Protein AF-A0A3D3BL39-F1 (afdb_monomer_lite)

Radius of gyration: 28.02 Å; chains: 1; bounding box: 62×47×75 Å

Foldseek 3Di:
DPPVVVVVVVLVPDPLNVDPVNALQFFDQLVCLVVVLLVLQAWAFAADPDVVVCQVLCVLLVHHPVCAPDPVGDDGDCSCVPPVSLVSLLVSLCVVFPDPVCPPPRVVRSVVVVVVLVVLVVVVVVVVVVVVVCLVQDDLLAKEFAFKAFPAFDLCQPPDQKGKTWIWTAWIDHRPDTWRIFIWIWTARNVQGATKIKDWQPRTVVGLWPDLPLFDADPVPRTTMHIARLLCCQGDDPSSVVSSVPTDPSSSSVRLQVLLCLVVCVVQCFPRVNLCRNHDVSNVVVNVVSVVVCVSRDFAFDADPVRDTHTRYHYDDDDPVPSHRDPRPVPNPSRGGIRRDPVTNDVVSVVVLVVLQVVCCVPVVDGPDPPDDSSRSSSVVSSVRGD

Sequence (387 aa):
NFEITELLHGTLSTPDFWAEENRLGLIKDPVDIILGSFRTLGYDNTSEYDTRDFSALFTRMNYSLLDPPNVAGYEGGMSWVDGGLFNTRKEVLSRLLLDDDFNFDFENKRRLFWGFQADERKRLAKYRRELHRVKTRAHPEQLIIEAAVFDSVSEDMKKRRHPKMTLNLVGVHLGEKSWDGMNIRIGLNKKHNYANVSFYENSCSPACISNFNKGYDSDWRGVRGFEVSPFQSGGPKPWLKERWASISGQDRLLLRRLFQLVHLLPDSVGNGRAFHRGGPENESAWMDWLTNQRSRAPFYDLKDEDGKVLPPVILLKQDRKQGGLCGHVLSSRAHSSWSRPVEGISQQLSVSANRTDDWISAQFGGSLGSGASALERLVLSDSFQLK

Secondary structure (DSSP, 8-state):
---HHHHHHHHHTSHHHH-GGGTT-----HHHHHHHHHHHTT--S-S---TTHHHHHHHHTT--TT--SSTT----GGGGGSHHHHHHHHHHHHHHHT-TT----HHHHHHHHHHHHHHHHHHHHHHHHHHHHHHHTS-TT-EEEEEEEEEEE-S-TTT-SS-EEEEEEEEEEETTEEEEEEEEEEEEEGGGTEEEEEEETTSEES-S-S--TTSEE-TTT-SEEEEEBTTTTB-SSHHHHHHHHTS-HHHHHHHHHHHGGGGTSGGG-TT-TTTTTT-HHHHHHHHHHHHHHHTTS--PPEE-TT--EE-SEEE----TTS-SS-SSSTT-GGG------TT-S-HHHHHHHHHHHHHHHHHHSS-S-TT--HHHHHHHHHHTT--

pLDDT: mean 75.92, std 17.53, range [29.41, 96.25]

Structure (mmCIF, N/CA/C/O backbone):
data_AF-A0A3D3BL39-F1
#
_entry.id   AF-A0A3D3BL39-F1
#
loop_
_atom_site.group_PDB
_atom_site.id
_atom_site.type_symbol
_atom_site.label_atom_id
_atom_site.label_alt_id
_atom_site.label_comp_id
_atom_site.label_asym_id
_atom_site.label_entity_id
_atom_site.label_seq_id
_atom_site.pdbx_PDB_ins_code
_atom_site.Cartn_x
_atom_site.Cartn_y
_atom_site.Cartn_z
_atom_site.occupancy
_atom_site.B_iso_or_equiv
_atom_site.auth_seq_id
_atom_site.auth_comp_id
_atom_site.auth_asym_id
_atom_site.auth_atom_id
_atom_site.pdbx_PDB_model_num
ATOM 1 N N . ASN A 1 1 ? -18.085 1.804 -29.132 1.00 48.62 1 ASN A N 1
ATOM 2 C CA . ASN A 1 1 ? -16.827 1.078 -29.386 1.00 48.62 1 ASN A CA 1
ATOM 3 C C . ASN A 1 1 ? -15.973 1.880 -30.334 1.00 48.62 1 ASN A C 1
ATOM 5 O O . ASN A 1 1 ? -16.529 2.556 -31.188 1.00 48.62 1 ASN A O 1
ATOM 9 N N . PHE A 1 2 ? -14.655 1.824 -30.162 1.00 65.31 2 PHE A N 1
ATOM 10 C CA . PHE A 1 2 ? -13.728 2.162 -31.236 1.00 65.31 2 PHE A CA 1
ATOM 11 C C . PHE A 1 2 ? -13.427 0.861 -31.979 1.00 65.31 2 PHE A C 1
ATOM 13 O O . PHE A 1 2 ? -13.019 -0.112 -31.346 1.00 65.31 2 PHE A O 1
ATOM 20 N N . GLU A 1 3 ? -13.645 0.835 -33.291 1.00 84.94 3 GLU A N 1
ATOM 21 C CA . GLU A 1 3 ? -13.367 -0.334 -34.131 1.00 84.94 3 GLU A CA 1
ATOM 22 C C . GLU A 1 3 ? -11.864 -0.390 -34.449 1.00 84.94 3 GLU A C 1
ATOM 24 O O . GLU A 1 3 ? -11.416 -0.060 -35.545 1.00 84.94 3 GLU A O 1
ATOM 29 N N . ILE A 1 4 ? -11.062 -0.756 -33.440 1.00 86.38 4 ILE A N 1
ATOM 30 C CA . ILE A 1 4 ? -9.588 -0.775 -33.513 1.00 86.38 4 ILE A CA 1
ATOM 31 C C . ILE A 1 4 ? -9.100 -1.659 -34.673 1.00 86.38 4 ILE A C 1
ATOM 33 O O . ILE A 1 4 ? -8.120 -1.319 -35.330 1.00 86.38 4 ILE A O 1
ATOM 37 N N . THR A 1 5 ? -9.805 -2.757 -34.961 1.00 87.44 5 THR A N 1
ATOM 38 C CA . THR A 1 5 ? -9.508 -3.656 -36.085 1.00 87.44 5 THR A CA 1
ATOM 39 C C . THR A 1 5 ? -9.591 -2.942 -37.435 1.00 87.44 5 THR A C 1
ATOM 41 O O . THR A 1 5 ? -8.669 -3.065 -38.236 1.00 87.44 5 THR A O 1
ATOM 44 N N . GLU A 1 6 ? -10.645 -2.155 -37.670 1.00 90.69 6 GLU A N 1
ATOM 45 C CA . GLU A 1 6 ? -10.832 -1.408 -38.922 1.00 90.69 6 GLU A CA 1
ATOM 46 C C . GLU A 1 6 ? -9.832 -0.255 -39.050 1.00 90.69 6 GLU A C 1
ATOM 48 O O . GLU A 1 6 ? -9.304 -0.014 -40.133 1.00 90.69 6 GLU A O 1
ATOM 53 N N . LEU A 1 7 ? -9.502 0.415 -37.938 1.00 89.88 7 LEU A N 1
ATOM 54 C CA . LEU A 1 7 ? -8.446 1.431 -37.916 1.00 89.88 7 LEU A CA 1
ATOM 55 C C . LEU A 1 7 ? -7.091 0.830 -38.315 1.00 89.88 7 LEU A C 1
ATOM 57 O O . LEU A 1 7 ? -6.418 1.371 -39.189 1.00 89.88 7 LEU A O 1
ATOM 61 N N . LEU A 1 8 ? -6.713 -0.307 -37.720 1.00 90.12 8 LEU A N 1
ATOM 62 C CA . LEU A 1 8 ? -5.477 -1.012 -38.062 1.00 90.12 8 LEU A CA 1
ATOM 63 C C . LEU A 1 8 ? -5.488 -1.491 -39.516 1.00 90.12 8 LEU A C 1
ATOM 65 O O . LEU A 1 8 ? -4.510 -1.274 -40.225 1.00 90.12 8 LEU A O 1
ATOM 69 N N . HIS A 1 9 ? -6.583 -2.095 -39.984 1.00 91.31 9 HIS A N 1
ATOM 70 C CA . HIS A 1 9 ? -6.699 -2.550 -41.369 1.00 91.31 9 HIS A CA 1
ATOM 71 C C . HIS A 1 9 ? -6.587 -1.383 -42.361 1.00 91.31 9 HIS A C 1
ATOM 73 O O . HIS A 1 9 ? -5.851 -1.483 -43.343 1.00 91.31 9 HIS A O 1
ATOM 79 N N . GLY A 1 10 ? -7.241 -0.252 -42.077 1.00 94.75 10 GLY A N 1
ATOM 80 C CA . GLY A 1 10 ? -7.136 0.976 -42.861 1.00 94.75 10 GLY A CA 1
ATOM 81 C C . GLY A 1 10 ? -5.704 1.509 -42.919 1.00 94.75 10 GLY A C 1
ATOM 82 O O . GLY A 1 10 ? -5.181 1.705 -44.013 1.00 94.75 10 GLY A O 1
ATOM 83 N N . THR A 1 11 ? -5.039 1.670 -41.769 1.00 90.69 11 THR A N 1
ATOM 84 C CA . THR A 1 11 ? -3.638 2.124 -41.697 1.00 90.69 11 THR A CA 1
ATOM 85 C C . THR A 1 11 ? -2.694 1.195 -42.464 1.00 90.69 11 THR A C 1
ATOM 87 O O . THR A 1 11 ? -1.938 1.662 -43.316 1.00 90.69 11 THR A O 1
ATOM 90 N N . LEU A 1 12 ? -2.776 -0.118 -42.221 1.00 89.19 12 LEU A N 1
ATOM 91 C CA . LEU A 1 12 ? -1.932 -1.133 -42.865 1.00 89.19 12 LEU A CA 1
ATOM 92 C C . LEU A 1 12 ? -2.213 -1.305 -44.367 1.00 89.19 12 LEU A C 1
ATOM 94 O O . LEU A 1 12 ? -1.386 -1.881 -45.069 1.00 89.19 12 LEU A O 1
ATOM 98 N N . SER A 1 13 ? -3.351 -0.818 -44.868 1.00 94.12 13 SER A N 1
ATOM 99 C CA . SER A 1 13 ? -3.683 -0.823 -46.300 1.00 94.12 13 SER A CA 1
ATOM 100 C C . SER A 1 13 ? -3.185 0.422 -47.045 1.00 94.12 13 SER A C 1
ATOM 102 O O . SER A 1 13 ? -3.296 0.475 -48.270 1.00 94.12 13 SER A O 1
ATOM 104 N N . THR A 1 14 ? -2.658 1.438 -46.349 1.00 93.25 14 THR A N 1
ATOM 105 C CA . THR A 1 14 ? -2.137 2.642 -47.017 1.00 93.25 14 THR A CA 1
ATOM 106 C C . THR A 1 14 ? -0.794 2.362 -47.709 1.00 93.25 14 THR A C 1
ATOM 108 O O . THR A 1 14 ? 0.055 1.678 -47.132 1.00 93.25 14 THR A O 1
ATOM 111 N N . PRO A 1 15 ? -0.546 2.910 -48.917 1.00 88.88 15 PRO A N 1
ATOM 112 C CA . PRO A 1 15 ? 0.775 2.850 -49.543 1.00 88.88 15 PRO A CA 1
ATOM 113 C C . PRO A 1 15 ? 1.858 3.502 -48.674 1.00 88.88 15 PRO A C 1
ATOM 115 O O . PRO A 1 15 ? 2.949 2.951 -48.538 1.00 88.88 15 PRO A O 1
ATOM 118 N N . ASP A 1 16 ? 1.524 4.623 -48.026 1.00 84.75 16 ASP A N 1
ATOM 119 C CA . ASP A 1 16 ? 2.438 5.406 -47.188 1.00 84.75 16 ASP A CA 1
ATOM 120 C C . ASP A 1 16 ? 3.015 4.598 -46.018 1.00 84.75 16 ASP A C 1
ATOM 122 O O . ASP A 1 16 ? 4.178 4.785 -45.665 1.00 84.75 16 ASP A O 1
ATOM 126 N N . PHE A 1 17 ? 2.244 3.665 -45.443 1.00 83.25 17 PHE A N 1
ATOM 127 C CA . PHE A 1 17 ? 2.714 2.788 -44.366 1.00 83.25 17 PHE A CA 1
ATOM 128 C C . PHE A 1 17 ? 3.832 1.830 -44.821 1.00 83.25 17 PHE A C 1
ATOM 130 O O . PHE A 1 17 ? 4.683 1.446 -44.019 1.00 83.25 17 PHE A O 1
ATOM 137 N N . TRP A 1 18 ? 3.848 1.440 -46.099 1.00 80.56 18 TRP A N 1
ATOM 138 C CA . TRP A 1 18 ? 4.816 0.478 -46.642 1.00 80.56 18 TRP A CA 1
ATOM 139 C C . TRP A 1 18 ? 5.948 1.110 -47.456 1.00 80.56 18 TRP A C 1
ATOM 141 O O . TRP A 1 18 ? 6.933 0.407 -47.716 1.00 80.56 18 TRP A O 1
ATOM 151 N N . ALA A 1 19 ? 5.815 2.385 -47.835 1.00 81.62 19 ALA A N 1
ATOM 152 C CA . ALA A 1 19 ? 6.786 3.174 -48.592 1.00 81.62 19 ALA A CA 1
ATOM 153 C C . ALA A 1 19 ? 8.190 3.122 -47.958 1.00 81.62 19 ALA A C 1
ATOM 155 O O . ALA A 1 19 ? 8.333 3.251 -46.741 1.00 81.62 19 ALA A O 1
ATOM 156 N N . GLU A 1 20 ? 9.233 2.899 -48.764 1.00 74.00 20 GLU A N 1
ATOM 157 C CA . GLU A 1 20 ? 10.599 2.668 -48.256 1.00 74.00 20 GLU A CA 1
ATOM 158 C C . GLU A 1 20 ? 11.179 3.953 -47.634 1.00 74.00 20 GLU A C 1
ATOM 160 O O . GLU A 1 20 ? 11.911 3.884 -46.651 1.00 74.00 20 GLU A O 1
ATOM 165 N N . GLU A 1 21 ? 10.773 5.122 -48.136 1.00 73.19 21 GLU A N 1
ATOM 166 C CA . GLU A 1 21 ? 11.103 6.455 -47.618 1.00 73.19 21 GLU A CA 1
ATOM 167 C C . GLU A 1 21 ? 10.510 6.767 -46.231 1.00 73.19 21 GLU A C 1
ATOM 169 O O . GLU A 1 21 ? 11.059 7.604 -45.516 1.00 73.19 21 GLU A O 1
ATOM 174 N N . ASN A 1 22 ? 9.431 6.084 -45.829 1.00 71.94 22 ASN A N 1
ATOM 175 C CA . ASN A 1 22 ? 8.794 6.253 -44.516 1.00 71.94 22 ASN A CA 1
ATOM 176 C C . ASN A 1 22 ? 9.286 5.229 -43.476 1.00 71.94 22 ASN A C 1
ATOM 178 O O . ASN A 1 22 ? 8.980 5.346 -42.285 1.00 71.94 22 ASN A O 1
ATOM 182 N N . ARG A 1 23 ? 10.059 4.219 -43.898 1.00 65.88 23 ARG A N 1
ATOM 183 C CA . ARG A 1 23 ? 10.709 3.265 -42.986 1.00 65.88 23 ARG A CA 1
ATOM 184 C C . ARG A 1 23 ? 11.856 3.945 -42.256 1.00 65.88 23 ARG A C 1
ATOM 186 O O . ARG A 1 23 ? 12.409 4.931 -42.733 1.00 65.88 23 ARG A O 1
ATOM 193 N N . LEU A 1 24 ? 12.236 3.411 -41.094 1.00 63.69 24 LEU A N 1
ATOM 194 C CA . LEU A 1 24 ? 13.325 3.943 -40.268 1.00 63.69 24 LEU A CA 1
ATOM 195 C C . LEU A 1 24 ? 13.098 5.386 -39.738 1.00 63.69 24 LEU A C 1
ATOM 197 O O . LEU A 1 24 ? 13.949 5.894 -39.022 1.00 63.69 24 LEU A O 1
ATOM 201 N N . GLY A 1 25 ? 11.969 6.049 -40.032 1.00 66.44 25 GLY A N 1
ATOM 202 C CA . GLY A 1 25 ? 11.712 7.454 -39.669 1.00 66.44 25 GLY A CA 1
ATOM 203 C C . GLY A 1 25 ? 11.222 7.706 -38.234 1.00 66.44 25 GLY A C 1
ATOM 204 O O . GLY A 1 25 ? 10.904 8.844 -37.885 1.00 66.44 25 GLY A O 1
ATOM 205 N N . LEU A 1 26 ? 11.115 6.668 -37.395 1.00 70.69 26 LEU A N 1
ATOM 206 C CA . LEU A 1 26 ? 10.565 6.778 -36.039 1.00 70.69 26 LEU A CA 1
ATOM 207 C C . LEU A 1 26 ? 11.638 7.011 -34.972 1.00 70.69 26 LEU A C 1
ATOM 209 O O . LEU A 1 26 ? 12.416 6.131 -34.599 1.00 70.69 26 LEU A O 1
ATOM 213 N N . ILE A 1 27 ? 11.568 8.197 -34.376 1.00 75.25 27 ILE A N 1
ATOM 214 C CA . ILE A 1 27 ? 12.358 8.588 -33.214 1.00 75.25 27 ILE A CA 1
ATOM 215 C C . ILE A 1 27 ? 11.851 7.849 -31.962 1.00 75.25 27 ILE A C 1
ATOM 217 O O . ILE A 1 27 ? 10.907 8.284 -31.305 1.00 75.25 27 ILE A O 1
ATOM 221 N N . LYS A 1 28 ? 12.538 6.757 -31.603 1.00 78.06 28 LYS A N 1
ATOM 222 C CA . LYS A 1 28 ? 12.371 6.028 -30.329 1.00 78.06 28 LYS A CA 1
ATOM 223 C C . LYS A 1 28 ? 12.629 6.931 -29.117 1.00 78.06 28 LYS A C 1
ATOM 225 O O . LYS A 1 28 ? 13.697 7.553 -29.056 1.00 78.06 28 LYS A O 1
ATOM 230 N N . ASP A 1 29 ? 11.721 6.930 -28.145 1.00 83.75 29 ASP A N 1
ATOM 231 C CA . ASP A 1 29 ? 11.934 7.515 -26.816 1.00 83.75 29 ASP A CA 1
ATOM 232 C C . ASP A 1 29 ? 12.872 6.627 -25.955 1.00 83.75 29 ASP A C 1
ATOM 234 O O . ASP A 1 29 ? 13.163 5.490 -26.333 1.00 83.75 29 ASP A O 1
ATOM 238 N N . PRO A 1 30 ? 13.366 7.091 -24.793 1.00 84.75 30 PRO A N 1
ATOM 239 C CA . PRO A 1 30 ? 14.278 6.331 -23.933 1.00 84.75 30 PRO A CA 1
ATOM 240 C C . PRO A 1 30 ? 13.846 4.907 -23.541 1.00 84.75 30 PRO A C 1
ATOM 242 O O . PRO A 1 30 ? 14.720 4.050 -23.363 1.00 84.75 30 PRO A O 1
ATOM 245 N N . VAL A 1 31 ? 12.545 4.623 -23.436 1.00 85.12 31 VAL A N 1
ATOM 246 C CA . VAL A 1 31 ? 12.007 3.274 -23.193 1.00 85.12 31 VAL A CA 1
ATOM 247 C C . VAL A 1 31 ? 12.125 2.418 -24.448 1.00 85.12 31 VAL A C 1
ATOM 249 O O . VAL A 1 31 ? 12.713 1.331 -24.390 1.00 85.12 31 VAL A O 1
ATOM 252 N N . ASP A 1 32 ? 11.645 2.925 -25.583 1.00 80.69 32 ASP A N 1
ATOM 253 C CA . ASP A 1 32 ? 11.728 2.248 -26.880 1.00 80.69 32 ASP A CA 1
ATOM 254 C C . ASP A 1 32 ? 13.169 2.045 -27.361 1.00 80.69 32 ASP A C 1
ATOM 256 O O . ASP A 1 32 ? 13.440 1.086 -28.081 1.00 80.69 32 ASP A O 1
ATOM 260 N N . ILE A 1 33 ? 14.127 2.876 -26.942 1.00 80.44 33 ILE A N 1
ATOM 261 C CA . ILE A 1 33 ? 15.553 2.628 -27.188 1.00 80.44 33 ILE A CA 1
ATOM 262 C C . ILE A 1 33 ? 16.016 1.391 -26.428 1.00 80.44 33 ILE A C 1
ATOM 264 O O . ILE A 1 33 ? 16.521 0.462 -27.052 1.00 80.44 33 ILE A O 1
ATOM 268 N N . ILE A 1 34 ? 15.888 1.361 -25.095 1.00 79.44 34 ILE A N 1
ATOM 269 C CA . ILE A 1 34 ? 16.454 0.265 -24.293 1.00 79.44 34 ILE A CA 1
ATOM 270 C C . ILE A 1 34 ? 15.716 -1.034 -24.609 1.00 79.44 34 ILE A C 1
ATOM 272 O O . ILE A 1 34 ? 16.340 -2.001 -25.043 1.00 79.44 34 ILE A O 1
ATOM 276 N N . LEU A 1 35 ? 14.388 -1.059 -24.470 1.00 78.25 35 LEU A N 1
ATOM 277 C CA . LEU A 1 35 ? 13.607 -2.271 -24.727 1.00 78.25 35 LEU A CA 1
ATOM 278 C C . LEU A 1 35 ? 13.641 -2.654 -26.212 1.00 78.25 35 LEU A C 1
ATOM 280 O O . LEU A 1 35 ? 13.689 -3.839 -26.548 1.00 78.25 35 LEU A O 1
ATOM 284 N N . GLY A 1 36 ? 13.672 -1.667 -27.110 1.00 75.38 36 GLY A N 1
ATOM 285 C CA . GLY A 1 36 ? 13.804 -1.902 -28.541 1.00 75.38 36 GLY A CA 1
ATOM 286 C C . GLY A 1 36 ? 15.160 -2.470 -28.931 1.00 75.38 36 GLY A C 1
ATOM 287 O O . GLY A 1 36 ? 15.152 -3.368 -29.765 1.00 75.38 36 GLY A O 1
ATOM 288 N N . SER A 1 37 ? 16.269 -2.029 -28.326 1.00 75.31 37 SER A N 1
ATOM 289 C CA . SER A 1 37 ? 17.626 -2.551 -28.584 1.00 75.31 37 SER A CA 1
ATOM 290 C C . SER A 1 37 ? 17.800 -3.954 -28.026 1.00 75.31 37 SER A C 1
ATOM 292 O O . SER A 1 37 ? 18.296 -4.838 -28.720 1.00 75.31 37 SER A O 1
ATOM 294 N N . PHE A 1 38 ? 17.302 -4.198 -26.810 1.00 71.88 38 PHE A N 1
ATOM 295 C CA . PHE A 1 38 ? 17.204 -5.544 -26.248 1.00 71.88 38 PHE A CA 1
ATOM 296 C C . PHE A 1 38 ? 16.428 -6.446 -27.227 1.00 71.88 38 PHE A C 1
ATOM 298 O O . PHE A 1 38 ? 16.956 -7.462 -27.675 1.00 71.88 38 PHE A O 1
ATOM 305 N N . ARG A 1 39 ? 15.251 -6.018 -27.706 1.00 69.50 39 ARG A N 1
ATOM 306 C CA . ARG A 1 39 ? 14.491 -6.748 -28.737 1.00 69.50 39 ARG A CA 1
ATOM 307 C C . ARG A 1 39 ? 15.242 -6.897 -30.074 1.00 69.50 39 ARG A C 1
ATOM 309 O O . ARG A 1 39 ? 15.140 -7.959 -30.678 1.00 69.50 39 ARG A O 1
ATOM 316 N N . THR A 1 40 ? 15.978 -5.884 -30.555 1.00 67.50 40 THR A N 1
ATOM 317 C CA . THR A 1 40 ? 16.797 -5.960 -31.792 1.00 67.50 40 THR A CA 1
ATOM 318 C C . THR A 1 40 ? 17.861 -7.042 -31.669 1.00 67.50 40 THR A C 1
ATOM 320 O O . THR A 1 40 ? 18.051 -7.845 -32.576 1.00 67.50 40 THR A O 1
ATOM 323 N N . LEU A 1 41 ? 18.540 -7.081 -30.525 1.00 65.06 41 LEU A N 1
ATOM 324 C CA . LEU A 1 41 ? 19.619 -8.020 -30.243 1.00 65.06 41 LEU A CA 1
ATOM 325 C C . LEU A 1 41 ? 19.113 -9.433 -29.915 1.00 65.06 41 LEU A C 1
ATOM 327 O O . LEU A 1 41 ? 19.937 -10.330 -29.739 1.00 65.06 41 LEU A O 1
ATOM 331 N N . GLY A 1 42 ? 17.789 -9.621 -29.859 1.00 57.41 42 GLY A N 1
ATOM 332 C CA . GLY A 1 42 ? 17.100 -10.894 -29.663 1.00 57.41 42 GLY A CA 1
ATOM 333 C C . GLY A 1 42 ? 16.632 -11.169 -28.233 1.00 57.41 42 GLY A C 1
ATOM 334 O O . GLY A 1 42 ? 16.108 -12.246 -27.994 1.00 57.41 42 GLY A O 1
ATOM 335 N N . TYR A 1 43 ? 16.808 -10.249 -27.282 1.00 61.25 43 TYR A N 1
ATOM 336 C CA . TYR A 1 43 ? 16.468 -10.483 -25.877 1.00 61.25 43 TYR A CA 1
ATOM 337 C C . TYR A 1 43 ? 14.953 -10.742 -25.727 1.00 61.25 43 TYR A C 1
ATOM 339 O O . TYR A 1 43 ? 14.132 -9.863 -25.996 1.00 61.25 43 TYR A O 1
ATOM 347 N N . ASP A 1 44 ? 14.612 -11.968 -25.326 1.00 50.44 44 ASP A N 1
ATOM 348 C CA . ASP A 1 44 ? 13.272 -12.506 -25.090 1.00 50.44 44 ASP A CA 1
ATOM 349 C C . ASP A 1 44 ? 12.776 -12.172 -23.671 1.00 50.44 44 ASP A C 1
ATOM 351 O O . ASP A 1 44 ? 13.114 -11.115 -23.155 1.00 50.44 44 ASP A O 1
ATOM 355 N N . ASN A 1 45 ? 11.987 -13.043 -23.024 1.00 46.34 45 ASN A N 1
ATOM 356 C CA . ASN A 1 45 ? 11.537 -12.900 -21.639 1.00 46.34 45 ASN A CA 1
ATOM 357 C C . ASN A 1 45 ? 12.195 -13.865 -20.606 1.00 46.34 45 ASN A C 1
ATOM 359 O O . ASN A 1 45 ? 11.518 -14.266 -19.659 1.00 46.34 45 ASN A O 1
ATOM 363 N N . THR A 1 46 ? 13.485 -14.246 -20.724 1.00 41.81 46 THR A N 1
ATOM 364 C CA . THR A 1 46 ? 14.130 -15.314 -19.893 1.00 41.81 46 THR A CA 1
ATOM 365 C C . THR A 1 46 ? 15.466 -15.035 -19.114 1.00 41.81 46 THR A C 1
ATOM 367 O O . THR A 1 46 ? 15.949 -15.938 -18.435 1.00 41.81 46 THR A O 1
ATOM 370 N N . SER A 1 47 ? 16.048 -13.817 -19.103 1.00 47.16 47 SER A N 1
ATOM 371 C CA . SER A 1 47 ? 17.310 -13.414 -18.394 1.00 47.16 47 SER A CA 1
ATOM 372 C C . SER A 1 47 ? 17.187 -12.778 -16.990 1.00 47.16 47 SER A C 1
ATOM 374 O O . SER A 1 47 ? 16.120 -12.700 -16.402 1.00 47.16 47 SER A O 1
ATOM 376 N N . GLU A 1 48 ? 18.304 -12.180 -16.551 1.00 46.34 48 GLU A N 1
ATOM 377 C CA . GLU A 1 48 ? 18.633 -11.574 -15.260 1.00 46.34 48 GLU A CA 1
ATOM 378 C C . GLU A 1 48 ? 18.620 -10.046 -15.138 1.00 46.34 48 GLU A C 1
ATOM 380 O O . GLU A 1 48 ? 18.835 -9.550 -14.033 1.00 46.34 48 GLU A O 1
ATOM 385 N N . TYR A 1 49 ? 18.401 -9.282 -16.210 1.00 51.84 49 TYR A N 1
ATOM 386 C CA . TYR A 1 49 ? 18.236 -7.835 -16.070 1.00 51.84 49 TYR A CA 1
ATOM 387 C C . TYR A 1 49 ? 16.954 -7.527 -15.277 1.00 51.84 49 TYR A C 1
ATOM 389 O O . TYR A 1 49 ? 15.841 -7.831 -15.713 1.00 51.84 49 TYR A O 1
ATOM 397 N N . ASP A 1 50 ? 17.112 -6.937 -14.090 1.00 52.44 50 ASP A N 1
ATOM 398 C CA . ASP A 1 50 ? 16.003 -6.465 -13.264 1.00 52.44 50 ASP A CA 1
ATOM 399 C C . ASP A 1 50 ? 15.469 -5.174 -13.892 1.00 52.44 50 ASP A C 1
ATOM 401 O O . ASP A 1 50 ? 16.133 -4.139 -13.877 1.00 52.44 50 ASP A O 1
ATOM 405 N N . THR A 1 51 ? 14.261 -5.209 -14.455 1.00 55.44 51 THR A N 1
ATOM 406 C CA . THR A 1 51 ? 13.682 -4.061 -15.179 1.00 55.44 51 THR A CA 1
ATOM 407 C C . THR A 1 51 ? 13.509 -2.810 -14.312 1.00 55.44 51 THR A C 1
ATOM 409 O O . THR A 1 51 ? 13.295 -1.719 -14.838 1.00 55.44 51 THR A O 1
ATOM 412 N N . ARG A 1 52 ? 13.636 -2.923 -12.984 1.00 55.25 52 ARG A N 1
ATOM 413 C CA . ARG A 1 52 ? 13.666 -1.770 -12.071 1.00 55.25 52 ARG A CA 1
ATOM 414 C C . ARG A 1 52 ? 14.974 -0.989 -12.138 1.00 55.25 52 ARG A C 1
ATOM 416 O O . ARG A 1 52 ? 14.940 0.222 -11.928 1.00 55.25 52 ARG A O 1
ATOM 423 N N . ASP A 1 53 ? 16.084 -1.636 -12.487 1.00 58.25 53 ASP A N 1
ATOM 424 C CA . ASP A 1 53 ? 17.370 -0.963 -12.694 1.00 58.25 53 ASP A CA 1
ATOM 425 C C . ASP A 1 53 ? 17.304 -0.048 -13.933 1.00 58.25 53 ASP A C 1
ATOM 427 O O . ASP A 1 53 ? 17.941 1.006 -13.969 1.00 58.25 53 ASP A O 1
ATOM 431 N N . PHE A 1 54 ? 16.430 -0.366 -14.901 1.00 70.62 54 PHE A N 1
ATOM 432 C CA . PHE A 1 54 ? 16.185 0.488 -16.067 1.00 70.62 54 PHE A CA 1
ATOM 433 C C . PHE A 1 54 ? 15.564 1.843 -15.707 1.00 70.62 54 PHE A C 1
ATOM 435 O O . PHE A 1 54 ? 15.813 2.815 -16.410 1.00 70.62 54 PHE A O 1
ATOM 442 N N . SER A 1 55 ? 14.844 1.967 -14.585 1.00 71.62 55 SER A N 1
ATOM 443 C CA . SER A 1 55 ? 14.285 3.256 -14.142 1.00 71.62 55 SER A CA 1
ATOM 444 C C . SER A 1 55 ? 15.368 4.329 -13.951 1.00 71.62 55 SER A C 1
ATOM 446 O O . SER A 1 55 ? 15.204 5.483 -14.354 1.00 71.62 55 SER A O 1
ATOM 448 N N . ALA A 1 56 ? 16.527 3.939 -13.411 1.00 71.19 56 ALA A N 1
ATOM 449 C CA . ALA A 1 56 ? 17.676 4.830 -13.277 1.00 71.19 56 ALA A CA 1
ATOM 450 C C . ALA A 1 56 ? 18.308 5.196 -14.635 1.00 71.19 56 ALA A C 1
ATOM 452 O O . ALA A 1 56 ? 18.811 6.309 -14.793 1.00 71.19 56 ALA A O 1
ATOM 453 N N . LEU A 1 57 ? 18.267 4.290 -15.617 1.00 76.75 57 LEU A N 1
ATOM 454 C CA . LEU A 1 57 ? 18.761 4.526 -16.980 1.00 76.75 57 LEU A CA 1
ATOM 455 C C . LEU A 1 57 ? 17.835 5.479 -17.748 1.00 76.75 57 LEU A C 1
ATOM 457 O O . LEU A 1 57 ? 18.317 6.426 -18.363 1.00 76.75 57 LEU A O 1
ATOM 461 N N . PHE A 1 58 ? 16.517 5.294 -17.637 1.00 83.62 58 PHE A N 1
ATOM 462 C CA . PHE A 1 58 ? 15.523 6.219 -18.183 1.00 83.62 58 PHE A CA 1
ATOM 463 C C . PHE A 1 58 ? 15.678 7.615 -17.570 1.00 83.62 58 PHE A C 1
ATOM 465 O O . PHE A 1 58 ? 15.777 8.595 -18.305 1.00 83.62 58 PHE A O 1
ATOM 472 N N . THR A 1 59 ? 15.829 7.709 -16.242 1.00 81.56 59 THR A N 1
ATOM 473 C CA . THR A 1 59 ? 15.982 9.002 -15.548 1.00 81.56 59 THR A CA 1
ATOM 474 C C . THR A 1 59 ? 17.252 9.734 -16.005 1.00 81.56 59 THR A C 1
ATOM 476 O O . THR A 1 59 ? 17.224 10.947 -16.196 1.00 81.56 59 THR A O 1
ATOM 479 N N . ARG A 1 60 ? 18.359 9.012 -16.251 1.00 80.62 60 ARG A N 1
ATOM 480 C CA . ARG A 1 60 ? 19.584 9.582 -16.850 1.00 80.62 60 ARG A CA 1
ATOM 481 C C . ARG A 1 60 ? 19.348 10.160 -18.247 1.00 80.62 60 ARG A C 1
ATOM 483 O O . ARG A 1 60 ? 19.949 11.172 -18.573 1.00 80.62 60 ARG A O 1
ATOM 490 N N . MET A 1 61 ? 18.456 9.566 -19.038 1.00 83.44 61 MET A N 1
ATOM 491 C CA . MET A 1 61 ? 18.023 10.076 -20.347 1.00 83.44 61 MET A CA 1
ATOM 492 C C . MET A 1 61 ? 16.844 11.069 -20.252 1.00 83.44 61 MET A C 1
ATOM 494 O O . MET A 1 61 ? 16.126 11.257 -21.229 1.00 83.44 61 MET A O 1
ATOM 498 N N . ASN A 1 62 ? 16.633 11.701 -19.089 1.00 84.19 62 ASN A N 1
ATOM 499 C CA . ASN A 1 62 ? 15.551 12.658 -18.820 1.00 84.19 62 ASN A CA 1
ATOM 500 C C . ASN A 1 62 ? 14.121 12.087 -18.985 1.00 84.19 62 ASN A C 1
ATOM 502 O O . ASN A 1 62 ? 13.187 12.815 -19.319 1.00 84.19 62 ASN A O 1
ATOM 506 N N . TYR A 1 63 ? 13.935 10.787 -18.731 1.00 86.12 63 TYR A N 1
ATOM 507 C CA . TYR A 1 63 ? 12.644 10.099 -18.824 1.00 86.12 63 TYR A CA 1
ATOM 508 C C . TYR A 1 63 ? 12.282 9.391 -17.512 1.00 86.12 63 TYR A C 1
ATOM 510 O O . TYR A 1 63 ? 12.973 8.482 -17.056 1.00 86.12 63 TYR A O 1
ATOM 518 N N . SER A 1 64 ? 11.164 9.771 -16.903 1.00 84.81 64 SER A N 1
ATOM 519 C CA . SER A 1 64 ? 10.618 9.167 -15.689 1.00 84.81 64 SER A CA 1
ATOM 520 C C . SER A 1 64 ? 9.303 8.467 -16.015 1.00 84.81 64 SER A C 1
ATOM 522 O O . SER A 1 64 ? 8.305 9.102 -16.344 1.00 84.81 64 SER A O 1
ATOM 524 N N . LEU A 1 65 ? 9.281 7.140 -15.874 1.00 80.25 65 LEU A N 1
ATOM 525 C CA . LEU A 1 65 ? 8.103 6.309 -16.163 1.00 80.25 65 LEU A CA 1
ATOM 526 C C . LEU A 1 65 ? 6.850 6.680 -15.351 1.00 80.25 65 LEU A C 1
ATOM 528 O O . LEU A 1 65 ? 5.744 6.338 -15.759 1.00 80.25 65 LEU A O 1
ATOM 532 N N . LEU A 1 66 ? 7.021 7.302 -14.180 1.00 80.94 66 LEU A N 1
ATOM 533 C CA . LEU A 1 66 ? 5.952 7.541 -13.202 1.00 80.94 66 LEU A CA 1
ATOM 534 C C . LEU A 1 66 ? 5.776 9.023 -12.832 1.00 80.94 66 LEU A C 1
ATOM 536 O O . LEU A 1 66 ? 4.930 9.329 -11.995 1.00 80.94 66 LEU A O 1
ATOM 540 N N . ASP A 1 67 ? 6.569 9.920 -13.423 1.00 81.38 67 ASP A N 1
ATOM 541 C CA . ASP A 1 67 ? 6.556 11.361 -13.131 1.00 81.38 67 ASP A CA 1
ATOM 542 C C . ASP A 1 67 ? 6.825 12.168 -14.422 1.00 81.38 67 ASP A C 1
ATOM 544 O O . ASP A 1 67 ? 7.909 12.734 -14.590 1.00 81.38 67 ASP A O 1
ATOM 548 N N . PRO A 1 68 ? 5.892 12.142 -15.399 1.00 82.62 68 PRO A N 1
ATOM 549 C CA . PRO A 1 68 ? 6.021 12.901 -16.640 1.00 82.62 68 PRO A CA 1
ATOM 550 C C . PRO A 1 68 ? 5.957 14.415 -16.377 1.00 82.62 68 PRO A C 1
ATOM 552 O O . PRO A 1 68 ? 5.295 14.849 -15.432 1.00 82.62 68 PRO A O 1
ATOM 555 N N . PRO A 1 69 ? 6.571 15.254 -17.234 1.00 77.19 69 PRO A N 1
ATOM 556 C CA . PRO A 1 69 ? 6.720 16.686 -16.968 1.00 77.19 69 PRO A CA 1
ATOM 557 C C . PRO A 1 69 ? 5.387 17.450 -16.927 1.00 77.19 69 PRO A C 1
ATOM 559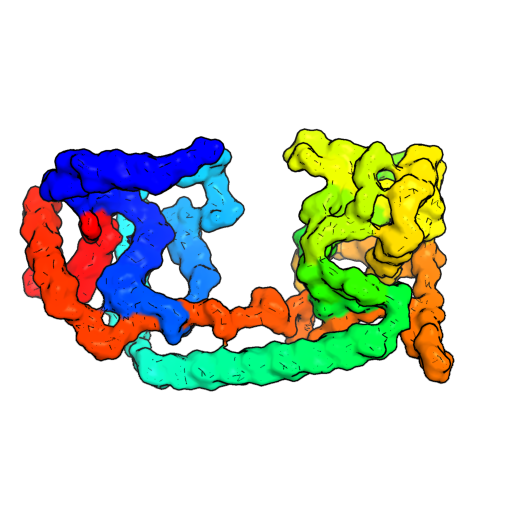 O O . PRO A 1 69 ? 5.312 18.518 -16.322 1.00 77.19 69 PRO A O 1
ATOM 562 N N . ASN A 1 70 ? 4.339 16.937 -17.578 1.00 82.44 70 ASN A N 1
ATOM 563 C CA . ASN A 1 70 ? 2.980 17.473 -17.525 1.00 82.44 70 ASN A CA 1
ATOM 564 C C . ASN A 1 70 ? 1.942 16.418 -17.982 1.00 82.44 70 ASN A C 1
ATOM 566 O O . ASN A 1 70 ? 2.288 15.290 -18.334 1.00 82.44 70 ASN A O 1
ATOM 570 N N . VAL A 1 71 ? 0.656 16.793 -17.995 1.00 82.62 71 VAL A N 1
ATOM 571 C CA . VAL A 1 71 ? -0.480 15.925 -18.381 1.00 82.62 71 VAL A CA 1
ATOM 572 C C . VAL A 1 71 ? -0.487 15.448 -19.841 1.00 82.62 71 VAL A C 1
ATOM 574 O O . VAL A 1 71 ? -1.178 14.475 -20.129 1.00 82.62 71 VAL A O 1
ATOM 577 N N . ALA A 1 72 ? 0.263 16.077 -20.749 1.00 77.75 72 ALA A N 1
ATOM 578 C CA . ALA A 1 72 ? 0.449 15.594 -22.120 1.00 77.75 72 ALA A CA 1
ATOM 579 C C . ALA A 1 72 ? 1.564 14.533 -22.241 1.00 77.75 72 ALA A C 1
ATOM 581 O O . ALA A 1 72 ? 1.710 13.927 -23.299 1.00 77.75 72 ALA A O 1
ATOM 582 N N . GLY A 1 73 ? 2.323 14.271 -21.170 1.00 83.69 73 GLY A N 1
ATOM 583 C CA . GLY A 1 73 ? 3.422 13.307 -21.171 1.00 83.69 73 GLY A CA 1
ATOM 584 C C . GLY A 1 73 ? 4.748 13.913 -21.633 1.00 83.69 73 GLY A C 1
ATOM 585 O O . GLY A 1 73 ? 5.057 15.064 -21.328 1.00 83.69 73 GLY A O 1
ATOM 586 N N . TYR A 1 74 ? 5.545 13.108 -22.335 1.00 83.62 74 TYR A N 1
ATOM 587 C CA . TYR A 1 74 ? 6.808 13.527 -22.943 1.00 83.62 74 TYR A CA 1
ATOM 588 C C . TYR A 1 74 ? 6.602 13.947 -24.398 1.00 83.62 74 TYR A C 1
ATOM 590 O O . TYR A 1 74 ? 5.855 13.303 -25.133 1.00 83.62 74 TYR A O 1
ATOM 598 N N . GLU A 1 75 ? 7.312 14.986 -24.838 1.00 82.31 75 GLU A N 1
ATOM 599 C CA . GLU A 1 75 ? 7.382 15.331 -26.258 1.00 82.31 75 GLU A CA 1
ATOM 600 C C . GLU A 1 75 ? 8.102 14.214 -27.027 1.00 82.31 75 GLU A C 1
ATOM 602 O O . GLU A 1 75 ? 9.211 13.819 -26.664 1.00 82.31 75 GLU A O 1
ATOM 607 N N . GLY A 1 76 ? 7.475 13.698 -28.085 1.00 81.50 76 GLY A N 1
ATOM 608 C CA . GLY A 1 76 ? 8.089 12.746 -29.013 1.00 81.50 76 GLY A CA 1
ATOM 609 C C . GLY A 1 76 ? 8.820 13.437 -30.168 1.00 81.50 76 GLY A C 1
ATOM 610 O O . GLY A 1 76 ? 8.720 14.648 -30.359 1.00 81.50 76 GLY A O 1
ATOM 611 N N . GLY A 1 77 ? 9.512 12.655 -30.998 1.00 77.38 77 GLY A N 1
ATOM 612 C CA . GLY A 1 77 ? 10.205 13.199 -32.168 1.00 77.38 77 GLY A CA 1
ATOM 613 C C . GLY A 1 77 ? 11.506 13.933 -31.816 1.00 77.38 77 GLY A C 1
ATOM 614 O O . GLY A 1 77 ? 12.258 13.521 -30.935 1.00 77.38 77 GLY A O 1
ATOM 615 N N . MET A 1 78 ? 11.799 15.017 -32.537 1.00 76.69 78 MET A N 1
ATOM 616 C CA . MET A 1 78 ? 13.101 15.704 -32.480 1.00 76.69 78 MET A CA 1
ATOM 617 C C . MET A 1 78 ? 13.516 16.198 -31.082 1.00 76.69 78 MET A C 1
ATOM 619 O O . MET A 1 78 ? 14.707 16.404 -30.860 1.00 76.69 78 MET A O 1
ATOM 623 N N . SER A 1 79 ? 12.583 16.302 -30.127 1.00 77.50 79 SER A N 1
ATOM 624 C CA . SER A 1 79 ? 12.851 16.513 -28.693 1.00 77.50 79 SER A CA 1
ATOM 625 C C . SER A 1 79 ? 13.918 15.564 -28.125 1.00 77.50 79 SER A C 1
ATOM 627 O O . SER A 1 79 ? 14.726 15.967 -27.291 1.00 77.50 79 SER A O 1
ATOM 629 N N . TRP A 1 80 ? 13.974 14.315 -28.599 1.00 76.19 80 TRP A N 1
ATOM 630 C CA . TRP A 1 80 ? 14.940 13.313 -28.136 1.00 76.19 80 TRP A CA 1
ATOM 631 C C . TRP A 1 80 ? 16.326 13.428 -28.779 1.00 76.19 80 TRP A C 1
ATOM 633 O O . TRP A 1 80 ? 17.271 12.794 -28.302 1.00 76.19 80 TRP A O 1
ATOM 643 N N . VAL A 1 81 ? 16.457 14.199 -29.860 1.00 68.56 81 VAL A N 1
ATOM 644 C CA . VAL A 1 81 ? 17.674 14.307 -30.688 1.00 68.56 81 VAL A CA 1
ATOM 645 C C . VAL A 1 81 ? 18.501 15.555 -30.330 1.00 68.56 81 VAL A C 1
ATOM 647 O O . VAL A 1 81 ? 19.550 15.792 -30.922 1.00 68.56 81 VAL A O 1
ATOM 650 N N . ASP A 1 82 ? 18.087 16.327 -29.317 1.00 72.44 82 ASP A N 1
ATOM 651 C CA . ASP A 1 82 ? 18.897 17.426 -28.782 1.00 72.44 82 ASP A CA 1
ATOM 652 C C . ASP A 1 82 ? 20.287 16.939 -28.321 1.00 72.44 82 ASP A C 1
ATOM 654 O O . ASP A 1 82 ? 20.440 15.853 -27.751 1.00 72.44 82 ASP A O 1
ATOM 658 N N . GLY A 1 83 ? 21.318 17.749 -28.572 1.00 65.50 83 GLY A N 1
ATOM 659 C CA . GLY A 1 83 ? 22.721 17.326 -28.537 1.00 65.50 83 GLY A CA 1
ATOM 660 C C . GLY A 1 83 ? 23.204 16.833 -27.170 1.00 65.50 83 GLY A C 1
ATOM 661 O O . GLY A 1 83 ? 24.079 15.966 -27.101 1.00 65.50 83 GLY A O 1
ATOM 662 N N . GLY A 1 84 ? 22.621 17.335 -26.077 1.00 73.19 84 GLY A N 1
ATOM 663 C CA . GLY A 1 84 ? 22.883 16.822 -24.730 1.00 73.19 84 GLY A CA 1
ATOM 664 C C . GLY A 1 84 ? 22.311 15.417 -24.530 1.00 73.19 84 GLY A C 1
ATOM 665 O O . GLY A 1 84 ? 23.039 14.491 -24.169 1.00 73.19 84 GLY A O 1
ATOM 666 N N . LEU A 1 85 ? 21.020 15.241 -24.835 1.00 73.31 85 LEU A N 1
ATOM 667 C CA . LEU A 1 85 ? 20.312 13.966 -24.689 1.00 73.31 85 LEU A CA 1
ATOM 668 C C . LEU A 1 85 ? 20.883 12.890 -25.616 1.00 73.31 85 LEU A C 1
ATOM 670 O O . LEU A 1 85 ? 21.072 11.755 -25.181 1.00 73.31 85 LEU A O 1
ATOM 674 N N . PHE A 1 86 ? 21.211 13.237 -26.862 1.00 75.00 86 PHE A N 1
ATOM 675 C CA . PHE A 1 86 ? 21.813 12.319 -27.829 1.00 75.00 86 PHE A CA 1
ATOM 676 C C . PHE A 1 86 ? 23.086 11.646 -27.282 1.00 75.00 86 PHE A C 1
ATOM 678 O O . PHE A 1 86 ? 23.193 10.416 -27.285 1.00 75.00 86 PHE A O 1
ATOM 685 N N . ASN A 1 87 ? 24.022 12.435 -26.742 1.00 77.50 87 ASN A N 1
ATOM 686 C CA . ASN A 1 87 ? 25.269 11.904 -26.191 1.00 77.50 87 ASN A CA 1
ATOM 687 C C . ASN A 1 87 ? 25.022 10.985 -24.985 1.00 77.50 87 ASN A C 1
ATOM 689 O O . ASN A 1 87 ? 25.604 9.903 -24.917 1.00 77.50 87 ASN A O 1
ATOM 693 N N . THR A 1 88 ? 24.111 11.355 -24.079 1.00 81.44 88 THR A N 1
ATOM 694 C CA . THR A 1 88 ? 23.743 10.509 -22.931 1.00 81.44 88 THR A CA 1
ATOM 695 C C . THR A 1 88 ? 23.067 9.202 -23.356 1.00 81.44 88 THR A C 1
ATOM 697 O O . THR A 1 88 ? 23.346 8.155 -22.775 1.00 81.44 88 THR A O 1
ATOM 700 N N . ARG A 1 89 ? 22.213 9.219 -24.389 1.00 80.19 89 ARG A N 1
ATOM 701 C CA . ARG A 1 89 ? 21.558 8.015 -24.937 1.00 80.19 89 ARG A CA 1
ATOM 702 C C . ARG A 1 89 ? 22.589 7.038 -25.514 1.00 80.19 89 ARG A C 1
ATOM 704 O O . ARG A 1 89 ? 22.535 5.845 -25.209 1.00 80.19 89 ARG A O 1
ATOM 711 N N . LYS A 1 90 ? 23.565 7.550 -26.273 1.00 77.25 90 LYS A N 1
ATOM 712 C CA . LYS A 1 90 ? 24.713 6.777 -26.775 1.00 77.25 90 LYS A CA 1
ATOM 713 C C . LYS A 1 90 ? 25.559 6.206 -25.631 1.00 77.25 90 LYS A C 1
ATOM 715 O O . LYS A 1 90 ? 25.805 5.008 -25.611 1.00 77.25 90 LYS A O 1
ATOM 720 N N . GLU A 1 91 ? 25.951 7.028 -24.658 1.00 78.38 91 GLU A N 1
ATOM 721 C CA . GLU A 1 91 ? 26.747 6.614 -23.489 1.00 78.38 91 GLU A CA 1
ATOM 722 C C . GLU A 1 91 ? 26.058 5.506 -22.672 1.00 78.38 91 GLU A C 1
ATOM 724 O O . GLU A 1 91 ? 26.706 4.546 -22.250 1.00 78.38 91 GLU A O 1
ATOM 729 N N . VAL A 1 92 ? 24.740 5.613 -22.467 1.00 79.31 92 VAL A N 1
ATOM 730 C CA . VAL A 1 92 ? 23.936 4.589 -21.786 1.00 79.31 92 VAL A CA 1
ATOM 731 C C . VAL A 1 92 ? 23.939 3.279 -22.575 1.00 79.31 92 VAL A C 1
ATOM 733 O O . VAL A 1 92 ? 24.222 2.237 -21.990 1.00 79.31 92 VAL A O 1
ATOM 736 N N . LEU A 1 93 ? 23.677 3.310 -23.884 1.00 77.31 93 LEU A N 1
ATOM 737 C CA . LEU A 1 93 ? 23.684 2.100 -24.711 1.00 77.31 93 LEU A CA 1
ATOM 738 C C . LEU A 1 93 ? 25.072 1.450 -24.815 1.00 77.31 93 LEU A C 1
ATOM 740 O O . LEU A 1 93 ? 25.170 0.233 -24.670 1.00 77.31 93 LEU A O 1
ATOM 744 N N . SER A 1 94 ? 26.138 2.234 -25.000 1.00 75.00 94 SER A N 1
ATOM 745 C CA . SER A 1 94 ? 27.512 1.717 -25.038 1.00 75.00 94 SER A CA 1
ATOM 746 C C . SER A 1 94 ? 27.889 1.006 -23.737 1.00 75.00 94 SER A C 1
ATOM 748 O O . SER A 1 94 ? 28.324 -0.142 -23.782 1.00 75.00 94 SER A O 1
ATOM 750 N N . ARG A 1 95 ? 27.614 1.603 -22.570 1.00 72.38 95 ARG A N 1
ATOM 751 C CA . ARG A 1 95 ? 27.871 0.946 -21.273 1.00 72.38 95 ARG A CA 1
ATOM 752 C C . ARG A 1 95 ? 27.051 -0.318 -21.033 1.00 72.38 95 ARG A C 1
ATOM 754 O O . ARG A 1 95 ? 27.475 -1.185 -20.279 1.00 72.38 95 ARG A O 1
ATOM 761 N N . LEU A 1 96 ? 25.846 -0.402 -21.598 1.00 71.94 96 LEU A N 1
ATOM 762 C CA . LEU A 1 96 ? 24.966 -1.559 -21.414 1.00 71.94 96 LEU A CA 1
ATOM 763 C C . LEU A 1 96 ? 25.340 -2.746 -22.308 1.00 71.94 96 LEU A C 1
ATOM 765 O O . LEU A 1 96 ? 24.981 -3.873 -21.969 1.00 71.94 96 LEU A O 1
ATOM 769 N N . LEU A 1 97 ? 25.967 -2.486 -23.461 1.00 70.06 97 LEU A N 1
ATOM 770 C CA . LEU A 1 97 ? 26.036 -3.443 -24.570 1.00 70.06 97 LEU A CA 1
ATOM 771 C C . LEU A 1 97 ? 27.435 -3.614 -25.192 1.00 70.06 97 LEU A C 1
ATOM 773 O O . LEU A 1 97 ? 27.592 -4.553 -25.970 1.00 70.06 97 LEU A O 1
ATOM 777 N N . LEU A 1 98 ? 28.411 -2.738 -24.897 1.00 66.75 98 LEU A N 1
ATOM 778 C CA . LEU A 1 98 ? 29.711 -2.670 -25.594 1.00 66.75 98 LEU A CA 1
ATOM 779 C C . LEU A 1 98 ? 30.968 -2.628 -24.694 1.00 66.75 98 LEU A C 1
ATOM 781 O O . LEU A 1 98 ? 32.017 -3.047 -25.166 1.00 66.75 98 LEU A O 1
ATOM 785 N N . ASP A 1 99 ? 30.913 -2.129 -23.451 1.00 65.19 99 ASP A N 1
ATOM 786 C CA . ASP A 1 99 ? 32.120 -2.018 -22.601 1.00 65.19 99 ASP A CA 1
ATOM 787 C C . ASP A 1 99 ? 32.626 -3.393 -22.088 1.00 65.19 99 ASP A C 1
ATOM 789 O O . ASP A 1 99 ? 31.904 -4.128 -21.408 1.00 65.19 99 ASP A O 1
ATOM 793 N N . ASP A 1 100 ? 33.905 -3.703 -22.347 1.00 45.78 100 ASP A N 1
ATOM 794 C CA . ASP A 1 100 ? 34.569 -5.002 -22.082 1.00 45.78 100 ASP A CA 1
ATOM 795 C C . ASP A 1 100 ? 34.701 -5.404 -20.593 1.00 45.78 100 ASP A C 1
ATOM 797 O O . ASP A 1 100 ? 34.991 -6.563 -20.285 1.00 45.78 100 ASP A O 1
ATOM 801 N N . ASP A 1 101 ? 34.429 -4.501 -19.641 1.00 45.03 101 ASP A N 1
ATOM 802 C CA . ASP A 1 101 ? 34.308 -4.857 -18.211 1.00 45.03 101 ASP A CA 1
ATOM 803 C C . ASP A 1 101 ? 33.141 -5.842 -17.954 1.00 45.03 101 ASP A C 1
ATOM 805 O O . ASP A 1 101 ? 33.048 -6.471 -16.894 1.00 45.03 101 ASP A O 1
ATOM 809 N N . PHE A 1 102 ? 32.247 -6.018 -18.933 1.00 44.16 102 PHE A N 1
ATOM 810 C CA . PHE A 1 102 ? 31.130 -6.955 -18.897 1.00 44.16 102 PHE A CA 1
ATOM 811 C C . PHE A 1 102 ? 31.496 -8.340 -19.473 1.00 44.16 102 PHE A C 1
ATOM 813 O O . PHE A 1 102 ? 30.863 -8.830 -20.408 1.00 44.16 102 PHE A O 1
ATOM 820 N N . ASN A 1 103 ? 32.452 -9.040 -18.842 1.00 45.41 103 ASN A N 1
ATOM 821 C CA . ASN A 1 103 ? 32.656 -10.488 -19.037 1.00 45.41 103 ASN A CA 1
ATOM 822 C C . ASN A 1 103 ? 31.471 -11.284 -18.443 1.00 45.41 103 ASN A C 1
ATOM 824 O O . ASN A 1 103 ? 31.551 -11.923 -17.387 1.00 45.41 103 ASN A O 1
ATOM 828 N N . PHE A 1 104 ? 30.314 -11.152 -19.086 1.00 45.94 104 PHE A N 1
ATOM 829 C CA . PHE A 1 104 ? 29.039 -11.658 -18.616 1.00 45.94 104 PHE A CA 1
ATOM 830 C C . PHE A 1 104 ? 28.860 -13.098 -19.091 1.00 45.94 104 PHE A C 1
ATOM 832 O O . PHE A 1 104 ? 28.290 -13.366 -20.144 1.00 45.94 104 PHE A O 1
ATOM 839 N N . ASP A 1 105 ? 29.355 -14.036 -18.285 1.00 53.19 105 ASP A N 1
ATOM 840 C CA . ASP A 1 105 ? 29.104 -15.472 -18.434 1.00 53.19 105 ASP A CA 1
ATOM 841 C C . ASP A 1 105 ? 27.597 -15.759 -18.301 1.00 53.19 105 ASP A C 1
ATOM 843 O O . ASP A 1 105 ? 27.088 -16.043 -17.212 1.00 53.19 105 ASP A O 1
ATOM 847 N N . PHE A 1 106 ? 26.880 -15.642 -19.425 1.00 50.28 106 PHE A N 1
ATOM 848 C CA . PHE A 1 106 ? 25.432 -15.823 -19.533 1.00 50.28 106 PHE A CA 1
ATOM 849 C C . PHE A 1 106 ? 24.973 -17.195 -19.025 1.00 50.28 106 PHE A C 1
ATOM 851 O O . PHE A 1 106 ? 23.867 -17.301 -18.500 1.00 50.28 106 PHE A O 1
ATOM 858 N N . GLU A 1 107 ? 25.789 -18.247 -19.135 1.00 54.59 107 GLU A N 1
ATOM 859 C CA . GLU A 1 107 ? 25.414 -19.583 -18.663 1.00 54.59 107 GLU A CA 1
ATOM 860 C C . GLU A 1 107 ? 25.463 -19.680 -17.138 1.00 54.59 107 GLU A C 1
ATOM 862 O O . GLU A 1 107 ? 24.515 -20.159 -16.503 1.00 54.59 107 GLU A O 1
ATOM 867 N N . ASN A 1 108 ? 26.546 -19.202 -16.526 1.00 59.97 108 ASN A N 1
ATOM 868 C CA . ASN A 1 108 ? 26.695 -19.178 -15.075 1.00 59.97 108 ASN A CA 1
ATOM 869 C C . ASN A 1 108 ? 25.694 -18.229 -14.421 1.00 59.97 108 ASN A C 1
ATOM 871 O O . ASN A 1 108 ? 25.085 -18.574 -13.407 1.00 59.97 108 ASN A O 1
ATOM 875 N N . LYS A 1 109 ? 25.493 -17.063 -15.031 1.00 55.94 109 LYS A N 1
ATOM 876 C CA . LYS A 1 109 ? 24.471 -16.087 -14.667 1.00 55.94 109 LYS A CA 1
ATOM 877 C C . LYS A 1 109 ? 23.077 -16.735 -14.722 1.00 55.94 109 LYS A C 1
ATOM 879 O O . LYS A 1 109 ? 22.438 -16.875 -13.672 1.00 55.94 109 LYS A O 1
ATOM 884 N N . ARG A 1 110 ? 22.685 -17.353 -15.847 1.00 58.91 110 ARG A N 1
ATOM 885 C CA . ARG A 1 110 ? 21.382 -18.038 -15.984 1.00 58.91 110 ARG A CA 1
ATOM 886 C C . ARG A 1 110 ? 21.200 -19.161 -14.959 1.00 58.91 110 ARG A C 1
ATOM 888 O O . ARG A 1 110 ? 20.121 -19.310 -14.386 1.00 58.91 110 ARG A O 1
ATOM 895 N N . ARG A 1 111 ? 22.260 -19.922 -14.665 1.00 66.12 111 ARG A N 1
ATOM 896 C CA . ARG A 1 111 ? 22.293 -20.952 -13.609 1.00 66.12 111 ARG A CA 1
ATOM 897 C C . ARG A 1 111 ? 22.067 -20.365 -12.210 1.00 66.12 111 ARG A C 1
ATOM 899 O O . ARG A 1 111 ? 21.254 -20.906 -11.457 1.00 66.12 111 ARG A O 1
ATOM 906 N N . LEU A 1 112 ? 22.747 -19.273 -11.858 1.00 62.72 112 LEU A N 1
ATOM 907 C CA . LEU A 1 112 ? 22.566 -18.572 -10.580 1.00 62.72 112 LEU A CA 1
ATOM 908 C C . LEU A 1 112 ? 21.146 -18.006 -10.456 1.00 62.72 112 LEU A C 1
ATOM 910 O O . LEU A 1 112 ? 20.515 -18.151 -9.407 1.00 62.72 112 LEU A O 1
ATOM 914 N N . PHE A 1 113 ? 20.612 -17.433 -11.534 1.00 59.84 113 PHE A N 1
ATOM 915 C CA . PHE A 1 113 ? 19.251 -16.912 -11.588 1.00 59.84 113 PHE A CA 1
ATOM 916 C C . PHE A 1 113 ? 18.188 -17.994 -11.463 1.00 59.84 113 PHE A C 1
ATOM 918 O O . PHE A 1 113 ? 17.245 -17.823 -10.697 1.00 59.84 113 PHE A O 1
ATOM 925 N N . TRP A 1 114 ? 18.336 -19.135 -12.135 1.00 64.25 114 TRP A N 1
ATOM 926 C CA . TRP A 1 114 ? 17.431 -20.271 -11.954 1.00 64.25 114 TRP A CA 1
ATOM 927 C C . TRP A 1 114 ? 17.483 -20.833 -10.531 1.00 64.25 114 TRP A C 1
ATOM 929 O O . TRP A 1 114 ? 16.430 -21.165 -9.981 1.00 64.25 114 TRP A O 1
ATOM 939 N N . GLY A 1 115 ? 18.664 -20.873 -9.905 1.00 68.12 115 GLY A N 1
ATOM 940 C CA . GLY A 1 115 ? 18.814 -21.188 -8.481 1.00 68.12 115 GLY A CA 1
ATOM 941 C C . GLY A 1 115 ? 18.036 -20.209 -7.597 1.00 68.12 115 GLY A C 1
ATOM 942 O O . GLY A 1 115 ? 17.169 -20.620 -6.823 1.00 68.12 115 GLY A O 1
ATOM 943 N N . PHE A 1 116 ? 18.257 -18.908 -7.790 1.00 65.31 116 PHE A N 1
ATOM 944 C CA . PHE A 1 116 ? 17.534 -17.834 -7.106 1.00 65.31 116 PHE A CA 1
ATOM 945 C C . PHE A 1 116 ? 16.011 -17.909 -7.329 1.00 65.31 116 PHE A C 1
ATOM 947 O O . PHE A 1 116 ? 15.244 -17.836 -6.372 1.00 65.31 116 PHE A O 1
ATOM 954 N N . GLN A 1 117 ? 15.550 -18.126 -8.562 1.00 63.94 117 GLN A N 1
ATOM 955 C CA . GLN A 1 117 ? 14.133 -18.223 -8.921 1.00 63.94 117 GLN A CA 1
ATOM 956 C C . GLN A 1 117 ? 13.483 -19.483 -8.324 1.00 63.94 117 GLN A C 1
ATOM 958 O O . GLN A 1 117 ? 12.322 -19.454 -7.911 1.00 63.94 117 GLN A O 1
ATOM 963 N N . ALA A 1 118 ? 14.213 -20.601 -8.251 1.00 72.12 118 ALA A N 1
ATOM 964 C CA . ALA A 1 118 ? 13.769 -21.809 -7.562 1.00 72.12 118 ALA A CA 1
ATOM 965 C C . ALA A 1 118 ? 13.649 -21.584 -6.048 1.00 72.12 118 ALA A C 1
ATOM 967 O O . ALA A 1 118 ? 12.653 -21.998 -5.452 1.00 72.12 118 ALA A O 1
ATOM 968 N N . ASP A 1 119 ? 14.604 -20.893 -5.430 1.00 69.69 119 ASP A N 1
ATOM 969 C CA . ASP A 1 119 ? 14.573 -20.589 -3.999 1.00 69.69 119 ASP A CA 1
ATOM 970 C C . ASP A 1 119 ? 13.514 -19.539 -3.635 1.00 69.69 119 ASP A C 1
ATOM 972 O O . ASP A 1 119 ? 12.796 -19.728 -2.652 1.00 69.69 119 ASP A O 1
ATOM 976 N N . GLU A 1 120 ? 13.303 -18.508 -4.456 1.00 66.44 120 GLU A N 1
ATOM 977 C CA . GLU A 1 120 ? 12.169 -17.586 -4.315 1.00 66.44 120 GLU A CA 1
ATOM 978 C C . GLU A 1 120 ? 10.827 -18.313 -4.480 1.00 66.44 120 GLU A C 1
ATOM 980 O O . GLU A 1 120 ? 9.927 -18.122 -3.663 1.00 66.44 120 GLU A O 1
ATOM 985 N N . ARG A 1 121 ? 10.686 -19.236 -5.445 1.00 70.69 121 ARG A N 1
ATOM 986 C CA . ARG A 1 121 ? 9.478 -20.078 -5.552 1.00 70.69 121 ARG A CA 1
ATOM 987 C C . ARG A 1 121 ? 9.270 -20.960 -4.316 1.00 70.69 121 ARG A C 1
ATOM 989 O O . ARG A 1 121 ? 8.139 -21.058 -3.835 1.00 70.69 121 ARG A O 1
ATOM 996 N N . LYS A 1 122 ? 10.326 -21.555 -3.745 1.00 77.94 122 LYS A N 1
ATOM 997 C CA . LYS A 1 122 ? 10.245 -22.307 -2.472 1.00 77.94 122 LYS A CA 1
ATOM 998 C C . LYS A 1 122 ? 9.82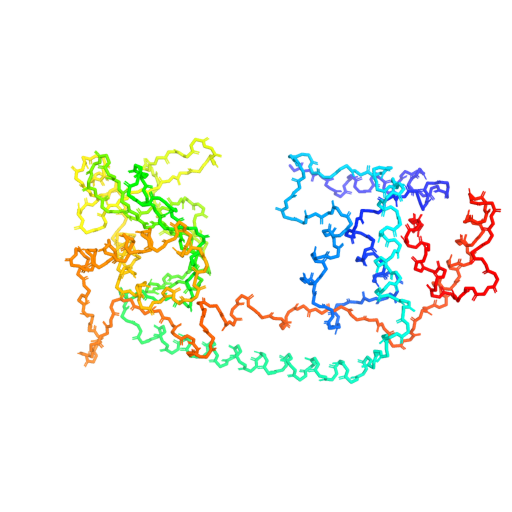7 -21.400 -1.308 1.00 77.94 122 LYS A C 1
ATOM 1000 O O . LYS A 1 122 ? 8.973 -21.806 -0.515 1.00 77.94 122 LYS A O 1
ATOM 1005 N N . ARG A 1 123 ? 10.383 -20.185 -1.214 1.00 72.44 123 ARG A N 1
ATOM 1006 C CA . ARG A 1 123 ? 10.032 -19.164 -0.205 1.00 72.44 123 ARG A CA 1
ATOM 1007 C C . ARG A 1 123 ? 8.568 -18.749 -0.329 1.00 72.44 123 ARG A C 1
ATOM 1009 O O . ARG A 1 123 ? 7.844 -18.852 0.655 1.00 72.44 123 ARG A O 1
ATOM 1016 N N . LEU A 1 124 ? 8.097 -18.408 -1.528 1.00 72.31 124 LEU A N 1
ATOM 1017 C CA . LEU A 1 124 ? 6.693 -18.076 -1.804 1.00 72.31 124 LEU A CA 1
ATOM 1018 C C . LEU A 1 124 ? 5.745 -19.244 -1.494 1.00 72.31 124 LEU A C 1
ATOM 1020 O O . LEU A 1 124 ? 4.686 -19.038 -0.904 1.00 72.31 124 LEU A O 1
ATOM 1024 N N . ALA A 1 125 ? 6.118 -20.482 -1.830 1.00 77.94 125 ALA A N 1
ATOM 1025 C CA . ALA A 1 125 ? 5.319 -21.663 -1.502 1.00 77.94 125 ALA A CA 1
ATOM 1026 C C . ALA A 1 125 ? 5.262 -21.930 0.014 1.00 77.94 125 ALA A C 1
ATOM 1028 O O . ALA A 1 125 ? 4.210 -22.303 0.535 1.00 77.94 125 ALA A O 1
ATOM 1029 N N . LYS A 1 126 ? 6.369 -21.721 0.743 1.00 81.25 126 LYS A N 1
ATOM 1030 C CA . LYS A 1 126 ? 6.390 -21.764 2.214 1.00 81.25 126 LYS A CA 1
ATOM 1031 C C . LYS A 1 126 ? 5.493 -20.667 2.793 1.00 81.25 126 LYS A C 1
ATOM 1033 O O . LYS A 1 126 ? 4.611 -20.983 3.587 1.00 81.25 126 LYS A O 1
ATOM 1038 N N . TYR A 1 127 ? 5.662 -19.436 2.322 1.00 81.12 127 TYR A N 1
ATOM 1039 C CA . TYR A 1 127 ? 4.900 -18.267 2.741 1.00 81.12 127 TYR A CA 1
ATOM 1040 C C . TYR A 1 127 ? 3.390 -18.462 2.573 1.00 81.12 127 TYR A C 1
ATOM 1042 O O . TYR A 1 127 ? 2.647 -18.342 3.541 1.00 81.12 127 TYR A O 1
ATOM 1050 N N . ARG A 1 128 ? 2.928 -18.873 1.383 1.00 82.44 128 ARG A N 1
ATOM 1051 C CA . ARG A 1 128 ? 1.502 -19.138 1.118 1.00 82.44 128 ARG A CA 1
ATOM 1052 C C . ARG A 1 128 ? 0.923 -20.213 2.045 1.00 82.44 128 ARG A C 1
ATOM 1054 O O . ARG A 1 128 ? -0.206 -20.066 2.504 1.00 82.44 128 ARG A O 1
ATOM 1061 N N . ARG A 1 129 ? 1.687 -21.267 2.368 1.00 86.19 129 ARG A N 1
ATOM 1062 C CA . ARG A 1 129 ? 1.267 -22.295 3.342 1.00 86.19 129 ARG A CA 1
ATOM 1063 C C . ARG A 1 129 ? 1.178 -21.749 4.768 1.00 86.19 129 ARG A C 1
ATOM 1065 O O . ARG A 1 129 ? 0.277 -22.141 5.503 1.00 86.19 129 ARG A O 1
ATOM 1072 N N . GLU A 1 130 ? 2.098 -20.879 5.171 1.00 85.62 130 GLU A N 1
ATOM 1073 C CA . GLU A 1 130 ? 2.086 -20.240 6.493 1.00 85.62 130 GLU A CA 1
ATOM 1074 C C . GLU A 1 130 ? 0.931 -19.239 6.616 1.00 85.62 130 GLU A C 1
ATOM 1076 O O . GLU A 1 130 ? 0.152 -19.342 7.562 1.00 85.62 130 GLU A O 1
ATOM 1081 N N . LEU A 1 131 ? 0.733 -18.374 5.618 1.00 86.50 131 LEU A N 1
ATOM 1082 C CA . LEU A 1 131 ? -0.405 -17.457 5.533 1.00 86.50 131 LEU A CA 1
ATOM 1083 C C . LEU A 1 131 ? -1.743 -18.205 5.584 1.00 86.50 131 LEU A C 1
ATOM 1085 O O . LEU A 1 131 ? -2.608 -17.855 6.383 1.00 86.50 131 LEU A O 1
ATOM 1089 N N . HIS A 1 132 ? -1.901 -19.274 4.796 1.00 90.00 132 HIS A N 1
ATOM 1090 C CA . HIS A 1 132 ? -3.109 -20.101 4.820 1.00 90.00 132 HIS A CA 1
ATOM 1091 C C . HIS A 1 132 ? -3.366 -20.689 6.218 1.00 90.00 132 HIS A C 1
ATOM 1093 O O . HIS A 1 132 ? -4.463 -20.540 6.745 1.00 90.00 132 HIS A O 1
ATOM 1099 N N . ARG A 1 133 ? -2.341 -21.251 6.881 1.00 89.62 133 ARG A N 1
ATOM 1100 C CA . ARG A 1 133 ? -2.454 -21.762 8.263 1.00 89.62 133 ARG A CA 1
ATOM 1101 C C . ARG A 1 133 ? -2.853 -20.693 9.281 1.00 89.62 133 ARG A C 1
ATOM 1103 O O . ARG A 1 133 ? -3.543 -21.030 10.239 1.00 89.62 133 ARG A O 1
ATOM 1110 N N . VAL A 1 134 ? -2.400 -19.447 9.115 1.00 89.06 134 VAL A N 1
ATOM 1111 C CA . VAL A 1 134 ? -2.815 -18.330 9.979 1.00 89.06 134 VAL A CA 1
ATOM 1112 C C . VAL A 1 134 ? -4.276 -17.972 9.704 1.00 89.06 134 VAL A C 1
ATOM 1114 O O . VAL A 1 134 ? -5.054 -17.920 10.650 1.00 89.06 134 VAL A O 1
ATOM 1117 N N . LYS A 1 135 ? -4.676 -17.815 8.434 1.00 90.19 135 LYS A N 1
ATOM 1118 C CA . LYS A 1 135 ? -6.060 -17.484 8.047 1.00 90.19 135 LYS A CA 1
ATOM 1119 C C . LYS A 1 135 ? -7.074 -18.538 8.503 1.00 90.19 135 LYS A C 1
ATOM 1121 O O . LYS A 1 135 ? -8.086 -18.174 9.079 1.00 90.19 135 LYS A O 1
ATOM 1126 N N . THR A 1 136 ? -6.793 -19.830 8.320 1.00 90.25 136 THR A N 1
ATOM 1127 C CA . THR A 1 136 ? -7.700 -20.925 8.729 1.00 90.25 136 THR A CA 1
ATOM 1128 C C . THR A 1 136 ? -7.879 -21.034 10.249 1.00 90.25 136 THR A C 1
ATOM 1130 O O . THR A 1 136 ? -8.844 -21.632 10.704 1.00 90.25 136 THR A O 1
ATOM 1133 N N . ARG A 1 137 ? -6.960 -20.474 11.045 1.00 89.25 137 ARG A N 1
ATOM 1134 C CA . ARG A 1 137 ? -7.037 -20.437 12.519 1.00 89.25 137 ARG A CA 1
ATOM 1135 C C . ARG A 1 137 ? -7.459 -19.070 13.060 1.00 89.25 137 ARG A C 1
ATOM 1137 O O . ARG A 1 137 ? -7.388 -18.844 14.265 1.00 89.25 137 ARG A O 1
ATOM 1144 N N . ALA A 1 138 ? -7.809 -18.137 12.181 1.00 91.00 138 ALA A N 1
ATOM 1145 C CA . ALA A 1 138 ? -8.168 -16.789 12.571 1.00 91.00 138 ALA A CA 1
ATOM 1146 C C . ALA A 1 138 ? -9.613 -16.753 13.063 1.00 91.00 138 ALA A C 1
ATOM 1148 O O . ALA A 1 138 ? -10.510 -17.295 12.420 1.00 91.00 138 ALA A O 1
ATOM 1149 N N . HIS A 1 139 ? -9.860 -16.051 14.167 1.00 94.25 139 HIS A N 1
ATOM 1150 C CA . HIS A 1 139 ? -11.231 -15.719 14.547 1.00 94.25 139 HIS A CA 1
ATOM 1151 C C . HIS A 1 139 ? -11.865 -14.848 13.436 1.00 94.25 139 HIS A C 1
ATOM 1153 O O . HIS A 1 139 ? -11.170 -13.972 12.917 1.00 94.25 139 HIS A O 1
ATOM 1159 N N . PRO A 1 140 ? -13.160 -14.989 13.083 1.00 93.75 140 PRO A N 1
ATOM 1160 C CA . PRO A 1 140 ? -13.771 -14.232 11.978 1.00 93.75 140 PRO A CA 1
ATOM 1161 C C . PRO A 1 140 ? -13.669 -12.705 12.111 1.00 93.75 140 PRO A C 1
ATOM 1163 O O . PRO A 1 140 ? -13.672 -11.982 11.117 1.00 93.75 140 PRO A O 1
ATOM 1166 N N . GLU A 1 141 ? -13.551 -12.200 13.342 1.00 95.38 141 GLU A N 1
ATOM 1167 C CA . GLU A 1 141 ? -13.316 -10.778 13.603 1.00 95.38 141 GLU A CA 1
ATOM 1168 C C . GLU A 1 141 ? -11.840 -10.348 13.672 1.00 95.38 141 GLU A C 1
ATOM 1170 O O . GLU A 1 141 ? -11.571 -9.176 13.941 1.00 95.38 141 GLU A O 1
ATOM 1175 N N . GLN A 1 142 ? -10.879 -11.252 13.503 1.00 95.38 142 GLN A N 1
ATOM 1176 C CA . GLN A 1 142 ? -9.453 -10.946 13.577 1.00 95.38 142 GLN A CA 1
ATOM 1177 C C . GLN A 1 142 ? -8.969 -10.333 12.260 1.00 95.38 142 GLN A C 1
ATOM 1179 O O . GLN A 1 142 ? -9.204 -10.881 11.185 1.00 95.38 142 GLN A O 1
ATOM 1184 N N . LEU A 1 143 ? -8.266 -9.202 12.343 1.00 96.25 143 LEU A N 1
ATOM 1185 C CA . LEU A 1 143 ? -7.622 -8.591 11.181 1.00 96.25 143 LEU A CA 1
ATOM 1186 C C . LEU A 1 143 ? -6.205 -9.141 11.031 1.00 96.25 143 LEU A C 1
ATOM 1188 O O . LEU A 1 143 ? -5.395 -8.998 11.945 1.00 96.25 143 LEU A O 1
ATOM 1192 N N . ILE A 1 144 ? -5.892 -9.721 9.878 1.00 94.12 144 ILE A N 1
ATOM 1193 C CA . ILE A 1 144 ? -4.532 -10.122 9.503 1.00 94.12 144 ILE A CA 1
ATOM 1194 C C . ILE A 1 144 ? -4.019 -9.140 8.456 1.00 94.12 144 ILE A C 1
ATOM 1196 O O . ILE A 1 144 ? -4.737 -8.811 7.513 1.00 94.12 144 ILE A O 1
ATOM 1200 N N . ILE A 1 145 ? -2.781 -8.683 8.622 1.00 90.62 145 ILE A N 1
ATOM 1201 C CA . ILE A 1 145 ? -2.064 -7.851 7.656 1.00 90.62 145 ILE A CA 1
ATOM 1202 C C . ILE A 1 145 ? -0.705 -8.495 7.371 1.00 90.62 145 ILE A C 1
ATOM 1204 O O . ILE A 1 145 ? 0.074 -8.754 8.295 1.00 90.62 145 ILE A O 1
ATOM 1208 N N . GLU A 1 146 ? -0.422 -8.750 6.096 1.00 87.00 146 GLU A N 1
ATOM 1209 C CA . GLU A 1 146 ? 0.837 -9.334 5.628 1.00 87.00 146 GLU A CA 1
ATOM 1210 C C . GLU A 1 146 ? 2.005 -8.340 5.742 1.00 87.00 146 GLU A C 1
ATOM 1212 O O . GLU A 1 146 ? 3.099 -8.726 6.151 1.00 87.00 146 GLU A O 1
ATOM 1217 N N . ALA A 1 147 ? 1.768 -7.066 5.413 1.00 79.50 147 ALA A N 1
ATOM 1218 C CA . ALA A 1 147 ? 2.754 -5.982 5.466 1.00 79.50 147 ALA A CA 1
ATOM 1219 C C . ALA A 1 147 ? 2.076 -4.599 5.590 1.00 79.50 147 ALA A C 1
ATOM 1221 O O . ALA A 1 147 ? 0.932 -4.422 5.176 1.00 79.50 147 ALA A O 1
ATOM 1222 N N . ALA A 1 148 ? 2.763 -3.599 6.157 1.00 80.81 148 ALA A N 1
ATOM 1223 C CA . ALA A 1 148 ? 2.213 -2.250 6.361 1.00 80.81 148 ALA A CA 1
ATOM 1224 C C . ALA A 1 148 ? 3.296 -1.160 6.323 1.00 80.81 148 ALA A C 1
ATOM 1226 O O . ALA A 1 148 ? 4.102 -1.063 7.238 1.00 80.81 148 ALA A O 1
ATOM 1227 N N . VAL A 1 149 ? 3.315 -0.300 5.307 1.00 78.44 149 VAL A N 1
ATOM 1228 C CA . VAL A 1 149 ? 4.361 0.725 5.125 1.00 78.44 149 VAL A CA 1
ATOM 1229 C C . VAL A 1 149 ? 3.815 2.126 5.388 1.00 78.44 149 VAL A C 1
ATOM 1231 O O . VAL A 1 149 ? 2.741 2.474 4.903 1.00 78.44 149 VAL A O 1
ATOM 1234 N N . PHE A 1 150 ? 4.577 2.964 6.097 1.00 84.25 150 PHE A N 1
ATOM 1235 C CA . PHE A 1 150 ? 4.318 4.405 6.150 1.00 84.25 150 PHE A CA 1
ATOM 1236 C C . PHE A 1 150 ? 4.558 5.041 4.776 1.00 84.25 150 PHE A C 1
ATOM 1238 O O . PHE A 1 150 ? 5.698 5.194 4.344 1.00 84.25 150 PHE A O 1
ATOM 1245 N N . ASP A 1 151 ? 3.469 5.430 4.119 1.00 84.81 151 ASP A N 1
ATOM 1246 C CA . ASP A 1 151 ? 3.465 6.193 2.869 1.00 84.81 151 ASP A CA 1
ATOM 1247 C C . ASP A 1 151 ? 3.894 7.644 3.123 1.00 84.81 151 ASP A C 1
ATOM 1249 O O . ASP A 1 151 ? 4.853 8.160 2.552 1.00 84.81 151 ASP A O 1
ATOM 1253 N N . SER A 1 152 ? 3.192 8.296 4.048 1.00 88.38 152 SER A N 1
ATOM 1254 C CA . SER A 1 152 ? 3.388 9.701 4.380 1.00 88.38 152 SER A CA 1
ATOM 1255 C C . SER A 1 152 ? 2.977 9.959 5.824 1.00 88.38 152 SER A C 1
ATOM 1257 O O . SER A 1 152 ? 1.960 9.454 6.295 1.00 88.38 152 SER A O 1
ATOM 1259 N N . VAL A 1 153 ? 3.750 10.764 6.549 1.00 92.19 153 VAL A N 1
ATOM 1260 C CA . VAL A 1 153 ? 3.424 11.197 7.915 1.00 92.19 153 VAL A CA 1
ATOM 1261 C C . VAL A 1 153 ? 3.530 12.713 7.966 1.00 92.19 153 VAL A C 1
ATOM 1263 O O . VAL A 1 153 ? 4.375 13.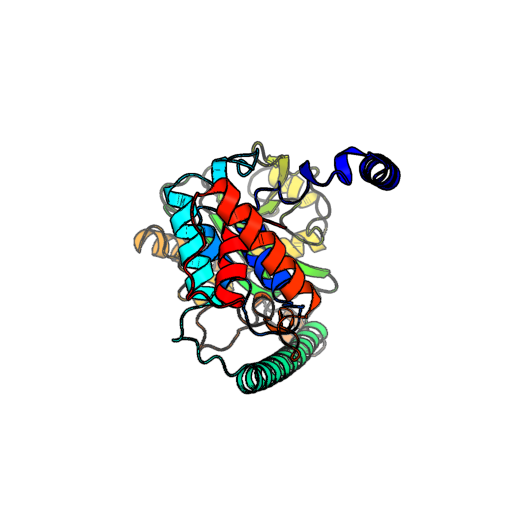314 7.307 1.00 92.19 153 VAL A O 1
ATOM 1266 N N . SER A 1 154 ? 2.622 13.362 8.694 1.00 94.81 154 SER A N 1
ATOM 1267 C CA . SER A 1 154 ? 2.634 14.823 8.786 1.00 94.81 154 SER A CA 1
ATOM 1268 C C . SER A 1 154 ? 3.843 15.303 9.587 1.00 94.81 154 SER A C 1
ATOM 1270 O O . SER A 1 154 ? 3.935 15.028 10.779 1.00 94.81 154 SER A O 1
ATOM 1272 N N . GLU A 1 155 ? 4.696 16.092 8.944 1.00 93.75 155 GLU A N 1
ATOM 1273 C CA . GLU A 1 155 ? 5.979 16.616 9.458 1.00 93.75 155 GLU A CA 1
ATOM 1274 C C . GLU A 1 155 ? 5.836 17.694 10.554 1.00 93.75 155 GLU A C 1
ATOM 1276 O O . GLU A 1 155 ? 6.811 18.122 11.152 1.00 93.75 155 GLU A O 1
ATOM 1281 N N . ASP A 1 156 ? 4.606 18.138 10.819 1.00 90.62 156 ASP A N 1
ATOM 1282 C CA . ASP A 1 156 ? 4.271 19.186 11.789 1.00 90.62 156 ASP A CA 1
ATOM 1283 C C . ASP A 1 156 ? 2.989 18.787 12.532 1.00 90.62 156 ASP A C 1
ATOM 1285 O O . ASP A 1 156 ? 1.917 19.387 12.359 1.00 90.62 156 ASP A O 1
ATOM 1289 N N . MET A 1 157 ? 3.053 17.723 13.332 1.00 92.75 157 MET A N 1
ATOM 1290 C CA . MET A 1 157 ? 1.887 17.199 14.038 1.00 92.75 157 MET A CA 1
ATOM 1291 C C . MET A 1 157 ? 1.277 18.256 14.965 1.00 92.75 157 MET A C 1
ATOM 1293 O O . MET A 1 157 ? 0.056 18.407 14.992 1.00 92.75 157 MET A O 1
ATOM 1297 N N . LYS A 1 158 ? 2.107 19.046 15.664 1.00 89.00 158 LYS A N 1
ATOM 1298 C CA . LYS A 1 158 ? 1.678 20.121 16.580 1.00 89.00 158 LYS A CA 1
ATOM 1299 C C . LYS A 1 158 ? 1.014 21.305 15.854 1.00 89.00 158 LYS A C 1
ATOM 1301 O O . LYS A 1 158 ? -0.015 21.779 16.333 1.00 89.00 158 LYS A O 1
ATOM 1306 N N . LYS A 1 159 ? 1.498 21.720 14.672 1.00 90.62 159 LYS A N 1
ATOM 1307 C CA . LYS A 1 159 ? 0.968 22.893 13.937 1.00 90.62 159 LYS A CA 1
ATOM 1308 C C . LYS A 1 159 ? -0.206 22.568 13.005 1.00 90.62 159 LYS A C 1
ATOM 1310 O O . LYS A 1 159 ? -1.160 23.340 12.938 1.00 90.62 159 LYS A O 1
ATOM 1315 N N . ARG A 1 160 ? -0.192 21.432 12.289 1.00 90.62 160 ARG A N 1
ATOM 1316 C CA . ARG A 1 160 ? -1.255 21.111 11.311 1.00 90.62 160 ARG A CA 1
ATOM 1317 C C . ARG A 1 160 ? -2.630 20.972 11.980 1.00 90.62 160 ARG A C 1
ATOM 1319 O O . ARG A 1 160 ? -2.745 20.477 13.101 1.00 90.62 160 ARG A O 1
ATOM 1326 N N . ARG A 1 161 ? -3.689 21.371 11.262 1.00 90.44 161 ARG A N 1
ATOM 1327 C CA . ARG A 1 161 ? -5.105 21.283 11.692 1.00 90.44 161 ARG A CA 1
ATOM 1328 C C . ARG A 1 161 ? -5.664 19.853 11.648 1.00 90.44 161 ARG A C 1
ATOM 1330 O O . ARG A 1 161 ? -6.478 19.482 12.489 1.00 90.44 161 ARG A O 1
ATOM 1337 N N . HIS A 1 162 ? -5.207 19.074 10.668 1.00 91.44 162 HIS A N 1
ATOM 1338 C CA . HIS A 1 162 ? -5.603 17.684 10.424 1.00 91.44 162 HIS A CA 1
ATOM 1339 C C . HIS A 1 162 ? -4.352 16.802 10.229 1.00 91.44 162 HIS A C 1
ATOM 1341 O O . HIS A 1 162 ? -4.122 16.315 9.119 1.00 91.44 162 HIS A O 1
ATOM 1347 N N . PRO A 1 163 ? -3.471 16.669 11.243 1.00 95.19 163 PRO A N 1
ATOM 1348 C CA . PRO A 1 163 ? -2.307 15.800 11.143 1.00 95.19 163 PRO A CA 1
ATOM 1349 C C . PRO A 1 163 ? -2.759 14.348 10.976 1.00 95.19 163 PRO A C 1
ATOM 1351 O O . PRO A 1 163 ? -3.672 13.875 11.656 1.00 95.19 163 PRO A O 1
ATOM 1354 N N . LYS A 1 164 ? -2.104 13.652 10.053 1.00 94.50 164 LYS A N 1
ATOM 1355 C CA . LYS A 1 164 ? -2.373 12.261 9.687 1.00 94.50 164 LYS A CA 1
ATOM 1356 C C . LYS A 1 164 ? -1.084 11.522 9.336 1.00 94.50 164 LYS A C 1
ATOM 1358 O O . LYS A 1 164 ? -0.125 12.141 8.860 1.00 94.50 164 LYS A O 1
ATOM 1363 N N . MET A 1 165 ? -1.120 10.213 9.533 1.00 92.75 165 MET A N 1
ATOM 1364 C CA . MET A 1 165 ? -0.232 9.230 8.926 1.00 92.75 165 MET A CA 1
ATOM 1365 C C . MET A 1 165 ? -1.032 8.417 7.905 1.00 92.75 165 MET A C 1
ATOM 1367 O O . MET A 1 165 ? -2.177 8.043 8.162 1.00 92.75 165 MET A O 1
ATOM 1371 N N . THR A 1 166 ? -0.438 8.172 6.747 1.00 91.62 166 THR A N 1
ATOM 1372 C CA . THR A 1 166 ? -0.959 7.317 5.682 1.00 91.62 166 THR A CA 1
ATOM 1373 C C . THR A 1 166 ? -0.179 6.006 5.708 1.00 91.62 166 THR A C 1
ATOM 1375 O O . THR A 1 166 ? 1.054 6.017 5.757 1.00 91.62 166 THR A O 1
ATOM 1378 N N . LEU A 1 167 ? -0.891 4.884 5.681 1.00 88.56 167 LEU A N 1
ATOM 1379 C CA . LEU A 1 167 ? -0.331 3.538 5.699 1.00 88.56 167 LEU A CA 1
ATOM 1380 C C . LEU A 1 167 ? -0.780 2.790 4.443 1.00 88.56 167 LEU A C 1
ATOM 1382 O O . LEU A 1 167 ? -1.979 2.682 4.183 1.00 88.56 167 LEU A O 1
ATOM 1386 N N . ASN A 1 168 ? 0.184 2.252 3.703 1.00 87.25 168 ASN A N 1
ATOM 1387 C CA . ASN A 1 168 ? -0.037 1.288 2.633 1.00 87.25 168 ASN A CA 1
ATOM 1388 C C . ASN A 1 168 ? 0.050 -0.112 3.238 1.00 87.25 168 ASN A C 1
ATOM 1390 O O . ASN A 1 168 ? 1.142 -0.601 3.526 1.00 87.25 168 ASN A O 1
ATOM 1394 N N . LEU A 1 169 ? -1.100 -0.735 3.467 1.00 87.12 169 LEU A N 1
ATOM 1395 C CA . LEU A 1 169 ? -1.194 -2.126 3.888 1.00 87.12 169 LEU A CA 1
ATOM 1396 C C . LEU A 1 169 ? -1.177 -3.026 2.648 1.00 87.12 169 LEU A C 1
ATOM 1398 O O . LEU A 1 169 ? -1.779 -2.691 1.627 1.00 87.12 169 LEU A O 1
ATOM 1402 N N . VAL A 1 170 ? -0.516 -4.169 2.756 1.00 83.81 170 VAL A N 1
ATOM 1403 C CA . VAL A 1 170 ? -0.442 -5.225 1.741 1.00 83.81 170 VAL A CA 1
ATOM 1404 C C . VAL A 1 170 ? -1.004 -6.487 2.374 1.00 83.81 170 VAL A C 1
ATOM 1406 O O . VAL A 1 170 ? -0.680 -6.770 3.531 1.00 83.81 170 VAL A O 1
ATOM 1409 N N . GLY A 1 171 ? -1.838 -7.219 1.636 1.00 86.31 171 GLY A N 1
ATOM 1410 C CA . GLY A 1 171 ? -2.419 -8.479 2.095 1.00 86.31 171 GLY A CA 1
ATOM 1411 C C . GLY A 1 171 ? -3.230 -8.313 3.378 1.00 86.31 171 GLY A C 1
ATOM 1412 O O . GLY A 1 171 ? -2.785 -8.666 4.468 1.00 86.31 171 GLY A O 1
ATOM 1413 N N . VAL A 1 172 ? -4.413 -7.711 3.268 1.00 92.38 172 VAL A N 1
ATOM 1414 C CA . VAL A 1 172 ? -5.313 -7.477 4.405 1.00 92.38 172 VAL A CA 1
ATOM 1415 C C . VAL A 1 172 ? -6.426 -8.517 4.381 1.00 92.38 172 VAL A C 1
ATOM 1417 O O . VAL A 1 172 ? -7.044 -8.734 3.338 1.00 92.38 172 VAL A O 1
ATOM 1420 N N . HIS A 1 173 ? -6.718 -9.157 5.511 1.00 94.56 173 HIS A N 1
ATOM 1421 C CA . HIS A 1 173 ? -7.781 -10.159 5.626 1.00 94.56 173 HIS A CA 1
ATOM 1422 C C . HIS A 1 173 ? -8.607 -9.957 6.896 1.00 94.56 173 HIS A C 1
ATOM 1424 O O . HIS A 1 173 ? -8.045 -9.716 7.964 1.00 94.56 173 HIS A O 1
ATOM 1430 N N . LEU A 1 174 ? -9.929 -10.085 6.786 1.00 95.69 174 LEU A N 1
ATOM 1431 C CA . LEU A 1 174 ? -10.867 -10.011 7.907 1.00 95.69 174 LEU A CA 1
ATOM 1432 C C . LEU A 1 174 ? -12.047 -10.951 7.635 1.00 95.69 174 LEU A C 1
ATOM 1434 O O . LEU A 1 174 ? -12.890 -10.663 6.779 1.00 95.69 174 LEU A O 1
ATOM 1438 N N . GLY A 1 175 ? -12.077 -12.082 8.343 1.00 93.00 175 GLY A N 1
ATOM 1439 C CA . GLY A 1 175 ? -12.949 -13.209 8.006 1.00 93.00 175 GLY A CA 1
ATOM 1440 C C . GLY A 1 175 ? -12.755 -13.630 6.545 1.00 93.00 175 GLY A C 1
ATOM 1441 O O . GLY A 1 175 ? -11.628 -13.705 6.055 1.00 93.00 175 GLY A O 1
ATOM 1442 N N . GLU A 1 176 ? -13.862 -13.813 5.825 1.00 91.19 176 GLU A N 1
ATOM 1443 C CA . GLU A 1 176 ? -13.859 -14.182 4.401 1.00 91.19 176 GLU A CA 1
ATOM 1444 C C . GLU A 1 176 ? -13.335 -13.081 3.460 1.00 91.19 176 GLU A C 1
ATOM 1446 O O . GLU A 1 176 ? -12.955 -13.359 2.321 1.00 91.19 176 GLU A O 1
ATOM 1451 N N . LYS A 1 177 ? -13.302 -11.812 3.892 1.00 92.31 177 LYS A N 1
ATOM 1452 C CA . LYS A 1 177 ? -12.871 -10.705 3.024 1.00 92.31 177 LYS A CA 1
ATOM 1453 C C . LYS A 1 177 ? -11.351 -10.597 2.989 1.00 92.31 177 LYS A C 1
ATOM 1455 O O . LYS A 1 177 ? -10.678 -10.669 4.016 1.00 92.31 177 LYS A O 1
ATOM 1460 N N . SER A 1 178 ? -10.811 -10.394 1.790 1.00 91.44 178 SER A N 1
ATOM 1461 C CA . SER A 1 178 ? -9.383 -10.199 1.538 1.00 91.44 178 SER A CA 1
ATOM 1462 C C . SER A 1 178 ? -9.163 -9.045 0.558 1.00 91.44 178 SER A C 1
ATOM 1464 O O . SER A 1 178 ? -9.973 -8.846 -0.344 1.00 91.44 178 SER A O 1
ATOM 1466 N N . TRP A 1 179 ? -8.067 -8.310 0.742 1.00 90.94 179 TRP A N 1
ATOM 1467 C CA . TRP A 1 179 ? -7.638 -7.183 -0.084 1.00 90.94 179 TRP A CA 1
ATOM 1468 C C . TRP A 1 179 ? -6.139 -7.290 -0.358 1.00 90.94 179 TRP A C 1
ATOM 1470 O O . TRP A 1 179 ? -5.359 -7.412 0.588 1.00 90.94 179 TRP A O 1
ATOM 1480 N N . ASP A 1 180 ? -5.728 -7.194 -1.621 1.00 81.94 180 ASP A N 1
ATOM 1481 C CA . ASP A 1 180 ? -4.305 -7.277 -1.990 1.00 81.94 180 ASP A CA 1
ATOM 1482 C C . ASP A 1 180 ? -3.522 -6.057 -1.483 1.00 81.94 180 ASP A C 1
ATOM 1484 O O . ASP A 1 180 ? -2.374 -6.167 -1.046 1.00 81.94 180 ASP A O 1
ATOM 1488 N N . GLY A 1 181 ? -4.174 -4.890 -1.479 1.00 83.31 181 GLY A N 1
ATOM 1489 C CA . GLY A 1 181 ? -3.627 -3.637 -0.974 1.00 83.31 181 GLY A CA 1
ATOM 1490 C C . GLY A 1 181 ? -4.705 -2.702 -0.428 1.00 83.31 181 GLY A C 1
ATOM 1491 O O . GLY A 1 181 ? -5.851 -2.705 -0.889 1.00 83.31 181 GLY A O 1
ATOM 1492 N N . MET A 1 182 ? -4.330 -1.900 0.570 1.00 88.19 182 MET A N 1
ATOM 1493 C CA . MET A 1 182 ? -5.220 -0.957 1.246 1.00 88.19 182 MET A CA 1
ATOM 1494 C C . MET A 1 182 ? -4.467 0.299 1.721 1.00 88.19 182 MET A C 1
ATOM 1496 O O . MET A 1 182 ? -3.596 0.222 2.584 1.00 88.19 182 MET A O 1
ATOM 1500 N N . ASN A 1 183 ? -4.833 1.475 1.208 1.00 90.00 183 ASN A N 1
ATOM 1501 C CA . ASN A 1 183 ? -4.342 2.779 1.664 1.00 90.00 183 ASN A CA 1
ATOM 1502 C C . ASN A 1 183 ? -5.268 3.348 2.750 1.00 90.00 183 ASN A C 1
ATOM 1504 O O . ASN A 1 183 ? -6.347 3.866 2.443 1.00 90.00 183 ASN A O 1
ATOM 1508 N N . ILE A 1 184 ? -4.844 3.287 4.012 1.00 92.62 184 ILE A N 1
ATOM 1509 C CA . ILE A 1 184 ? -5.575 3.894 5.134 1.00 92.62 184 ILE A CA 1
ATOM 1510 C C . ILE A 1 184 ? -4.879 5.152 5.633 1.00 92.62 184 ILE A C 1
ATOM 1512 O O . ILE A 1 184 ? -3.669 5.323 5.498 1.00 92.62 184 ILE A O 1
ATOM 1516 N N . ARG A 1 185 ? -5.639 6.026 6.285 1.00 93.88 185 ARG A N 1
ATOM 1517 C CA . ARG A 1 185 ? -5.110 7.177 7.013 1.00 93.88 185 ARG A CA 1
ATOM 1518 C C . ARG A 1 185 ? -5.624 7.160 8.431 1.00 93.88 185 ARG A C 1
ATOM 1520 O O . ARG A 1 185 ? -6.830 7.081 8.640 1.00 93.88 185 ARG A O 1
ATOM 1527 N N . ILE A 1 186 ? -4.717 7.300 9.383 1.00 94.88 186 ILE A N 1
ATOM 1528 C CA . ILE A 1 186 ? -5.042 7.444 10.799 1.00 94.88 186 ILE A CA 1
ATOM 1529 C C . ILE A 1 186 ? -4.563 8.833 11.227 1.00 94.88 186 ILE A C 1
ATOM 1531 O O . ILE A 1 186 ? -3.473 9.265 10.846 1.00 94.88 186 ILE A O 1
ATOM 1535 N N . GLY A 1 187 ? -5.373 9.584 11.963 1.00 94.56 187 GLY A N 1
ATOM 1536 C CA . GLY A 1 187 ? -5.014 10.957 12.309 1.00 94.56 187 GLY A CA 1
ATOM 1537 C C . GLY A 1 187 ? -5.920 11.604 13.340 1.00 94.56 187 GLY A C 1
ATOM 1538 O O . GLY A 1 187 ? -6.749 10.954 13.974 1.00 94.56 187 GLY A O 1
ATOM 1539 N N . LEU A 1 188 ? -5.741 12.912 13.509 1.00 94.06 188 LEU A N 1
ATOM 1540 C CA . LEU A 1 188 ? -6.467 13.735 14.470 1.00 94.06 188 LEU A CA 1
ATOM 1541 C C . LEU A 1 188 ? -7.124 14.919 13.760 1.00 94.06 188 LEU A C 1
ATOM 1543 O O . LEU A 1 188 ? -6.458 15.742 13.136 1.00 94.06 188 LEU A O 1
ATOM 1547 N N . ASN A 1 189 ? -8.433 15.064 13.918 1.00 92.56 189 ASN A N 1
ATOM 1548 C CA . ASN A 1 189 ? -9.173 16.237 13.479 1.00 92.56 189 ASN A CA 1
ATOM 1549 C C . ASN A 1 189 ? -9.206 17.269 14.618 1.00 92.56 189 ASN A C 1
ATOM 1551 O O . ASN A 1 189 ? -10.113 17.246 15.452 1.00 92.56 189 ASN A O 1
ATOM 1555 N N . LYS A 1 190 ? -8.222 18.180 14.696 1.00 92.06 190 LYS A N 1
ATOM 1556 C CA . LYS A 1 190 ? -8.114 19.115 15.839 1.00 92.06 190 LYS A CA 1
ATOM 1557 C C . LYS A 1 190 ? -9.278 20.094 15.938 1.00 92.06 190 LYS A C 1
ATOM 1559 O O . LYS A 1 190 ? -9.708 20.402 17.042 1.00 92.06 190 LYS A O 1
ATOM 1564 N N . LYS A 1 191 ? -9.835 20.534 14.799 1.00 89.62 191 LYS A N 1
ATOM 1565 C CA . LYS A 1 191 ? -11.001 21.443 14.741 1.00 89.62 191 LYS A CA 1
ATOM 1566 C C . LYS A 1 191 ? -12.199 20.899 15.536 1.00 89.62 191 LYS A C 1
ATOM 1568 O O . LYS A 1 191 ? -13.037 21.664 16.011 1.00 89.62 191 LYS A O 1
ATOM 1573 N N . HIS A 1 192 ? -12.313 19.577 15.633 1.00 88.88 192 HIS A N 1
ATOM 1574 C CA . HIS A 1 192 ? -13.447 18.888 16.244 1.00 88.88 192 HIS A CA 1
ATOM 1575 C C . HIS A 1 192 ? -13.037 17.871 17.321 1.00 88.88 192 HIS A C 1
ATOM 1577 O O . HIS A 1 192 ? -13.896 17.142 17.807 1.00 88.88 192 HIS A O 1
ATOM 1583 N N . ASN A 1 193 ? -11.753 17.855 17.693 1.00 90.00 193 ASN A N 1
ATOM 1584 C CA . ASN A 1 193 ? -11.126 17.016 18.713 1.00 90.00 193 ASN A CA 1
ATOM 1585 C C . ASN A 1 193 ? -11.522 15.525 18.667 1.00 90.00 193 ASN A C 1
ATOM 1587 O O . ASN A 1 193 ? -12.019 14.975 19.649 1.00 90.00 193 ASN A O 1
ATOM 1591 N N . TYR A 1 194 ? -11.300 14.862 17.527 1.00 92.62 194 TYR A N 1
ATOM 1592 C CA . TYR A 1 194 ? -11.459 13.407 17.419 1.00 92.62 194 TYR A CA 1
ATOM 1593 C C . TYR A 1 194 ? -10.342 12.754 16.609 1.00 92.62 194 TYR A C 1
ATOM 1595 O O . TYR A 1 194 ? -9.896 13.296 15.597 1.00 92.62 194 TYR A O 1
ATOM 1603 N N . ALA A 1 195 ? -9.901 11.578 17.057 1.00 94.69 195 ALA A N 1
ATOM 1604 C CA . ALA A 1 195 ? -9.042 10.708 16.266 1.00 94.69 195 ALA A CA 1
ATOM 1605 C C . ALA A 1 195 ? -9.881 9.961 15.223 1.00 94.69 195 ALA A C 1
ATOM 1607 O O . ALA A 1 195 ? -11.023 9.580 15.508 1.00 94.69 195 ALA A O 1
ATOM 1608 N N . ASN A 1 196 ? -9.335 9.771 14.026 1.00 94.31 196 ASN A N 1
ATOM 1609 C CA . ASN A 1 196 ? -10.058 9.252 12.874 1.00 94.31 196 ASN A CA 1
ATOM 1610 C C . ASN A 1 196 ? -9.319 8.110 12.163 1.00 94.31 196 ASN A C 1
ATOM 1612 O O . ASN A 1 196 ? -8.095 7.993 12.232 1.00 94.31 196 ASN A O 1
ATOM 1616 N N . VAL A 1 197 ? -10.102 7.297 11.453 1.00 94.62 197 VAL A N 1
ATOM 1617 C CA . VAL A 1 197 ? -9.664 6.578 10.254 1.00 94.62 197 VAL A CA 1
ATOM 1618 C C . VAL A 1 197 ? -10.304 7.279 9.062 1.00 94.62 197 VAL A C 1
ATOM 1620 O O . VAL A 1 197 ? -11.492 7.616 9.106 1.00 94.62 197 VAL A O 1
ATOM 1623 N N . SER A 1 198 ? -9.532 7.490 8.000 1.00 91.31 198 SER A N 1
ATOM 1624 C CA . SER A 1 198 ? -10.047 7.926 6.705 1.00 91.31 198 SER A CA 1
ATOM 1625 C C . SER A 1 198 ? -9.433 7.159 5.539 1.00 91.31 198 SER A C 1
ATOM 1627 O O . SER A 1 198 ? -8.316 6.652 5.618 1.00 91.31 198 SER A O 1
ATOM 1629 N N . PHE A 1 199 ? -10.200 7.052 4.465 1.00 89.31 199 PHE A N 1
ATOM 1630 C CA . PHE A 1 199 ? -9.883 6.330 3.234 1.00 89.31 199 PHE A CA 1
ATOM 1631 C C . PHE A 1 199 ? -10.805 6.863 2.126 1.00 89.31 199 PHE A C 1
ATOM 1633 O O . PHE A 1 199 ? -11.729 7.640 2.394 1.00 89.31 199 PHE A O 1
ATOM 1640 N N . TYR A 1 200 ? -10.549 6.462 0.887 1.00 88.12 200 TYR A N 1
ATOM 1641 C CA . TYR A 1 200 ? -11.386 6.785 -0.264 1.00 88.12 200 TYR A CA 1
ATOM 1642 C C . TYR A 1 200 ? -11.978 5.527 -0.891 1.00 88.12 200 TYR A C 1
ATOM 1644 O O . TYR A 1 200 ? -11.570 4.409 -0.587 1.00 88.12 200 TYR A O 1
ATOM 1652 N N . GLU A 1 201 ? -12.913 5.722 -1.808 1.00 86.06 201 GLU A N 1
ATOM 1653 C CA . GLU A 1 201 ? -13.507 4.672 -2.635 1.00 86.06 201 GLU A CA 1
ATOM 1654 C C . GLU A 1 201 ? -12.454 3.828 -3.374 1.00 86.06 201 GLU A C 1
ATOM 1656 O O . GLU A 1 201 ? -12.576 2.608 -3.436 1.00 86.06 201 GLU A O 1
ATOM 1661 N N . ASN A 1 202 ? -11.355 4.453 -3.814 1.00 85.81 202 ASN A N 1
ATOM 1662 C CA . ASN A 1 202 ? -10.210 3.794 -4.447 1.00 85.81 202 ASN A CA 1
ATOM 1663 C C . ASN A 1 202 ? -9.051 3.447 -3.487 1.00 85.81 202 ASN A C 1
ATOM 1665 O O . ASN A 1 202 ? -7.957 3.127 -3.947 1.00 85.81 202 ASN A O 1
ATOM 1669 N N . SER A 1 203 ? -9.245 3.503 -2.163 1.00 85.94 203 SER A N 1
ATOM 1670 C CA . SER A 1 203 ? -8.200 3.104 -1.202 1.00 85.94 203 SER A CA 1
ATOM 1671 C C . SER A 1 203 ? -7.923 1.599 -1.190 1.00 85.94 203 SER A C 1
ATOM 1673 O O . SER A 1 203 ? -6.934 1.191 -0.592 1.00 85.94 203 SER A O 1
ATOM 1675 N N . CYS A 1 204 ? -8.799 0.771 -1.758 1.00 84.50 204 CYS A N 1
ATOM 1676 C CA . CYS A 1 204 ? -8.842 -0.669 -1.520 1.00 84.50 204 CYS A CA 1
ATOM 1677 C C . CYS A 1 204 ? -9.179 -1.414 -2.815 1.00 84.50 204 CYS A C 1
ATOM 1679 O O . CYS A 1 204 ? -10.077 -0.983 -3.539 1.00 84.50 204 CYS A O 1
ATOM 1681 N N . SER A 1 205 ? -8.525 -2.551 -3.064 1.00 75.38 205 SER A N 1
ATOM 1682 C CA . SER A 1 205 ? -8.932 -3.498 -4.111 1.00 75.38 205 SER A CA 1
ATOM 1683 C C . SER A 1 205 ? -9.176 -4.882 -3.492 1.00 75.38 205 SER A C 1
ATOM 1685 O O . SER A 1 205 ? -8.230 -5.444 -2.930 1.00 75.38 205 SER A O 1
ATOM 1687 N N . PRO A 1 206 ? -10.413 -5.426 -3.526 1.00 83.38 206 PRO A N 1
ATOM 1688 C CA . PRO A 1 206 ? -11.673 -4.781 -3.940 1.00 83.38 206 PRO A CA 1
ATOM 1689 C C . PRO A 1 206 ? -12.102 -3.633 -2.997 1.00 83.38 206 PRO A C 1
ATOM 1691 O O . PRO A 1 206 ? -11.458 -3.368 -1.985 1.00 83.38 206 PRO A O 1
ATOM 1694 N N . ALA A 1 207 ? -13.209 -2.940 -3.283 1.00 86.38 207 ALA A N 1
ATOM 1695 C CA . ALA A 1 207 ? -13.700 -1.864 -2.413 1.00 86.38 207 ALA A CA 1
ATOM 1696 C C . ALA A 1 207 ? -13.931 -2.355 -0.964 1.00 86.38 207 ALA A C 1
ATOM 1698 O O . ALA A 1 207 ? -14.571 -3.379 -0.722 1.00 86.38 207 ALA A O 1
ATOM 1699 N N . CYS A 1 208 ? -13.390 -1.632 0.020 1.00 87.12 208 CYS A N 1
ATOM 1700 C CA . CYS A 1 208 ? -13.404 -2.039 1.433 1.00 87.12 208 CYS A CA 1
ATOM 1701 C C . CYS A 1 208 ? -14.652 -1.608 2.210 1.00 87.12 208 CYS A C 1
ATOM 1703 O O . CYS A 1 208 ? -14.921 -2.169 3.271 1.00 87.12 208 CYS A O 1
ATOM 1705 N N . ILE A 1 209 ? -15.410 -0.638 1.695 1.00 87.31 209 ILE A N 1
ATOM 1706 C CA . ILE A 1 209 ? -16.648 -0.136 2.297 1.00 87.31 209 ILE A CA 1
ATOM 1707 C C . ILE A 1 209 ? -17.749 -0.169 1.252 1.00 87.31 209 ILE A C 1
ATOM 1709 O O . ILE A 1 209 ? -17.554 0.273 0.121 1.00 87.31 209 ILE A O 1
ATOM 1713 N N . SER A 1 210 ? -18.910 -0.690 1.640 1.00 81.62 210 SER A N 1
ATOM 1714 C CA . SER A 1 210 ? -20.019 -0.951 0.723 1.00 81.62 210 SER A CA 1
ATOM 1715 C C . SER A 1 210 ? -20.848 0.291 0.388 1.00 81.62 210 SER A C 1
ATOM 1717 O O . SER A 1 210 ? -21.678 0.243 -0.513 1.00 81.62 210 SER A O 1
ATOM 1719 N N . ASN A 1 211 ? -20.691 1.388 1.140 1.00 84.50 211 ASN A N 1
ATOM 1720 C CA . ASN A 1 211 ? -21.536 2.576 1.021 1.00 84.50 211 ASN A CA 1
ATOM 1721 C C . ASN A 1 211 ? -20.771 3.884 1.303 1.00 84.50 211 ASN A C 1
ATOM 1723 O O . ASN A 1 211 ? -20.443 4.190 2.450 1.00 84.50 211 ASN A O 1
ATOM 1727 N N . PHE A 1 212 ? -20.577 4.696 0.260 1.00 87.94 212 PHE A N 1
ATOM 1728 C CA . PHE A 1 212 ? -19.985 6.039 0.337 1.00 87.94 212 PHE A CA 1
ATOM 1729 C C . PHE A 1 212 ? -21.019 7.181 0.259 1.00 87.94 212 PHE A C 1
ATOM 1731 O O . PHE A 1 212 ? -20.633 8.347 0.256 1.00 87.94 212 PHE A O 1
ATOM 1738 N N . ASN A 1 213 ? -22.330 6.904 0.261 1.00 83.31 213 ASN A N 1
ATOM 1739 C CA . ASN A 1 213 ? -23.380 7.919 0.042 1.00 83.31 213 ASN A CA 1
ATOM 1740 C C . ASN A 1 213 ? -23.511 8.959 1.176 1.00 83.31 213 ASN A C 1
ATOM 1742 O O . ASN A 1 213 ? -24.185 9.972 1.013 1.00 83.31 213 ASN A O 1
ATOM 1746 N N . LYS A 1 214 ? -22.878 8.720 2.331 1.00 85.00 214 LYS A N 1
ATOM 1747 C CA . LYS A 1 214 ? -22.724 9.696 3.431 1.00 85.00 214 LYS A CA 1
ATOM 1748 C C . LYS A 1 214 ? -21.273 10.164 3.601 1.00 85.00 214 LYS A C 1
ATOM 1750 O O . LYS A 1 214 ? -20.918 10.707 4.648 1.00 85.00 214 LYS A O 1
ATOM 1755 N N . GLY A 1 215 ? -20.421 9.912 2.608 1.00 82.19 215 GLY A N 1
ATOM 1756 C CA . GLY A 1 215 ? -19.023 10.333 2.547 1.00 82.19 215 GLY A CA 1
ATOM 1757 C C . GLY A 1 215 ? -18.857 11.846 2.386 1.00 82.19 215 GLY A C 1
ATOM 1758 O O . GLY A 1 215 ? -19.709 12.633 2.798 1.00 82.19 215 GLY A O 1
ATOM 1759 N N . TYR A 1 216 ? -17.713 12.255 1.859 1.00 82.88 216 TYR A N 1
ATOM 1760 C CA . TYR A 1 216 ? -17.442 13.609 1.383 1.00 82.88 216 TYR A CA 1
ATOM 1761 C C . TYR A 1 216 ? -16.739 13.499 0.033 1.00 82.88 216 TYR A C 1
ATOM 1763 O O . TYR A 1 216 ? -15.919 12.599 -0.146 1.00 82.88 216 TYR A O 1
ATOM 1771 N N . ASP A 1 217 ? -17.016 14.392 -0.904 1.00 79.94 217 ASP A N 1
ATOM 1772 C CA . ASP A 1 217 ? -16.285 14.410 -2.168 1.00 79.94 217 ASP A CA 1
ATOM 1773 C C . ASP A 1 217 ? -14.892 15.014 -1.970 1.00 79.94 217 ASP A C 1
ATOM 1775 O O . ASP A 1 217 ? -14.681 15.911 -1.151 1.00 79.94 217 ASP A O 1
ATOM 1779 N N . SER A 1 218 ? -13.896 14.460 -2.658 1.00 75.00 218 SER A N 1
ATOM 1780 C CA . SER A 1 218 ? -12.523 14.955 -2.600 1.00 75.00 218 SER A CA 1
ATOM 1781 C C . SER A 1 218 ? -12.275 15.898 -3.769 1.00 75.00 218 SER A C 1
ATOM 1783 O O . SER A 1 218 ? -11.880 15.422 -4.833 1.00 75.00 218 SER A O 1
ATOM 1785 N N . ASP A 1 219 ? -12.430 17.206 -3.545 1.00 62.88 219 ASP A N 1
ATOM 1786 C CA . ASP A 1 219 ? -12.353 18.287 -4.550 1.00 62.88 219 ASP A CA 1
ATOM 1787 C C . ASP A 1 219 ? -11.265 18.093 -5.625 1.00 62.88 219 ASP A C 1
ATOM 1789 O O . ASP A 1 219 ? -11.512 18.277 -6.809 1.00 62.88 219 ASP A O 1
ATOM 1793 N N . TRP A 1 220 ? -10.059 17.671 -5.222 1.00 70.88 220 TRP A N 1
ATOM 1794 C CA . TRP A 1 220 ? -8.901 17.503 -6.114 1.00 70.88 220 TRP A CA 1
ATOM 1795 C C . TRP A 1 220 ? -8.691 16.088 -6.680 1.00 70.88 220 TRP A C 1
ATOM 1797 O O . TRP A 1 220 ? -7.806 15.894 -7.507 1.00 70.88 220 TRP A O 1
ATOM 1807 N N . ARG A 1 221 ? -9.433 15.079 -6.204 1.00 67.62 221 ARG A N 1
ATOM 1808 C CA . ARG A 1 221 ? -9.301 13.676 -6.654 1.00 67.62 221 ARG A CA 1
ATOM 1809 C C . ARG A 1 221 ? -10.507 13.162 -7.436 1.00 67.62 221 ARG A C 1
ATOM 1811 O O . ARG A 1 221 ? -10.394 12.102 -8.037 1.00 67.62 221 ARG A O 1
ATOM 1818 N N . GLY A 1 222 ? -11.664 13.818 -7.340 1.00 81.38 222 GLY A N 1
ATOM 1819 C CA . GLY A 1 222 ? -12.913 13.319 -7.928 1.00 81.38 222 GLY A CA 1
ATOM 1820 C C . GLY A 1 222 ? -13.410 11.985 -7.344 1.00 81.38 222 GLY A C 1
ATOM 1821 O O . GLY A 1 222 ? -14.237 11.329 -7.964 1.00 81.38 222 GLY A O 1
ATOM 1822 N N . VAL A 1 223 ? -12.913 11.564 -6.171 1.00 84.56 223 VAL A N 1
ATOM 1823 C CA . VAL A 1 223 ? -13.330 10.317 -5.498 1.00 84.56 223 VAL A CA 1
ATOM 1824 C C . VAL A 1 223 ? -13.964 10.598 -4.143 1.00 84.56 223 VAL A C 1
ATOM 1826 O O . VAL A 1 223 ? -13.559 11.525 -3.432 1.00 84.56 223 VAL A O 1
ATOM 1829 N N . ARG A 1 224 ? -14.915 9.750 -3.746 1.00 88.19 224 ARG A N 1
ATOM 1830 C CA . ARG A 1 224 ? -15.579 9.852 -2.447 1.00 88.19 224 ARG A CA 1
ATOM 1831 C C . ARG A 1 224 ? -14.648 9.403 -1.330 1.00 88.19 224 ARG A C 1
ATOM 1833 O O . ARG A 1 224 ? -14.032 8.339 -1.383 1.00 88.19 224 ARG A O 1
ATOM 1840 N N . GLY A 1 225 ? -14.531 10.241 -0.312 1.00 88.12 225 GLY A N 1
ATOM 1841 C CA . GLY A 1 225 ? -13.819 9.994 0.929 1.00 88.12 225 GLY A CA 1
ATOM 1842 C C . GLY A 1 225 ? -14.764 9.655 2.072 1.00 88.12 225 GLY A C 1
ATOM 1843 O O . GLY A 1 225 ? -15.939 10.025 2.091 1.00 88.12 225 GLY A O 1
ATOM 1844 N N . PHE A 1 226 ? -14.234 8.959 3.067 1.00 88.19 226 PHE A N 1
ATOM 1845 C CA . PHE A 1 226 ? -14.965 8.591 4.268 1.00 88.19 226 PHE A CA 1
ATOM 1846 C C . PHE A 1 226 ? -14.038 8.764 5.471 1.00 88.19 226 PHE A C 1
ATOM 1848 O O . PHE A 1 226 ? -12.917 8.268 5.476 1.00 88.19 226 PHE A O 1
ATOM 1855 N N . GLU A 1 227 ? -14.492 9.507 6.480 1.00 91.38 227 GLU A N 1
ATOM 1856 C CA . GLU A 1 227 ? -13.762 9.789 7.725 1.00 91.38 227 GLU A CA 1
ATOM 1857 C C . GLU A 1 227 ? -14.707 9.551 8.905 1.00 91.38 227 GLU A C 1
ATOM 1859 O O . GLU A 1 227 ? -15.815 10.101 8.910 1.00 91.38 227 GLU A O 1
ATOM 1864 N N . VAL A 1 228 ? -14.269 8.753 9.884 1.00 93.56 228 VAL A N 1
ATOM 1865 C CA . VAL A 1 228 ? -14.985 8.453 11.140 1.00 93.56 228 VAL A CA 1
ATOM 1866 C C . VAL A 1 228 ? -14.008 8.186 12.289 1.00 93.56 228 VAL A C 1
ATOM 1868 O O . VAL A 1 228 ? -12.858 7.817 12.069 1.00 93.56 228 VAL A O 1
ATOM 1871 N N . SER A 1 229 ? -14.490 8.304 13.525 1.00 95.25 229 SER A N 1
ATOM 1872 C CA . SER A 1 229 ? -13.869 7.795 14.751 1.00 95.25 229 SER A CA 1
ATOM 1873 C C . SER A 1 229 ? -14.514 6.453 15.159 1.00 95.25 229 SER A C 1
ATOM 1875 O O . SER A 1 229 ? -15.626 6.455 15.705 1.00 95.25 229 SER A O 1
ATOM 1877 N N . PRO A 1 230 ? -13.874 5.290 14.907 1.00 93.38 230 PRO A N 1
ATOM 1878 C CA . PRO A 1 230 ? -14.529 3.976 15.044 1.00 93.38 230 PRO A CA 1
ATOM 1879 C C . PRO A 1 230 ? -14.893 3.576 16.484 1.00 93.38 230 PRO A C 1
ATOM 1881 O O . PRO A 1 230 ? -15.784 2.747 16.703 1.00 93.38 230 PRO A O 1
ATOM 1884 N N . PHE A 1 231 ? -14.219 4.183 17.466 1.00 93.31 231 PHE A N 1
ATOM 1885 C CA . PHE A 1 231 ? -14.432 3.973 18.902 1.00 93.31 231 PHE A CA 1
ATOM 1886 C C . PHE A 1 231 ? -15.242 5.094 19.579 1.00 93.31 231 PHE A C 1
ATOM 1888 O O . PHE A 1 231 ? -15.515 5.016 20.771 1.00 93.31 231 PHE A O 1
ATOM 1895 N N . GLN A 1 232 ? -15.703 6.098 18.823 1.00 92.00 232 GLN A N 1
ATOM 1896 C CA . GLN A 1 232 ? -16.578 7.175 19.313 1.00 92.00 232 GLN A CA 1
ATOM 1897 C C . GLN A 1 232 ? -17.917 7.216 18.547 1.00 92.00 232 GLN A C 1
ATOM 1899 O O . GLN A 1 232 ? -18.467 8.284 18.279 1.00 92.00 232 GLN A O 1
ATOM 1904 N N . SER A 1 233 ? -18.432 6.046 18.148 1.00 90.06 233 SER A N 1
ATOM 1905 C CA . SER A 1 233 ? -19.681 5.891 17.374 1.00 90.06 233 SER A CA 1
ATOM 1906 C C . SER A 1 233 ? -19.733 6.760 16.110 1.00 90.06 233 SER A C 1
ATOM 1908 O O . SER A 1 233 ? -20.739 7.405 15.828 1.00 90.06 233 SER A O 1
ATOM 1910 N N . GLY A 1 234 ? -18.618 6.824 15.378 1.00 89.25 234 GLY A N 1
ATOM 1911 C CA . GLY A 1 234 ? -18.445 7.693 14.215 1.00 89.25 234 GLY A CA 1
ATOM 1912 C C . GLY A 1 234 ? -17.749 9.011 14.538 1.00 89.25 234 GLY A C 1
ATOM 1913 O O . GLY A 1 234 ? -16.974 9.499 13.720 1.00 89.25 234 GLY A O 1
ATOM 1914 N N . GLY A 1 235 ? -17.945 9.564 15.735 1.00 93.06 235 GLY A N 1
ATOM 1915 C CA . GLY A 1 235 ? -17.301 10.793 16.197 1.00 93.06 235 GLY A CA 1
ATOM 1916 C C . GLY A 1 235 ? -18.243 11.728 16.966 1.00 93.06 235 GLY A C 1
ATOM 1917 O O . GLY A 1 235 ? -19.426 11.435 17.164 1.00 93.06 235 GLY A O 1
ATOM 1918 N N . PRO A 1 236 ? -17.750 12.907 17.382 1.00 93.94 236 PRO A N 1
ATOM 1919 C CA . PRO A 1 236 ? -18.482 13.825 18.255 1.00 93.94 236 PRO A CA 1
ATOM 1920 C C . PRO A 1 236 ? -19.541 14.670 17.526 1.00 93.94 236 PRO A C 1
ATOM 1922 O O . PRO A 1 236 ? -20.147 15.547 18.138 1.00 93.94 236 PRO A O 1
ATOM 1925 N N . LYS A 1 237 ? -19.754 14.465 16.218 1.00 93.88 237 LYS A N 1
ATOM 1926 C CA . LYS A 1 237 ? -20.605 15.316 15.370 1.00 93.88 237 LYS A CA 1
ATOM 1927 C C . LYS A 1 237 ? -21.756 14.525 14.732 1.00 93.88 237 LYS A C 1
ATOM 1929 O O . LYS A 1 237 ? -21.525 13.379 14.350 1.00 93.88 237 LYS A O 1
ATOM 1934 N N . PRO A 1 238 ? -22.967 15.105 14.575 1.00 93.38 238 PRO A N 1
ATOM 1935 C CA . PRO A 1 238 ? -24.140 14.379 14.074 1.00 93.38 238 PRO A CA 1
ATOM 1936 C C . PRO A 1 238 ? -23.913 13.681 12.728 1.00 93.38 238 PRO A C 1
ATOM 1938 O O . PRO A 1 238 ? -24.145 12.482 12.627 1.00 93.38 238 PRO A O 1
ATOM 1941 N N . TRP A 1 239 ? -23.343 14.386 11.744 1.00 90.06 239 TRP A N 1
ATOM 1942 C CA . TRP A 1 239 ? -23.061 13.833 10.412 1.00 90.06 239 TRP A CA 1
ATOM 1943 C C . TRP A 1 239 ? -22.077 12.650 10.437 1.00 90.06 239 TRP A C 1
ATOM 1945 O O . TRP A 1 239 ? -22.152 11.760 9.596 1.00 90.06 239 TRP A O 1
ATOM 1955 N N . LEU A 1 240 ? -21.169 12.597 11.421 1.00 92.62 240 LEU A N 1
ATOM 1956 C CA . LEU A 1 240 ? -20.260 11.462 11.603 1.00 92.62 240 LEU A CA 1
ATOM 1957 C C . LEU A 1 240 ? -20.974 10.247 12.206 1.00 92.62 240 LEU A C 1
ATOM 1959 O O . LEU A 1 240 ? -20.677 9.117 11.825 1.00 92.62 240 LEU A O 1
ATOM 1963 N N . LYS A 1 241 ? -21.919 10.474 13.127 1.00 93.81 241 LYS A N 1
ATOM 1964 C CA . LYS A 1 241 ? -22.768 9.415 13.696 1.00 93.81 241 LYS A CA 1
ATOM 1965 C C . LYS A 1 241 ? -23.697 8.829 12.634 1.00 93.81 241 LYS A C 1
ATOM 1967 O O . LYS A 1 241 ? -23.824 7.614 12.546 1.00 93.81 241 LYS A O 1
ATOM 1972 N N . GLU A 1 242 ? -24.282 9.680 11.794 1.00 92.56 242 GLU A N 1
ATOM 1973 C CA . GLU A 1 242 ? -25.105 9.278 10.648 1.00 92.56 242 GLU A CA 1
ATOM 1974 C C . GLU A 1 242 ? -24.292 8.465 9.625 1.00 92.56 242 GLU A C 1
ATOM 1976 O O . GLU A 1 242 ? -24.683 7.357 9.266 1.00 92.56 242 GLU A O 1
ATOM 1981 N N . ARG A 1 243 ? -23.109 8.958 9.233 1.00 91.50 243 ARG A N 1
ATOM 1982 C CA . ARG A 1 243 ? -22.156 8.246 8.363 1.00 91.50 243 ARG A CA 1
ATOM 1983 C C . ARG A 1 243 ? -21.730 6.888 8.932 1.00 91.50 243 ARG A C 1
ATOM 1985 O O . ARG A 1 243 ? -21.602 5.914 8.197 1.00 91.50 243 ARG A O 1
ATOM 1992 N N . TRP A 1 244 ? -21.508 6.803 10.242 1.00 93.94 244 TRP A N 1
ATOM 1993 C CA . TRP A 1 244 ? -21.211 5.539 10.918 1.00 93.94 244 TRP A CA 1
ATOM 1994 C C . TRP A 1 244 ? -22.416 4.591 10.917 1.00 93.94 244 TRP A C 1
ATOM 1996 O O . TRP A 1 244 ? -22.257 3.391 10.690 1.00 93.94 244 TRP A O 1
ATOM 2006 N N . ALA A 1 245 ? -23.626 5.121 11.106 1.00 93.19 245 ALA A N 1
ATOM 2007 C CA . ALA A 1 245 ? -24.868 4.359 11.040 1.00 93.19 245 ALA A CA 1
ATOM 2008 C C . ALA A 1 245 ? -25.209 3.862 9.619 1.00 93.19 245 ALA A C 1
ATOM 2010 O O . ALA A 1 245 ? -25.859 2.826 9.495 1.00 93.19 245 ALA A O 1
ATOM 2011 N N . SER A 1 246 ? -24.744 4.529 8.554 1.00 92.19 246 SER A N 1
ATOM 2012 C CA . SER A 1 246 ? -25.053 4.152 7.163 1.00 92.19 246 SER A CA 1
ATOM 2013 C C . SER A 1 246 ? -24.200 3.019 6.575 1.00 92.19 246 SER A C 1
ATOM 2015 O O . SER A 1 246 ? -24.514 2.539 5.485 1.00 92.19 246 SER A O 1
ATOM 2017 N N . ILE A 1 247 ? -23.117 2.608 7.244 1.00 92.12 247 ILE A N 1
ATOM 2018 C CA . ILE A 1 247 ? -22.245 1.498 6.808 1.00 92.12 247 ILE A CA 1
ATOM 2019 C C . ILE A 1 247 ? -22.552 0.188 7.543 1.00 92.12 247 ILE A C 1
ATOM 2021 O O . ILE A 1 247 ? -23.124 0.202 8.638 1.00 92.12 247 ILE A O 1
ATOM 2025 N N . SER A 1 248 ? -22.160 -0.938 6.935 1.00 93.31 248 SER A N 1
ATOM 2026 C CA . SER A 1 248 ? -22.451 -2.293 7.423 1.00 93.31 248 SER A CA 1
ATOM 2027 C C . SER A 1 248 ? -21.773 -2.620 8.768 1.00 93.31 248 SER A C 1
ATOM 2029 O O . SER A 1 248 ? -20.821 -1.961 9.190 1.00 93.31 248 SER A O 1
ATOM 2031 N N . GLY A 1 249 ? -22.230 -3.677 9.450 1.00 93.56 249 GLY A N 1
ATOM 2032 C CA . GLY A 1 249 ? -21.563 -4.176 10.661 1.00 93.56 249 GLY A CA 1
ATOM 2033 C C . GLY A 1 249 ? -20.117 -4.630 10.408 1.00 93.56 249 GLY A C 1
ATOM 2034 O O . GLY A 1 249 ? -19.231 -4.309 11.198 1.00 93.56 249 GLY A O 1
ATOM 2035 N N . GLN A 1 250 ? -19.864 -5.293 9.273 1.00 93.19 250 GLN A N 1
ATOM 2036 C CA . GLN A 1 250 ? -18.520 -5.715 8.857 1.00 93.19 250 GLN A CA 1
ATOM 2037 C C . GLN A 1 250 ? -17.620 -4.515 8.535 1.00 93.19 250 GLN A C 1
ATOM 2039 O O . GLN A 1 250 ? -16.454 -4.495 8.914 1.00 93.19 250 GLN A O 1
ATOM 2044 N N . ASP A 1 251 ? -18.174 -3.490 7.892 1.00 93.38 251 ASP A N 1
ATOM 2045 C CA . ASP A 1 251 ? -17.475 -2.251 7.547 1.00 93.38 251 ASP A CA 1
ATOM 2046 C C . ASP A 1 251 ? -17.036 -1.517 8.828 1.00 93.38 251 ASP A C 1
ATOM 2048 O O . ASP A 1 251 ? -15.882 -1.117 8.976 1.00 93.38 251 ASP A O 1
ATOM 2052 N N . ARG A 1 252 ? -17.931 -1.414 9.822 1.00 94.81 252 ARG A N 1
ATOM 2053 C CA . ARG A 1 252 ? -17.613 -0.860 11.153 1.00 94.81 252 ARG A CA 1
ATOM 2054 C C . ARG A 1 252 ? -16.543 -1.670 11.881 1.00 94.81 252 ARG A C 1
ATOM 2056 O O . ARG A 1 252 ? -15.681 -1.084 12.539 1.00 94.81 252 ARG A O 1
ATOM 2063 N N . LEU A 1 253 ? -16.602 -2.998 11.787 1.00 95.44 253 LEU A N 1
ATOM 2064 C CA . LEU A 1 253 ? -15.607 -3.894 12.372 1.00 95.44 253 LEU A CA 1
ATOM 2065 C C . LEU A 1 253 ? -14.232 -3.677 11.728 1.00 95.44 253 LEU A C 1
ATOM 2067 O O . LEU A 1 253 ? -13.266 -3.445 12.453 1.00 95.44 253 LEU A O 1
ATOM 2071 N N . LEU A 1 254 ? -14.160 -3.643 10.394 1.00 95.25 254 LEU A N 1
ATOM 2072 C CA . LEU A 1 254 ? -12.938 -3.344 9.647 1.00 95.25 254 LEU A CA 1
ATOM 2073 C C . LEU A 1 254 ? -12.319 -2.021 10.110 1.00 95.25 254 LEU A C 1
ATOM 2075 O O . LEU A 1 254 ? -11.151 -1.989 10.486 1.00 95.25 254 LEU A O 1
ATOM 2079 N N . LEU A 1 255 ? -13.105 -0.944 10.187 1.00 94.56 255 LEU A N 1
ATOM 2080 C CA . LEU A 1 255 ? -12.599 0.362 10.625 1.00 94.56 255 LEU A CA 1
ATOM 2081 C C . LEU A 1 255 ? -12.115 0.367 12.083 1.00 94.56 255 LEU A C 1
ATOM 2083 O O . LEU A 1 255 ? -11.135 1.047 12.394 1.00 94.56 255 LEU A O 1
ATOM 2087 N N . ARG A 1 256 ? -12.736 -0.415 12.976 1.00 95.75 256 ARG A N 1
ATOM 2088 C CA . ARG A 1 256 ? -12.225 -0.624 14.343 1.00 95.75 256 ARG A CA 1
ATOM 2089 C C . ARG A 1 256 ? -10.891 -1.364 14.340 1.00 95.75 256 ARG A C 1
ATOM 2091 O O . ARG A 1 256 ? -9.969 -0.903 15.010 1.00 95.75 256 ARG A O 1
ATOM 2098 N N . ARG A 1 257 ? -10.760 -2.452 13.574 1.00 96.25 257 ARG A N 1
ATOM 2099 C CA . ARG A 1 257 ? -9.504 -3.216 13.477 1.00 96.25 257 ARG A CA 1
ATOM 2100 C C . ARG A 1 257 ? -8.370 -2.402 12.850 1.00 96.25 257 ARG A C 1
ATOM 2102 O O . ARG A 1 257 ? -7.255 -2.418 13.358 1.00 96.25 257 ARG A O 1
ATOM 2109 N N . LEU A 1 258 ? -8.661 -1.613 11.817 1.00 95.19 258 LEU A N 1
ATOM 2110 C CA . LEU A 1 258 ? -7.686 -0.711 11.199 1.00 95.19 258 LEU A CA 1
ATOM 2111 C C . LEU A 1 258 ? -7.240 0.395 12.166 1.00 95.19 258 LEU A C 1
ATOM 2113 O O . LEU A 1 258 ? -6.055 0.706 12.221 1.00 95.19 258 LEU A O 1
ATOM 2117 N N . PHE A 1 259 ? -8.138 0.954 12.988 1.00 95.44 259 PHE A N 1
ATOM 2118 C CA . PHE A 1 259 ? -7.727 1.902 14.033 1.00 95.44 259 PHE A CA 1
ATOM 2119 C C . PHE A 1 259 ? -6.941 1.226 15.168 1.00 95.44 259 PHE A C 1
ATOM 2121 O O . PHE A 1 259 ? -6.038 1.840 15.726 1.00 95.44 259 PHE A O 1
ATOM 2128 N N . GLN A 1 260 ? -7.212 -0.045 15.486 1.00 95.12 260 GLN A N 1
ATOM 2129 C CA . GLN A 1 260 ? -6.434 -0.815 16.469 1.00 95.12 260 GLN A CA 1
ATOM 2130 C C . GLN A 1 260 ? -4.958 -1.009 16.072 1.00 95.12 260 GLN A C 1
ATOM 2132 O O . GLN A 1 260 ? -4.156 -1.351 16.939 1.00 95.12 260 GLN A O 1
ATOM 2137 N N . LEU A 1 261 ? -4.551 -0.696 14.833 1.00 92.62 261 LEU A N 1
ATOM 2138 C CA . LEU A 1 261 ? -3.135 -0.634 14.452 1.00 92.62 261 LEU A CA 1
ATOM 2139 C C . LEU A 1 261 ? -2.305 0.330 15.312 1.00 92.62 261 LEU A C 1
ATOM 2141 O O . LEU A 1 261 ? -1.104 0.113 15.437 1.00 92.62 261 LEU A O 1
ATOM 2145 N N . VAL A 1 262 ? -2.902 1.316 15.995 1.00 92.62 262 VAL A N 1
ATOM 2146 C CA . VAL A 1 262 ? -2.191 2.154 16.991 1.00 92.62 262 VAL A CA 1
ATOM 2147 C C . VAL A 1 262 ? -1.529 1.346 18.121 1.00 92.62 262 VAL A C 1
ATOM 2149 O O . VAL A 1 262 ? -0.599 1.829 18.769 1.00 92.62 262 VAL A O 1
ATOM 2152 N N . HIS A 1 263 ? -1.953 0.098 18.344 1.00 92.06 263 HIS A N 1
ATOM 2153 C CA . HIS A 1 263 ? -1.281 -0.835 19.253 1.00 92.06 263 HIS A CA 1
ATOM 2154 C C . HIS A 1 263 ? -0.023 -1.460 18.665 1.00 92.06 263 HIS A C 1
ATOM 2156 O O . HIS A 1 263 ? 0.894 -1.743 19.419 1.00 92.06 263 HIS A O 1
ATOM 2162 N N . LEU A 1 264 ? 0.073 -1.624 17.347 1.00 88.31 264 LEU A N 1
ATOM 2163 C CA . LEU A 1 264 ? 1.223 -2.257 16.693 1.00 88.31 264 LEU A CA 1
ATOM 2164 C C . LEU A 1 264 ? 2.226 -1.236 16.136 1.00 88.31 264 LEU A C 1
ATOM 2166 O O . LEU A 1 264 ? 3.417 -1.531 16.066 1.00 88.31 264 LEU A O 1
ATOM 2170 N N . LEU A 1 265 ? 1.764 -0.039 15.757 1.00 85.88 265 LEU A N 1
ATOM 2171 C CA . LEU A 1 265 ? 2.579 0.968 15.070 1.00 85.88 265 LEU A CA 1
ATOM 2172 C C . LEU A 1 265 ? 3.806 1.443 15.870 1.00 85.88 265 LEU A C 1
ATOM 2174 O O . LEU A 1 265 ? 4.879 1.410 15.275 1.00 85.88 265 LEU A O 1
ATOM 2178 N N . PRO A 1 266 ? 3.730 1.817 17.169 1.00 82.25 266 PRO A N 1
ATOM 2179 C CA . PRO A 1 266 ? 4.906 2.267 17.929 1.00 82.25 266 PRO A CA 1
ATOM 2180 C C . PRO A 1 266 ? 6.057 1.253 17.945 1.00 82.25 266 PRO A C 1
ATOM 2182 O O . PRO A 1 266 ? 7.211 1.624 17.766 1.00 82.25 266 PRO A O 1
ATOM 2185 N N . ASP A 1 267 ? 5.735 -0.037 18.068 1.00 74.44 267 ASP A N 1
ATOM 2186 C CA . ASP A 1 267 ? 6.711 -1.137 18.074 1.00 74.44 267 ASP A CA 1
ATOM 2187 C C . ASP A 1 267 ? 7.171 -1.547 16.659 1.00 74.44 267 ASP A C 1
ATOM 2189 O O . ASP A 1 267 ? 7.999 -2.447 16.504 1.00 74.44 267 ASP A O 1
ATOM 2193 N N . SER A 1 268 ? 6.613 -0.907 15.625 1.00 70.31 268 SER A N 1
ATOM 2194 C CA . SER A 1 268 ? 6.828 -1.209 14.204 1.00 70.31 268 SER A CA 1
ATOM 2195 C C . SER A 1 268 ? 7.330 -0.006 13.389 1.00 70.31 268 SER A C 1
ATOM 2197 O O . SER A 1 268 ? 7.516 -0.144 12.184 1.00 70.31 268 SER A O 1
ATOM 2199 N N . VAL A 1 269 ? 7.580 1.160 14.007 1.00 69.62 269 VAL A N 1
ATOM 2200 C CA . VAL A 1 269 ? 8.133 2.352 13.321 1.00 69.62 269 VAL A CA 1
ATOM 2201 C C . VAL A 1 269 ? 9.449 2.023 12.603 1.00 69.62 269 VAL A C 1
ATOM 2203 O O . VAL A 1 269 ? 9.643 2.427 11.453 1.00 69.62 269 VAL A O 1
ATOM 2206 N N . GLY A 1 270 ? 10.311 1.222 13.242 1.00 63.38 270 GLY A N 1
ATOM 2207 C CA . GLY A 1 270 ? 11.560 0.726 12.660 1.00 63.38 270 GLY A CA 1
ATOM 2208 C C . GLY A 1 270 ? 12.449 1.859 12.143 1.00 63.38 270 GLY A C 1
ATOM 2209 O O . GLY A 1 270 ? 12.554 2.900 12.776 1.00 63.38 270 GLY A O 1
ATOM 2210 N N . ASN A 1 271 ? 13.041 1.670 10.960 1.00 55.81 271 ASN A N 1
ATOM 2211 C CA . ASN A 1 271 ? 13.784 2.715 10.241 1.00 55.81 271 ASN A CA 1
ATOM 2212 C C . ASN A 1 271 ? 12.889 3.445 9.214 1.00 55.81 271 ASN A C 1
ATOM 2214 O O . ASN A 1 271 ? 13.328 3.793 8.111 1.00 55.81 271 ASN A O 1
ATOM 2218 N N . GLY A 1 272 ? 11.597 3.601 9.516 1.00 64.81 272 GLY A N 1
ATOM 2219 C CA . GLY A 1 272 ? 10.585 4.114 8.597 1.00 64.81 272 GLY A CA 1
ATOM 2220 C C . GLY A 1 272 ? 10.796 5.588 8.260 1.00 64.81 272 GLY A C 1
ATOM 2221 O O . GLY A 1 272 ? 10.175 6.451 8.871 1.00 64.81 272 GLY A O 1
ATOM 2222 N N . ARG A 1 273 ? 11.624 5.888 7.244 1.00 75.94 273 ARG A N 1
ATOM 2223 C CA . ARG A 1 273 ? 12.030 7.256 6.840 1.00 75.94 273 ARG A CA 1
ATOM 2224 C C . ARG A 1 273 ? 10.893 8.283 6.774 1.00 75.94 273 ARG A C 1
ATOM 2226 O O . ARG A 1 273 ? 11.153 9.454 7.005 1.00 75.94 273 ARG A O 1
ATOM 2233 N N . ALA A 1 274 ? 9.667 7.874 6.440 1.00 82.19 274 ALA A N 1
ATOM 2234 C CA . ALA A 1 274 ? 8.498 8.753 6.409 1.00 82.19 274 ALA A CA 1
ATOM 2235 C C . ALA A 1 274 ? 8.036 9.221 7.806 1.00 82.19 274 ALA A C 1
ATOM 2237 O O . ALA A 1 274 ? 7.598 10.359 7.927 1.00 82.19 274 ALA A O 1
ATOM 2238 N N . PHE A 1 275 ? 8.147 8.384 8.845 1.00 84.94 275 PHE A N 1
ATOM 2239 C CA . PHE A 1 275 ? 7.722 8.695 10.217 1.00 84.94 275 PHE A CA 1
ATOM 2240 C C . PHE A 1 275 ? 8.663 9.688 10.913 1.00 84.94 275 PHE A C 1
ATOM 2242 O O . PHE A 1 275 ? 8.196 10.616 11.564 1.00 84.94 275 PHE A O 1
ATOM 2249 N N . HIS A 1 276 ? 9.973 9.556 10.685 1.00 85.94 276 HIS A N 1
ATOM 2250 C CA . HIS A 1 276 ? 11.002 10.452 11.236 1.00 85.94 276 HIS A CA 1
ATOM 2251 C C . HIS A 1 276 ? 11.072 11.833 10.541 1.00 85.94 276 HIS A C 1
ATOM 2253 O O . HIS A 1 276 ? 11.886 12.683 10.912 1.00 85.94 276 HIS A O 1
ATOM 2259 N N . ARG A 1 277 ? 10.240 12.097 9.517 1.00 84.19 277 ARG A N 1
ATOM 2260 C CA . ARG A 1 277 ? 10.177 13.426 8.882 1.00 84.19 277 ARG A CA 1
ATOM 2261 C C . ARG A 1 277 ? 9.576 14.454 9.843 1.00 84.19 277 ARG A C 1
ATOM 2263 O O . ARG A 1 277 ? 8.660 14.156 10.606 1.00 84.19 277 ARG A O 1
ATOM 2270 N N . GLY A 1 278 ? 10.088 15.683 9.794 1.00 86.06 278 GLY A N 1
ATOM 2271 C CA . GLY A 1 278 ? 9.780 16.726 10.782 1.00 86.06 278 GLY A CA 1
ATOM 2272 C C . GLY A 1 278 ? 10.659 16.694 12.040 1.00 86.06 278 GLY A C 1
ATOM 2273 O O . GLY A 1 278 ? 10.534 17.574 12.887 1.00 86.06 278 GLY A O 1
ATOM 2274 N N . GLY A 1 279 ? 11.570 15.721 12.157 1.00 91.44 279 GLY A N 1
ATOM 2275 C CA . GLY A 1 279 ? 12.570 15.657 13.225 1.00 91.44 279 GLY A CA 1
ATOM 2276 C C . GLY A 1 279 ? 12.049 15.145 14.579 1.00 91.44 279 GLY A C 1
ATOM 2277 O O . GLY A 1 279 ? 10.866 14.814 14.714 1.00 91.44 279 GLY A O 1
ATOM 2278 N N . PRO A 1 280 ? 12.926 15.090 15.604 1.00 92.25 280 PRO A N 1
ATOM 2279 C CA . PRO A 1 280 ? 12.655 14.375 16.858 1.00 92.25 280 PRO A CA 1
ATOM 2280 C C . PRO A 1 280 ? 11.427 14.873 17.631 1.00 92.25 280 PRO A C 1
ATOM 2282 O O . PRO A 1 280 ? 10.707 14.084 18.237 1.00 92.25 280 PRO A O 1
ATOM 2285 N N . GLU A 1 281 ? 11.134 16.176 17.585 1.00 93.38 281 GLU A N 1
ATOM 2286 C CA . GLU A 1 281 ? 9.934 16.734 18.222 1.00 93.38 281 GLU A CA 1
ATOM 2287 C C . GLU A 1 281 ? 8.625 16.273 17.570 1.00 93.38 281 GLU A C 1
ATOM 2289 O O . GLU A 1 281 ? 7.609 16.121 18.255 1.00 93.38 281 GLU A O 1
ATOM 2294 N N . ASN A 1 282 ? 8.627 16.101 16.246 1.00 93.81 282 ASN A N 1
ATOM 2295 C CA . ASN A 1 282 ? 7.464 15.620 15.512 1.00 93.81 282 ASN A CA 1
ATOM 2296 C C . ASN A 1 282 ? 7.260 14.121 15.751 1.00 93.81 282 ASN A C 1
ATOM 2298 O O . ASN A 1 282 ? 6.131 13.678 15.959 1.00 93.81 282 ASN A O 1
ATOM 2302 N N . GLU A 1 283 ? 8.358 13.366 15.781 1.00 92.50 283 GLU A N 1
ATOM 2303 C CA . GLU A 1 283 ? 8.378 11.945 16.120 1.00 92.50 283 GLU A CA 1
ATOM 2304 C C . GLU A 1 283 ? 7.827 11.692 17.531 1.00 92.50 283 GLU A C 1
ATOM 2306 O O . GLU A 1 283 ? 6.880 10.920 17.690 1.00 92.50 283 GLU A O 1
ATOM 2311 N N . SER A 1 284 ? 8.332 12.410 18.541 1.00 93.88 284 SER A N 1
ATOM 2312 C CA . SER A 1 284 ? 7.821 12.349 19.918 1.00 93.88 284 SER A CA 1
ATOM 2313 C C . SER A 1 284 ? 6.330 12.688 19.985 1.00 93.88 284 SER A C 1
ATOM 2315 O O . SER A 1 284 ? 5.568 11.921 20.569 1.00 93.88 284 SER A O 1
ATOM 2317 N N . ALA A 1 285 ? 5.874 13.752 19.312 1.00 94.81 285 ALA A N 1
ATOM 2318 C CA . ALA A 1 285 ? 4.453 14.105 19.287 1.00 94.81 285 ALA A CA 1
ATOM 2319 C C . ALA A 1 285 ? 3.571 12.995 18.681 1.00 94.81 285 ALA A C 1
ATOM 2321 O O . ALA A 1 285 ? 2.467 12.736 19.172 1.00 94.81 285 ALA A O 1
ATOM 2322 N N . TRP A 1 286 ? 4.050 12.318 17.633 1.00 94.25 286 TRP A N 1
ATOM 2323 C CA . TRP A 1 286 ? 3.352 11.179 17.039 1.00 94.25 286 TRP A CA 1
ATOM 2324 C C . TRP A 1 286 ? 3.340 9.947 17.949 1.00 94.25 286 TRP A C 1
ATOM 2326 O O . TRP A 1 286 ? 2.301 9.291 18.051 1.00 94.25 286 TRP A O 1
ATOM 2336 N N . MET A 1 287 ? 4.444 9.653 18.638 1.00 92.75 287 MET A N 1
ATOM 2337 C CA . MET A 1 287 ? 4.544 8.538 19.588 1.00 92.75 287 MET A CA 1
ATOM 2338 C C . MET A 1 287 ? 3.663 8.753 20.827 1.00 92.75 287 MET A C 1
ATOM 2340 O O . MET A 1 287 ? 2.935 7.837 21.223 1.00 92.75 287 MET A O 1
ATOM 2344 N N . ASP A 1 288 ? 3.629 9.970 21.376 1.00 94.06 288 ASP A N 1
ATOM 2345 C CA . ASP A 1 288 ? 2.721 10.362 22.462 1.00 94.06 288 ASP A CA 1
ATOM 2346 C C . ASP A 1 288 ? 1.258 10.194 22.038 1.00 94.06 288 ASP A C 1
ATOM 2348 O O . ASP A 1 288 ? 0.426 9.650 22.771 1.00 94.06 288 ASP A O 1
ATOM 2352 N N . TRP A 1 289 ? 0.929 10.623 20.816 1.00 94.62 289 TRP A N 1
ATOM 2353 C CA . TRP A 1 289 ? -0.424 10.521 20.285 1.00 94.62 289 TRP A CA 1
ATOM 2354 C C . TRP A 1 289 ? -0.861 9.075 20.034 1.00 94.62 289 TRP A C 1
ATOM 2356 O O . TRP A 1 289 ? -1.988 8.723 20.398 1.00 94.62 289 TRP A O 1
ATOM 2366 N N . LEU A 1 290 ? 0.009 8.234 19.462 1.00 93.62 290 LEU A N 1
ATOM 2367 C CA . LEU A 1 290 ? -0.239 6.798 19.288 1.00 93.62 290 LEU A CA 1
ATOM 2368 C C . LEU A 1 290 ? -0.457 6.121 20.646 1.00 93.62 290 LEU A C 1
ATOM 2370 O O . LEU A 1 290 ? -1.450 5.414 20.828 1.00 93.62 290 LEU A O 1
ATOM 2374 N N . THR A 1 291 ? 0.401 6.417 21.624 1.00 92.56 291 THR A N 1
ATOM 2375 C CA . THR A 1 291 ? 0.280 5.929 23.006 1.00 92.56 291 THR A CA 1
ATOM 2376 C C . THR A 1 291 ? -1.043 6.367 23.640 1.00 92.56 291 THR A C 1
ATOM 2378 O O . THR A 1 291 ? -1.733 5.557 24.258 1.00 92.56 291 THR A O 1
ATOM 2381 N N . ASN A 1 292 ? -1.481 7.607 23.406 1.00 93.25 292 ASN A N 1
ATOM 2382 C CA . ASN A 1 292 ? -2.796 8.085 23.836 1.00 93.25 292 ASN A CA 1
ATOM 2383 C C . ASN A 1 292 ? -3.966 7.382 23.121 1.00 93.25 292 ASN A C 1
ATOM 2385 O O . ASN A 1 292 ? -5.029 7.217 23.717 1.00 93.25 292 ASN A O 1
ATOM 2389 N N . GLN A 1 293 ? -3.806 6.951 21.864 1.00 93.38 293 GLN A N 1
ATOM 2390 C CA . GLN A 1 293 ? -4.871 6.236 21.150 1.00 93.38 293 GLN A CA 1
ATOM 2391 C C . GLN A 1 293 ? -5.002 4.781 21.615 1.00 93.38 293 GLN A C 1
ATOM 2393 O O . GLN A 1 293 ? -6.112 4.246 21.571 1.00 93.38 293 GLN A O 1
ATOM 2398 N N . ARG A 1 294 ? -3.932 4.164 22.142 1.00 92.25 294 ARG A N 1
ATOM 2399 C CA . ARG A 1 294 ? -3.980 2.807 22.719 1.00 92.25 294 ARG A CA 1
ATOM 2400 C C . ARG A 1 294 ? -5.028 2.672 23.833 1.00 92.25 294 ARG A C 1
ATOM 2402 O O . ARG A 1 294 ?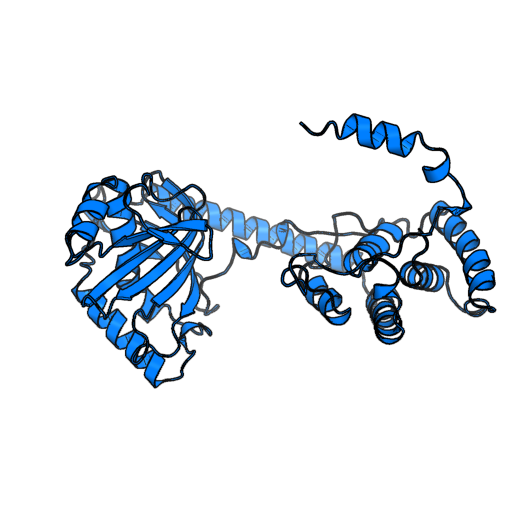 -5.734 1.670 23.871 1.00 92.25 294 ARG A O 1
ATOM 2409 N N . SER A 1 295 ? -5.206 3.684 24.688 1.00 89.62 295 SER A N 1
ATOM 2410 C CA . SER A 1 295 ? -6.237 3.661 25.746 1.00 89.62 295 SER A CA 1
ATOM 2411 C C . SER A 1 295 ? -7.661 3.939 25.243 1.00 89.62 295 SER A C 1
ATOM 2413 O O . SER A 1 295 ? -8.630 3.598 25.917 1.00 89.62 295 SER A O 1
ATOM 2415 N N . ARG A 1 296 ? -7.806 4.540 24.054 1.00 88.75 296 ARG A N 1
ATOM 2416 C CA . ARG A 1 296 ? -9.098 4.891 23.431 1.00 88.75 296 ARG A CA 1
ATOM 2417 C C . ARG A 1 296 ? -9.618 3.837 22.455 1.00 88.75 296 ARG A C 1
ATOM 2419 O O . ARG A 1 296 ? -10.797 3.858 22.111 1.00 88.75 296 ARG A O 1
ATOM 2426 N N . ALA A 1 297 ? -8.747 2.942 22.001 1.00 91.94 297 ALA A N 1
ATOM 2427 C CA . ALA A 1 297 ? -9.061 1.816 21.135 1.00 91.94 297 ALA A CA 1
ATOM 2428 C C . ALA A 1 297 ? -8.835 0.516 21.913 1.00 91.94 297 ALA A C 1
ATOM 2430 O O . ALA A 1 297 ? -7.717 0.005 21.889 1.00 91.94 297 ALA A O 1
ATOM 2431 N N . PRO A 1 298 ? -9.839 -0.029 22.623 1.00 90.38 298 PRO A N 1
ATOM 2432 C CA . PRO A 1 298 ? -9.641 -1.227 23.428 1.00 90.38 298 PRO A CA 1
ATOM 2433 C C . PRO A 1 298 ? -9.107 -2.383 22.583 1.00 90.38 298 PRO A C 1
ATOM 2435 O O . PRO A 1 298 ? -9.667 -2.679 21.530 1.00 90.38 298 PRO A O 1
ATOM 2438 N N . PHE A 1 299 ? -8.033 -3.031 23.030 1.00 90.69 299 PHE A N 1
ATOM 2439 C CA . PHE A 1 299 ? -7.371 -4.139 22.330 1.00 90.69 299 PHE A CA 1
ATOM 2440 C C . PHE A 1 299 ? -7.658 -5.460 23.049 1.00 90.69 299 PHE A C 1
ATOM 2442 O O . PHE A 1 299 ? -6.751 -6.184 23.434 1.00 90.69 299 PHE A O 1
ATOM 2449 N N . TYR A 1 300 ? -8.941 -5.721 23.308 1.00 87.00 300 TYR A N 1
ATOM 2450 C CA . TYR A 1 300 ? -9.363 -6.956 23.959 1.00 87.00 300 TYR A CA 1
ATOM 2451 C C . TYR A 1 300 ? -9.088 -8.148 23.052 1.00 87.00 300 TYR A C 1
ATOM 2453 O O . TYR A 1 300 ? -9.432 -8.116 21.865 1.00 87.00 300 TYR A O 1
ATOM 2461 N N . ASP A 1 301 ? -8.499 -9.187 23.633 1.00 88.56 301 ASP A N 1
ATOM 2462 C CA . ASP A 1 301 ? -8.276 -10.441 22.942 1.00 88.56 301 ASP A CA 1
ATOM 2463 C C . ASP A 1 301 ? -9.601 -11.119 22.584 1.00 88.56 301 ASP A C 1
ATOM 2465 O O . ASP A 1 301 ? -10.578 -11.122 23.339 1.00 88.56 301 ASP A O 1
ATOM 2469 N N . LEU A 1 302 ? -9.597 -11.712 21.401 1.00 89.94 302 LEU A N 1
ATOM 2470 C CA . LEU A 1 302 ? -10.605 -12.630 20.909 1.00 89.94 302 LEU A CA 1
ATOM 2471 C C . LEU A 1 302 ? -10.349 -14.018 21.509 1.00 89.94 302 LEU A C 1
ATOM 2473 O O . LEU A 1 302 ? -9.255 -14.312 21.997 1.00 89.94 302 LEU A O 1
ATOM 2477 N N . LYS A 1 303 ? -11.358 -14.883 21.449 1.00 86.81 303 LYS A N 1
ATOM 2478 C CA . LYS A 1 303 ? -11.223 -16.305 21.768 1.00 86.81 303 LYS A CA 1
ATOM 2479 C C . LYS A 1 303 ? -11.571 -17.109 20.525 1.00 86.81 303 LYS A C 1
ATOM 2481 O O . LYS A 1 303 ? -12.549 -16.771 19.862 1.00 86.81 303 LYS A O 1
ATOM 2486 N N . ASP A 1 304 ? -10.774 -18.118 20.195 1.00 82.25 304 ASP A N 1
ATOM 2487 C CA . ASP A 1 304 ? -11.191 -19.136 19.226 1.00 82.25 304 ASP A CA 1
ATOM 2488 C C . ASP A 1 304 ? -12.130 -20.171 19.873 1.00 82.25 304 ASP A C 1
ATOM 2490 O O . ASP A 1 304 ? -12.499 -20.058 21.046 1.00 82.25 304 ASP A O 1
ATOM 2494 N N . GLU A 1 305 ? -12.554 -21.157 19.082 1.00 77.75 305 GLU A N 1
ATOM 2495 C CA . GLU A 1 305 ? -13.465 -22.229 19.507 1.00 77.75 305 GLU A CA 1
ATOM 2496 C C . GLU A 1 305 ? -12.870 -23.093 20.635 1.00 77.75 305 GLU A C 1
ATOM 2498 O O . GLU A 1 305 ? -13.607 -23.555 21.505 1.00 77.75 305 GLU A O 1
ATOM 2503 N N . ASP A 1 306 ? -11.538 -23.216 20.689 1.00 81.62 306 ASP A N 1
ATOM 2504 C CA . ASP A 1 306 ? -10.789 -23.899 21.754 1.00 81.62 306 ASP A CA 1
ATOM 2505 C C . ASP A 1 306 ? -10.598 -23.016 23.013 1.00 81.62 306 ASP A C 1
ATOM 2507 O O . ASP A 1 306 ? -9.952 -23.413 23.987 1.00 81.62 306 ASP A O 1
ATOM 2511 N N . GLY A 1 307 ? -11.135 -21.790 23.013 1.00 80.38 307 GLY A N 1
ATOM 2512 C CA . GLY A 1 307 ? -11.027 -20.827 24.111 1.00 80.38 307 GLY A CA 1
ATOM 2513 C C . GLY A 1 307 ? -9.660 -20.143 24.224 1.00 80.38 307 GLY A C 1
ATOM 2514 O O . GLY A 1 307 ? -9.414 -19.425 25.202 1.00 80.38 307 GLY A O 1
ATOM 2515 N N . LYS A 1 308 ? -8.770 -20.333 23.247 1.00 85.50 308 LYS A N 1
ATOM 2516 C CA . LYS A 1 308 ? -7.431 -19.748 23.231 1.00 85.50 308 LYS A CA 1
ATOM 2517 C C . LYS A 1 308 ? -7.499 -18.262 22.897 1.00 85.50 308 LYS A C 1
ATOM 2519 O O . LYS A 1 308 ? -8.237 -17.806 22.029 1.00 85.50 308 LYS A O 1
ATOM 2524 N N . VAL A 1 309 ? -6.667 -17.509 23.605 1.00 88.75 309 VAL A N 1
ATOM 2525 C CA . VAL A 1 309 ? -6.544 -16.054 23.511 1.00 88.75 309 VAL A CA 1
ATOM 2526 C C . VAL A 1 309 ? -5.850 -15.663 22.197 1.00 88.75 309 VAL A C 1
ATOM 2528 O O . VAL A 1 309 ? -4.730 -16.107 21.925 1.00 88.75 309 VAL A O 1
ATOM 2531 N N . LEU A 1 310 ? -6.510 -14.832 21.388 1.00 88.50 310 LEU A N 1
ATOM 2532 C CA . LEU A 1 310 ? -6.046 -14.359 20.082 1.00 88.50 310 LEU A CA 1
ATOM 2533 C C . LEU A 1 310 ? -6.088 -12.819 20.008 1.00 88.50 310 LEU A C 1
ATOM 2535 O O . LEU A 1 310 ? -7.146 -12.238 20.241 1.00 88.50 310 LEU A O 1
ATOM 2539 N N . PRO A 1 311 ? -5.009 -12.123 19.602 1.00 91.88 311 PRO A N 1
ATOM 2540 C CA . PRO A 1 311 ? -5.031 -10.664 19.504 1.00 91.88 311 PRO A CA 1
ATOM 2541 C C . PRO A 1 311 ? -5.991 -10.204 18.391 1.00 91.88 311 PRO A C 1
ATOM 2543 O O . PRO A 1 311 ? -6.046 -10.842 17.338 1.00 91.88 311 PRO A O 1
ATOM 2546 N N . PRO A 1 312 ? -6.714 -9.079 18.539 1.00 93.44 312 PRO A N 1
ATOM 2547 C CA . PRO A 1 312 ? -7.686 -8.622 17.539 1.00 93.44 312 PRO A CA 1
ATOM 2548 C C . PRO A 1 312 ? -7.061 -8.199 16.197 1.00 93.44 312 PRO A C 1
ATOM 2550 O O . PRO A 1 312 ? -7.763 -8.151 15.184 1.00 93.44 312 PRO A O 1
ATOM 2553 N N . VAL A 1 313 ? -5.756 -7.902 16.178 1.00 93.75 313 VAL A N 1
ATOM 2554 C CA . VAL A 1 313 ? -4.987 -7.599 14.964 1.00 93.75 313 VAL A CA 1
ATOM 2555 C C . VAL A 1 313 ? -3.667 -8.371 14.977 1.00 93.75 313 VAL A C 1
ATOM 2557 O O . VAL A 1 313 ? -2.905 -8.287 15.941 1.00 93.75 313 VAL A O 1
ATOM 2560 N N . ILE A 1 314 ? -3.378 -9.077 13.885 1.00 90.12 314 ILE A N 1
ATOM 2561 C CA . ILE A 1 314 ? -2.093 -9.712 13.590 1.00 90.12 314 ILE A CA 1
ATOM 2562 C C . ILE A 1 314 ? -1.424 -8.931 12.459 1.00 90.12 314 ILE A C 1
ATOM 2564 O O . ILE A 1 314 ? -1.940 -8.863 11.347 1.00 90.12 314 ILE A O 1
ATOM 2568 N N . LEU A 1 315 ? -0.231 -8.409 12.727 1.00 86.44 315 LEU A N 1
ATOM 2569 C CA . LEU A 1 315 ? 0.713 -7.970 11.702 1.00 86.44 315 LEU A CA 1
ATOM 2570 C C . LEU A 1 315 ? 1.774 -9.063 11.567 1.00 86.44 315 LEU A C 1
ATOM 2572 O O . LEU A 1 315 ? 2.454 -9.376 12.550 1.00 86.44 315 LEU A O 1
ATOM 2576 N N . LEU A 1 316 ? 1.883 -9.685 10.391 1.00 81.44 316 LEU A N 1
ATOM 2577 C CA . LEU A 1 316 ? 2.827 -10.781 10.178 1.00 81.44 316 LEU A CA 1
ATOM 2578 C C . LEU A 1 316 ? 4.263 -10.254 10.275 1.00 81.44 316 LEU A C 1
ATOM 2580 O O . LEU A 1 316 ? 4.771 -9.591 9.374 1.00 81.44 316 LEU A O 1
ATOM 2584 N N . LYS A 1 317 ? 4.933 -10.554 11.394 1.00 62.19 317 LYS A N 1
ATOM 2585 C CA . LYS A 1 317 ? 6.337 -10.184 11.593 1.00 62.19 317 LYS A CA 1
ATOM 2586 C C . LYS A 1 317 ? 7.216 -10.979 10.641 1.00 62.19 317 LYS A C 1
ATOM 2588 O O . LYS A 1 317 ? 7.412 -12.179 10.820 1.00 62.19 317 LYS A O 1
ATOM 2593 N N . GLN A 1 318 ? 7.771 -10.278 9.665 1.00 53.19 318 GLN A N 1
ATOM 2594 C CA . GLN A 1 318 ? 8.902 -10.761 8.890 1.00 53.19 318 GLN A CA 1
ATOM 2595 C C . GLN A 1 318 ? 10.193 -10.564 9.698 1.00 53.19 318 GLN A C 1
ATOM 2597 O O . GLN A 1 318 ? 10.214 -9.839 10.696 1.00 53.19 318 GLN A O 1
ATOM 2602 N N . ASP A 1 319 ? 11.224 -11.333 9.350 1.00 40.62 319 ASP A N 1
ATOM 2603 C CA . ASP A 1 319 ? 12.352 -11.623 10.239 1.00 40.62 319 ASP A CA 1
ATOM 2604 C C . ASP A 1 319 ? 13.070 -10.349 10.731 1.00 40.62 319 ASP A C 1
ATOM 2606 O O . ASP A 1 319 ? 13.379 -9.452 9.946 1.00 40.62 319 ASP A O 1
ATOM 2610 N N . ARG A 1 320 ? 13.388 -10.283 12.035 1.00 38.12 320 ARG A N 1
ATOM 2611 C CA . ARG A 1 320 ? 13.903 -9.081 12.736 1.00 38.12 320 ARG A CA 1
ATOM 2612 C C . ARG A 1 320 ? 15.176 -8.485 12.119 1.00 38.12 320 ARG A C 1
ATOM 2614 O O . ARG A 1 320 ? 15.529 -7.354 12.440 1.00 38.12 320 ARG A O 1
ATOM 2621 N N . LYS A 1 321 ? 15.881 -9.240 11.273 1.00 38.12 321 LYS A N 1
ATOM 2622 C CA . LYS A 1 321 ? 17.089 -8.804 10.556 1.00 38.12 321 LYS A CA 1
ATOM 2623 C C . LYS A 1 321 ? 16.806 -7.887 9.361 1.00 38.12 321 LYS A C 1
ATOM 2625 O O . LYS A 1 321 ? 17.726 -7.219 8.901 1.00 38.12 321 LYS A O 1
ATOM 2630 N N . GLN A 1 322 ? 15.569 -7.825 8.870 1.00 37.31 322 GLN A N 1
ATOM 2631 C CA . GLN A 1 322 ? 15.134 -6.832 7.888 1.00 37.31 322 GLN A CA 1
ATOM 2632 C C . GLN A 1 322 ? 14.181 -5.859 8.587 1.00 37.31 322 GLN A C 1
ATOM 2634 O O . GLN A 1 322 ? 13.001 -6.140 8.762 1.00 37.31 322 GLN A O 1
ATOM 2639 N N . GLY A 1 323 ? 14.714 -4.715 9.028 1.00 29.41 323 GLY A N 1
ATOM 2640 C CA . GLY A 1 323 ? 13.977 -3.667 9.747 1.00 29.41 323 GLY A CA 1
ATOM 2641 C C . GLY A 1 323 ? 13.009 -2.875 8.861 1.00 29.41 323 GLY A C 1
ATOM 2642 O O . GLY A 1 323 ? 13.109 -1.651 8.780 1.00 29.41 323 GLY A O 1
ATOM 2643 N N . GLY A 1 324 ? 12.103 -3.568 8.172 1.00 36.06 324 GLY A N 1
ATOM 2644 C CA . GLY A 1 324 ? 11.129 -2.999 7.252 1.00 36.06 324 GLY A CA 1
ATOM 2645 C C . GLY A 1 324 ? 9.917 -3.910 7.083 1.00 36.06 324 GLY A C 1
ATOM 2646 O O . GLY A 1 324 ? 10.025 -5.130 7.054 1.00 36.06 324 GLY A O 1
ATOM 2647 N N . LEU A 1 325 ? 8.747 -3.296 6.943 1.00 41.56 325 LEU A N 1
ATOM 2648 C CA . LEU A 1 325 ? 7.449 -3.963 6.814 1.00 41.56 325 LEU A CA 1
ATOM 2649 C C . LEU A 1 325 ? 7.176 -4.495 5.394 1.00 41.56 325 LEU A C 1
ATOM 2651 O O . LEU A 1 325 ? 6.058 -4.385 4.906 1.00 41.56 325 LEU A O 1
ATOM 2655 N N . CYS A 1 326 ? 8.200 -5.027 4.721 1.00 45.41 326 CYS A N 1
ATOM 2656 C CA . CYS A 1 326 ? 8.147 -5.495 3.334 1.00 45.41 326 CYS A CA 1
ATOM 2657 C C . CYS A 1 326 ? 9.200 -6.576 3.059 1.00 45.41 326 CYS A C 1
ATOM 2659 O O . CYS A 1 326 ? 10.394 -6.303 3.154 1.00 45.41 326 CYS A O 1
ATOM 2661 N N . GLY A 1 327 ? 8.765 -7.746 2.592 1.00 42.34 327 GLY A N 1
ATOM 2662 C CA . GLY A 1 327 ? 9.672 -8.849 2.272 1.00 42.34 327 GLY A CA 1
ATOM 2663 C C . GLY A 1 327 ? 8.949 -10.145 1.913 1.00 42.34 327 GLY A C 1
ATOM 2664 O O . GLY A 1 327 ? 8.926 -11.064 2.713 1.00 42.34 327 GLY A O 1
ATOM 2665 N N . HIS A 1 328 ? 8.310 -10.194 0.737 1.00 46.50 328 HIS A N 1
ATOM 2666 C CA . HIS A 1 328 ? 8.173 -11.379 -0.143 1.00 46.50 328 HIS A CA 1
ATOM 2667 C C . HIS A 1 328 ? 7.138 -11.120 -1.251 1.00 46.50 328 HIS A C 1
ATOM 2669 O O . HIS A 1 328 ? 7.430 -11.364 -2.419 1.00 46.50 328 HIS A O 1
ATOM 2675 N N . VAL A 1 329 ? 5.960 -10.578 -0.913 1.00 42.28 329 VAL A N 1
ATOM 2676 C CA . VAL A 1 329 ? 4.861 -10.349 -1.878 1.00 42.28 329 VAL A CA 1
ATOM 2677 C C . VAL A 1 329 ? 5.250 -9.302 -2.927 1.00 42.28 329 VAL A C 1
ATOM 2679 O O . VAL A 1 329 ? 5.336 -9.616 -4.112 1.00 42.28 329 VAL A O 1
ATOM 2682 N N . LEU A 1 330 ? 5.599 -8.087 -2.484 1.00 43.09 330 LEU A N 1
ATOM 2683 C CA . LEU A 1 330 ? 6.023 -6.979 -3.356 1.00 43.09 330 LEU A CA 1
ATOM 2684 C C . LEU A 1 330 ? 7.430 -7.147 -3.964 1.00 43.09 330 LEU A C 1
ATOM 2686 O O . LEU A 1 330 ? 7.845 -6.339 -4.790 1.00 43.09 330 LEU A O 1
ATOM 2690 N N . SER A 1 331 ? 8.198 -8.151 -3.534 1.00 42.94 331 SER A N 1
ATOM 2691 C CA . SER A 1 331 ? 9.612 -8.311 -3.900 1.00 42.94 331 SER A CA 1
ATOM 2692 C C . SER A 1 331 ? 9.887 -9.505 -4.814 1.00 42.94 331 SER A C 1
ATOM 2694 O O . SER A 1 331 ? 11.055 -9.788 -5.082 1.00 42.94 331 SER A O 1
ATOM 2696 N N . SER A 1 332 ? 8.854 -10.217 -5.277 1.00 45.62 332 SER A N 1
ATOM 2697 C CA . SER A 1 332 ? 9.008 -11.464 -6.034 1.00 45.62 332 SER A CA 1
ATOM 2698 C C . SER A 1 332 ? 9.535 -11.246 -7.464 1.00 45.62 332 SER A C 1
ATOM 2700 O O . SER A 1 332 ? 8.825 -11.353 -8.460 1.00 45.62 332 SER A O 1
ATOM 2702 N N . ARG A 1 333 ? 10.861 -11.067 -7.559 1.00 46.06 333 ARG A N 1
ATOM 2703 C CA . ARG A 1 333 ? 11.697 -11.124 -8.782 1.00 46.06 333 ARG A CA 1
ATOM 2704 C C . ARG A 1 333 ? 11.514 -12.405 -9.614 1.00 46.06 333 ARG A C 1
ATOM 2706 O O . ARG A 1 333 ? 12.052 -12.514 -10.705 1.00 46.06 333 ARG A O 1
ATOM 2713 N N . ALA A 1 334 ? 10.758 -13.380 -9.111 1.00 42.59 334 ALA A N 1
ATOM 2714 C CA . ALA A 1 334 ? 10.494 -14.655 -9.762 1.00 42.59 334 ALA A CA 1
ATOM 2715 C C . ALA A 1 334 ? 9.699 -14.549 -11.082 1.00 42.59 334 ALA A C 1
ATOM 2717 O O . ALA A 1 334 ? 9.656 -15.535 -11.817 1.00 42.59 334 ALA A O 1
ATOM 2718 N N . HIS A 1 335 ? 9.078 -13.396 -11.364 1.00 42.22 335 HIS A N 1
ATOM 2719 C CA . HIS A 1 335 ? 8.187 -13.169 -12.511 1.00 42.22 335 HIS A CA 1
ATOM 2720 C C . HIS A 1 335 ? 8.762 -12.261 -13.617 1.00 42.22 335 HIS A C 1
ATOM 2722 O O . HIS A 1 335 ? 8.095 -12.058 -14.627 1.00 42.22 335 HIS A O 1
ATOM 2728 N N . SER A 1 336 ? 9.970 -11.718 -13.447 1.00 39.88 336 SER A N 1
ATOM 2729 C CA . SER A 1 336 ? 10.663 -10.891 -14.447 1.00 39.88 336 SER A CA 1
ATOM 2730 C C . SER A 1 336 ? 11.822 -11.656 -15.070 1.00 39.88 336 SER A C 1
ATOM 2732 O O . SER A 1 336 ? 12.625 -12.206 -14.316 1.00 39.88 336 SER A O 1
ATOM 2734 N N . SER A 1 337 ? 11.959 -11.629 -16.397 1.00 44.06 337 SER A N 1
ATOM 2735 C CA . SER A 1 337 ? 13.123 -12.187 -17.093 1.00 44.06 337 SER A CA 1
ATOM 2736 C C . SER A 1 337 ? 13.226 -11.672 -18.556 1.00 44.06 337 SER A C 1
ATOM 2738 O O . SER A 1 337 ? 12.183 -11.318 -19.093 1.00 44.06 337 SER A O 1
ATOM 2740 N N . TRP A 1 338 ? 14.431 -11.559 -19.174 1.00 39.53 338 TRP A N 1
ATOM 2741 C CA . TRP A 1 338 ? 14.701 -10.944 -20.521 1.00 39.53 338 TRP A CA 1
ATOM 2742 C C . TRP A 1 338 ? 15.900 -11.472 -21.441 1.00 39.53 338 TRP A C 1
ATOM 2744 O O . TRP A 1 338 ? 16.864 -10.737 -21.625 1.00 39.53 338 TRP A O 1
ATOM 2754 N N . SER A 1 339 ? 15.987 -12.703 -22.010 1.00 44.06 339 SER A N 1
ATOM 2755 C CA . SER A 1 339 ? 17.282 -13.294 -22.523 1.00 44.06 339 SER A CA 1
ATOM 2756 C C . SER A 1 339 ? 17.563 -13.374 -24.025 1.00 44.06 339 SER A C 1
ATOM 2758 O O . SER A 1 339 ? 16.707 -13.685 -24.841 1.00 44.06 339 SER A O 1
ATOM 2760 N N . ARG A 1 340 ? 18.835 -13.171 -24.390 1.00 37.44 340 ARG A N 1
ATOM 2761 C CA . ARG A 1 340 ? 19.324 -13.303 -25.765 1.00 37.44 340 ARG A CA 1
ATOM 2762 C C . ARG A 1 340 ? 19.403 -14.785 -26.192 1.00 37.44 340 ARG A C 1
ATOM 2764 O O . ARG A 1 340 ? 20.017 -15.567 -25.464 1.00 37.44 340 ARG A O 1
ATOM 2771 N N . PRO A 1 341 ? 18.860 -15.190 -27.358 1.00 40.31 341 PRO A N 1
ATOM 2772 C CA . PRO A 1 341 ? 19.001 -16.548 -27.866 1.00 40.31 341 PRO A CA 1
ATOM 2773 C C . PRO A 1 341 ? 20.471 -16.909 -28.100 1.00 40.31 341 PRO A C 1
ATOM 2775 O O . PRO A 1 341 ? 21.284 -16.091 -28.531 1.00 40.31 341 PRO A O 1
ATOM 2778 N N . VAL A 1 342 ? 20.788 -18.176 -27.825 1.00 43.53 342 VAL A N 1
ATOM 2779 C CA . VAL A 1 342 ? 22.155 -18.732 -27.802 1.00 43.53 342 VAL A CA 1
ATOM 2780 C C . VAL A 1 342 ? 22.833 -18.706 -29.185 1.00 43.53 342 VAL A C 1
ATOM 2782 O O . VAL A 1 342 ? 24.051 -18.792 -29.277 1.00 43.53 342 VAL A O 1
ATOM 2785 N N . GLU A 1 343 ? 22.064 -18.526 -30.261 1.00 47.12 343 GLU A N 1
ATOM 2786 C CA . GLU A 1 343 ? 22.547 -18.493 -31.650 1.00 47.12 343 GLU A CA 1
ATOM 2787 C C . GLU A 1 343 ? 23.162 -17.140 -32.076 1.00 47.12 343 GLU A C 1
ATOM 2789 O O . GLU A 1 343 ? 23.665 -17.013 -33.191 1.00 47.12 343 GLU A O 1
ATOM 2794 N N . GLY A 1 344 ? 23.166 -16.128 -31.199 1.00 48.78 344 GLY A N 1
ATOM 2795 C CA . GLY A 1 344 ? 23.764 -14.817 -31.475 1.00 48.78 344 GLY A CA 1
ATOM 2796 C C . GLY A 1 344 ? 22.895 -13.907 -32.355 1.00 48.78 344 GLY A C 1
ATOM 2797 O O . GLY A 1 344 ? 21.668 -13.994 -32.350 1.00 48.78 344 GLY A O 1
ATOM 2798 N N . ILE A 1 345 ? 23.524 -12.974 -33.081 1.00 46.84 345 ILE A N 1
ATOM 2799 C CA . ILE A 1 345 ? 22.824 -12.122 -34.059 1.00 46.84 345 ILE A CA 1
ATOM 2800 C C . ILE A 1 345 ? 22.494 -12.984 -35.283 1.00 46.84 345 ILE A C 1
ATOM 2802 O O . ILE A 1 345 ? 23.404 -13.510 -35.923 1.00 46.84 345 ILE A O 1
ATOM 2806 N N . SER A 1 346 ? 21.210 -13.117 -35.627 1.00 48.81 346 SER A N 1
ATOM 2807 C CA . SER A 1 346 ? 20.802 -13.890 -36.806 1.00 48.81 346 SER A CA 1
ATOM 2808 C C . SER A 1 346 ? 21.368 -13.280 -38.096 1.00 48.81 346 SER A C 1
ATOM 2810 O O . SER A 1 346 ? 21.505 -12.062 -38.211 1.00 48.81 346 SER A O 1
ATOM 2812 N N . GLN A 1 347 ? 21.634 -14.103 -39.117 1.00 49.66 347 GLN A N 1
ATOM 2813 C CA . GLN A 1 347 ? 22.119 -13.604 -40.415 1.00 49.66 347 GLN A CA 1
ATOM 2814 C C . GLN A 1 347 ? 21.202 -12.535 -41.037 1.00 49.66 347 GLN A C 1
ATOM 2816 O O . GLN A 1 347 ? 21.690 -11.641 -41.723 1.00 49.66 347 GLN A O 1
ATOM 2821 N N . GLN A 1 348 ? 19.891 -12.581 -40.773 1.00 48.38 348 GLN A N 1
ATOM 2822 C CA . GLN A 1 348 ? 18.950 -11.547 -41.218 1.00 48.38 348 GLN A CA 1
ATOM 2823 C C . GLN A 1 348 ? 19.221 -10.189 -40.553 1.00 48.38 348 GLN A C 1
ATOM 2825 O O . GLN A 1 348 ? 19.192 -9.167 -41.237 1.00 48.38 348 GLN A O 1
ATOM 2830 N N . LEU A 1 349 ? 19.552 -10.174 -39.256 1.00 45.88 349 LEU A N 1
ATOM 2831 C CA . LEU A 1 349 ? 19.941 -8.956 -38.539 1.00 45.88 349 LEU A CA 1
ATOM 2832 C C . LEU A 1 349 ? 21.297 -8.412 -39.029 1.00 45.88 349 LEU A C 1
ATOM 2834 O O . LEU A 1 349 ? 21.469 -7.197 -39.146 1.00 45.88 349 LEU A O 1
ATOM 2838 N N . SER A 1 350 ? 22.228 -9.295 -39.403 1.00 47.62 350 SER A N 1
ATOM 2839 C CA . SER A 1 350 ? 23.493 -8.912 -40.050 1.00 47.62 350 SER A CA 1
ATOM 2840 C C . SER A 1 350 ? 23.274 -8.246 -41.415 1.00 47.62 350 SER A C 1
ATOM 2842 O O . SER A 1 350 ? 23.959 -7.285 -41.753 1.00 47.62 350 SER A O 1
ATOM 2844 N N . VAL A 1 351 ? 22.293 -8.715 -42.197 1.00 48.56 351 VAL A N 1
ATOM 2845 C CA . VAL A 1 351 ? 21.922 -8.100 -43.485 1.00 48.56 351 VAL A CA 1
ATOM 2846 C C . VAL A 1 351 ? 21.227 -6.750 -43.287 1.00 48.56 351 VAL A C 1
ATOM 2848 O O . VAL A 1 351 ? 21.499 -5.824 -44.052 1.00 48.56 351 VAL A O 1
ATOM 2851 N N . SER A 1 352 ? 20.387 -6.587 -42.255 1.00 47.00 352 SER A N 1
ATOM 2852 C CA . SER A 1 352 ? 19.821 -5.266 -41.944 1.00 47.00 352 SER A CA 1
ATOM 2853 C C . SER A 1 352 ? 20.891 -4.256 -41.529 1.00 47.00 352 SER A C 1
ATOM 2855 O O . SER A 1 352 ? 20.831 -3.130 -42.008 1.00 47.00 352 SER A O 1
ATOM 2857 N N . ALA A 1 353 ? 21.899 -4.660 -40.743 1.00 46.03 353 ALA A N 1
ATOM 2858 C CA . ALA A 1 353 ? 22.985 -3.773 -40.311 1.00 46.03 353 ALA A CA 1
ATOM 2859 C C . ALA A 1 353 ? 23.778 -3.175 -41.493 1.00 46.03 353 ALA A C 1
ATOM 2861 O O . ALA A 1 353 ? 24.129 -1.997 -41.467 1.00 46.03 353 ALA A O 1
ATOM 2862 N N . ASN A 1 354 ? 23.984 -3.944 -42.570 1.00 47.22 354 ASN A N 1
ATOM 2863 C CA . ASN A 1 354 ? 24.646 -3.441 -43.780 1.00 47.22 354 ASN A CA 1
ATOM 2864 C C . ASN A 1 354 ? 23.828 -2.350 -44.499 1.00 47.22 354 ASN A C 1
ATOM 2866 O O . ASN A 1 354 ? 24.408 -1.380 -44.972 1.00 47.22 354 ASN A O 1
ATOM 2870 N N . ARG A 1 355 ? 22.487 -2.451 -44.540 1.00 48.81 355 ARG A N 1
ATOM 2871 C CA . ARG A 1 355 ? 21.626 -1.360 -45.057 1.00 48.81 355 ARG A CA 1
ATOM 2872 C C . ARG A 1 355 ? 21.719 -0.096 -44.196 1.00 48.81 355 ARG A C 1
ATOM 2874 O O . ARG A 1 355 ? 21.487 1.006 -44.685 1.00 48.81 355 ARG A O 1
ATOM 2881 N N . THR A 1 356 ? 22.015 -0.255 -42.909 1.00 49.41 356 THR A N 1
ATOM 2882 C CA . THR A 1 356 ? 22.107 0.849 -41.952 1.00 49.41 356 THR A CA 1
ATOM 2883 C C . THR A 1 356 ? 23.386 1.668 -42.135 1.00 49.41 356 THR A C 1
ATOM 2885 O O . THR A 1 356 ? 23.334 2.894 -42.038 1.00 49.41 356 THR A O 1
ATOM 2888 N N . ASP A 1 357 ? 24.506 1.022 -42.472 1.00 47.72 357 ASP A N 1
ATOM 2889 C CA . ASP A 1 357 ? 25.783 1.696 -42.755 1.00 47.72 357 ASP A CA 1
ATOM 2890 C C . ASP A 1 357 ? 25.702 2.640 -43.972 1.00 47.72 357 ASP A C 1
ATOM 2892 O O . ASP A 1 357 ? 26.257 3.744 -43.925 1.00 47.72 357 ASP A O 1
ATOM 2896 N N . ASP A 1 358 ? 24.970 2.259 -45.027 1.00 52.31 358 ASP A N 1
ATOM 2897 C CA . ASP A 1 358 ? 24.760 3.098 -46.219 1.00 52.31 358 ASP A CA 1
ATOM 2898 C C . ASP A 1 358 ? 23.983 4.386 -45.880 1.00 52.31 358 ASP A C 1
ATOM 2900 O O . ASP A 1 358 ? 24.382 5.486 -46.273 1.00 52.31 358 ASP A O 1
ATOM 2904 N N . TRP A 1 359 ? 22.903 4.278 -45.093 1.00 48.38 359 TRP A N 1
ATOM 2905 C CA . TRP A 1 359 ? 22.101 5.435 -44.669 1.00 48.38 359 TRP A CA 1
ATOM 2906 C C . TRP A 1 359 ? 22.867 6.349 -43.705 1.00 48.38 359 TRP A C 1
ATOM 2908 O O . TRP A 1 359 ? 22.853 7.569 -43.874 1.00 48.38 359 TRP A O 1
ATOM 2918 N N . ILE A 1 360 ? 23.578 5.781 -42.721 1.00 47.28 360 ILE A N 1
ATOM 2919 C CA . ILE A 1 360 ? 24.372 6.562 -41.754 1.00 47.28 360 ILE A CA 1
ATOM 2920 C C . ILE A 1 360 ? 25.471 7.343 -42.482 1.00 47.28 360 ILE A C 1
ATOM 2922 O O . ILE A 1 360 ? 25.657 8.535 -42.223 1.00 47.28 360 ILE A O 1
ATOM 2926 N N . SER A 1 361 ? 26.143 6.706 -43.445 1.00 50.22 361 SER A N 1
ATOM 2927 C CA . SER A 1 361 ? 27.162 7.355 -44.276 1.00 50.22 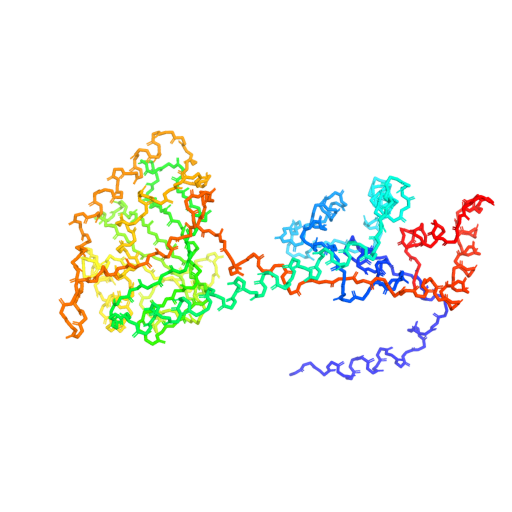361 SER A CA 1
ATOM 2928 C C . SER A 1 361 ? 26.578 8.489 -45.131 1.00 50.22 361 SER A C 1
ATOM 2930 O O . SER A 1 361 ? 27.230 9.521 -45.293 1.00 50.22 361 SER A O 1
ATOM 2932 N N . ALA A 1 362 ? 25.346 8.334 -45.631 1.00 52.94 362 ALA A N 1
ATOM 2933 C CA . ALA A 1 362 ? 24.653 9.349 -46.426 1.00 52.94 362 ALA A CA 1
ATOM 2934 C C . ALA A 1 362 ? 24.177 10.566 -45.607 1.00 52.94 362 ALA A C 1
ATOM 2936 O O . ALA A 1 362 ? 24.221 11.684 -46.116 1.00 52.94 362 ALA A O 1
ATOM 2937 N N . GLN A 1 363 ? 23.742 10.376 -44.355 1.00 46.09 363 GLN A N 1
ATOM 2938 C CA . GLN A 1 363 ? 23.221 11.465 -43.510 1.00 46.09 363 GLN A CA 1
ATOM 2939 C C . GLN A 1 363 ? 24.302 12.211 -42.718 1.00 46.09 363 GLN A C 1
ATOM 2941 O O . GLN A 1 363 ? 24.182 13.416 -42.507 1.00 46.09 363 GLN A O 1
ATOM 2946 N N . PHE A 1 364 ? 25.365 11.524 -42.284 1.00 45.94 364 PHE A N 1
ATOM 2947 C CA . PHE A 1 364 ? 26.377 12.097 -41.383 1.00 45.94 364 PHE A CA 1
ATOM 2948 C C . PHE A 1 364 ? 27.765 12.286 -42.016 1.00 45.94 364 PHE A C 1
ATOM 2950 O O . PHE A 1 364 ? 28.701 12.697 -41.332 1.00 45.94 364 PHE A O 1
ATOM 2957 N N . GLY A 1 365 ? 27.911 12.041 -43.324 1.00 42.50 365 GLY A N 1
ATOM 2958 C CA . GLY A 1 365 ? 29.102 12.429 -44.092 1.00 42.50 365 GLY A CA 1
ATOM 2959 C C . GLY A 1 365 ? 30.378 11.638 -43.779 1.00 42.50 365 GLY A C 1
ATOM 2960 O O . GLY A 1 365 ? 31.470 12.059 -44.158 1.00 42.50 365 GLY A O 1
ATOM 2961 N N . GLY A 1 366 ? 30.262 10.495 -43.102 1.00 51.91 366 GLY A N 1
ATOM 2962 C CA . GLY A 1 366 ? 31.382 9.611 -42.802 1.00 51.91 366 GLY A CA 1
ATOM 2963 C C . GLY A 1 366 ? 30.919 8.273 -42.234 1.00 51.91 366 GLY A C 1
ATOM 2964 O O . GLY A 1 366 ? 29.973 8.216 -41.452 1.00 51.91 366 GLY A O 1
ATOM 2965 N N . SER A 1 367 ? 31.601 7.189 -42.615 1.00 49.03 367 SER A N 1
ATOM 2966 C CA . SER A 1 367 ? 31.380 5.870 -42.004 1.00 49.03 367 SER A CA 1
ATOM 2967 C C . SER A 1 367 ? 31.686 5.904 -40.500 1.00 49.03 367 SER A C 1
ATOM 2969 O O . SER A 1 367 ? 32.533 6.689 -40.068 1.00 49.03 367 SER A O 1
ATOM 2971 N N . LEU A 1 368 ? 31.109 4.978 -39.725 1.00 49.06 368 LEU A N 1
ATOM 2972 C CA . LEU A 1 368 ? 31.341 4.787 -38.278 1.00 49.06 368 LEU A CA 1
ATOM 2973 C C . LEU A 1 368 ? 32.784 4.369 -37.888 1.00 49.06 368 LEU A C 1
ATOM 2975 O O . LEU A 1 368 ? 33.021 3.878 -36.786 1.00 49.06 368 LEU A O 1
ATOM 2979 N N . GLY A 1 369 ? 33.758 4.567 -38.777 1.00 45.81 369 GLY A N 1
ATOM 2980 C CA . GLY A 1 369 ? 35.126 4.081 -38.669 1.00 45.81 369 GLY A CA 1
ATOM 2981 C C . GLY A 1 369 ? 35.247 2.639 -39.158 1.00 45.81 369 GLY A C 1
ATOM 2982 O O . GLY A 1 369 ? 34.443 1.770 -38.827 1.00 45.81 369 GLY A O 1
ATOM 2983 N N . SER A 1 370 ? 36.306 2.350 -39.914 1.00 42.66 370 SER A N 1
ATOM 2984 C CA . SER A 1 370 ? 36.586 1.015 -40.466 1.00 42.66 370 SER A CA 1
ATOM 2985 C C . SER A 1 370 ? 36.935 -0.056 -39.416 1.00 42.66 370 SER A C 1
ATOM 2987 O O . SER A 1 370 ? 37.197 -1.196 -39.789 1.00 42.66 370 SER A O 1
ATOM 2989 N N . GLY A 1 371 ? 36.930 0.291 -38.122 1.00 45.28 371 GLY A N 1
ATOM 2990 C CA . GLY A 1 371 ? 37.238 -0.601 -36.999 1.00 45.28 371 GLY A CA 1
ATOM 2991 C C . GLY A 1 371 ? 36.043 -1.050 -36.147 1.00 45.28 371 GLY A C 1
ATOM 2992 O O . GLY A 1 371 ? 36.218 -1.961 -35.347 1.00 45.28 371 GLY A O 1
ATOM 2993 N N . ALA A 1 372 ? 34.848 -0.463 -36.302 1.00 52.66 372 ALA A N 1
ATOM 2994 C CA . ALA A 1 372 ? 33.689 -0.834 -35.483 1.00 52.66 372 ALA A CA 1
ATOM 2995 C C . ALA A 1 372 ? 33.134 -2.217 -35.873 1.00 52.66 372 ALA A C 1
ATOM 2997 O O . ALA A 1 372 ? 32.859 -2.475 -37.055 1.00 52.66 372 ALA A O 1
ATOM 2998 N N . SER A 1 373 ? 32.924 -3.081 -34.881 1.00 57.47 373 SER A N 1
ATOM 2999 C CA . SER A 1 373 ? 32.282 -4.393 -35.004 1.00 57.47 373 SER A CA 1
ATOM 3000 C C . SER A 1 373 ? 30.797 -4.286 -35.373 1.00 57.47 373 SER A C 1
ATOM 3002 O O . SER A 1 373 ? 30.151 -3.257 -35.180 1.00 57.47 373 SER A O 1
ATOM 3004 N N . ALA A 1 374 ? 30.213 -5.382 -35.870 1.00 56.62 374 ALA A N 1
ATOM 3005 C CA . ALA A 1 374 ? 28.790 -5.422 -36.221 1.00 56.62 374 ALA A CA 1
ATOM 3006 C C . ALA A 1 374 ? 27.860 -5.143 -35.020 1.00 56.62 374 ALA A C 1
ATOM 3008 O O . ALA A 1 374 ? 26.769 -4.608 -35.205 1.00 56.62 374 ALA A O 1
ATOM 3009 N N . LEU A 1 375 ? 28.292 -5.466 -33.793 1.00 58.28 375 LEU A N 1
ATOM 3010 C CA . LEU A 1 375 ? 27.547 -5.147 -32.574 1.00 58.28 375 LEU A CA 1
ATOM 3011 C C . LEU A 1 375 ? 27.611 -3.647 -32.260 1.00 58.28 375 LEU A C 1
ATOM 3013 O O . LEU A 1 375 ? 26.572 -3.047 -32.006 1.00 58.28 375 LEU A O 1
ATOM 3017 N N . GLU A 1 376 ? 28.794 -3.031 -32.334 1.00 61.78 376 GLU A N 1
ATOM 3018 C CA . GLU A 1 376 ? 28.955 -1.583 -32.138 1.00 61.78 376 GLU A CA 1
ATOM 3019 C C . GLU A 1 376 ? 28.136 -0.788 -33.154 1.00 61.78 376 GLU A C 1
ATOM 3021 O O . GLU A 1 376 ? 27.410 0.123 -32.765 1.00 61.78 376 GLU A O 1
ATOM 3026 N N . ARG A 1 377 ? 28.170 -1.168 -34.439 1.00 62.41 377 ARG A N 1
ATOM 3027 C CA . ARG A 1 377 ? 27.354 -0.524 -35.485 1.00 62.41 377 ARG A CA 1
ATOM 3028 C C . ARG A 1 377 ? 25.861 -0.662 -35.214 1.00 62.41 377 ARG A C 1
ATOM 3030 O O . ARG A 1 377 ? 25.141 0.325 -35.321 1.00 62.41 377 ARG A O 1
ATOM 3037 N N . LEU A 1 378 ? 25.402 -1.845 -34.798 1.00 63.06 378 LEU A N 1
ATOM 3038 C CA . LEU A 1 378 ? 23.997 -2.084 -34.471 1.00 63.06 378 LEU A CA 1
ATOM 3039 C C . LEU A 1 378 ? 23.545 -1.259 -33.255 1.00 63.06 378 LEU A C 1
ATOM 3041 O O . LEU A 1 378 ? 22.534 -0.566 -33.331 1.00 63.06 378 LEU A O 1
ATOM 3045 N N . VAL A 1 379 ? 24.324 -1.250 -32.170 1.00 65.50 379 VAL A N 1
ATOM 3046 C CA . VAL A 1 379 ? 24.040 -0.464 -30.953 1.00 65.50 379 VAL A CA 1
ATOM 3047 C C . VAL A 1 379 ? 24.055 1.038 -31.243 1.00 65.50 379 VAL A C 1
ATOM 3049 O O . VAL A 1 379 ? 23.166 1.768 -30.799 1.00 65.50 379 VAL A O 1
ATOM 3052 N N . LEU A 1 380 ? 25.019 1.505 -32.038 1.00 63.66 380 LEU A N 1
ATOM 3053 C CA . LEU A 1 380 ? 25.054 2.886 -32.503 1.00 63.66 380 LEU A CA 1
ATOM 3054 C C . LEU A 1 380 ? 23.833 3.187 -33.381 1.00 63.66 380 LEU A C 1
ATOM 3056 O O . LEU A 1 380 ? 23.171 4.188 -33.130 1.00 63.66 380 LEU A O 1
ATOM 3060 N N . SER A 1 381 ? 23.450 2.324 -34.323 1.00 64.62 381 SER A N 1
ATOM 3061 C CA . SER A 1 381 ? 22.259 2.542 -35.158 1.00 64.62 381 SER A CA 1
ATOM 3062 C C . SER A 1 381 ? 20.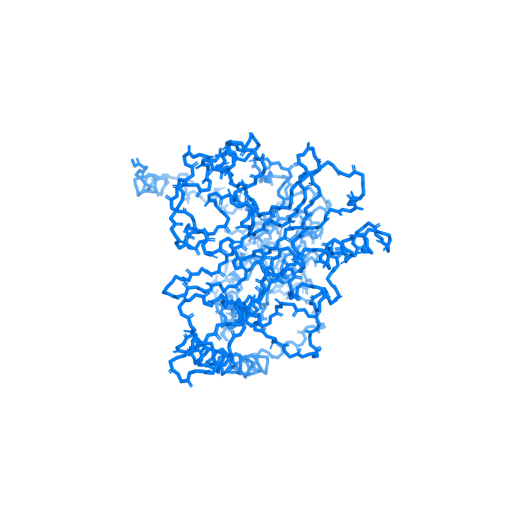936 2.545 -34.386 1.00 64.62 381 SER A C 1
ATOM 3064 O O . SER A 1 381 ? 20.035 3.312 -34.724 1.00 64.62 381 SER A O 1
ATOM 3066 N N . ASP A 1 382 ? 20.822 1.762 -33.309 1.00 65.44 382 ASP A N 1
ATOM 3067 C CA . ASP A 1 382 ? 19.665 1.811 -32.412 1.00 65.44 382 ASP A CA 1
ATOM 3068 C C . ASP A 1 382 ? 19.647 3.147 -31.632 1.00 65.44 382 ASP A C 1
ATOM 3070 O O . ASP A 1 382 ? 18.571 3.718 -31.429 1.00 65.44 382 ASP A O 1
ATOM 3074 N N . SER A 1 383 ? 20.823 3.706 -31.296 1.00 63.44 383 SER A N 1
ATOM 3075 C CA . SER A 1 383 ? 20.975 5.066 -30.740 1.00 63.44 383 SER A CA 1
ATOM 3076 C C . SER A 1 383 ? 20.688 6.187 -31.758 1.00 63.44 383 SER A C 1
ATOM 3078 O O . SER A 1 383 ? 20.171 7.236 -31.376 1.00 63.44 383 SER A O 1
ATOM 3080 N N . PHE A 1 384 ? 20.943 5.936 -33.050 1.00 57.53 384 PHE A N 1
ATOM 3081 C CA . PHE A 1 384 ? 20.620 6.801 -34.198 1.00 57.53 384 PHE A CA 1
ATOM 3082 C C . PHE A 1 384 ? 19.214 6.558 -34.789 1.00 57.53 384 PHE A C 1
ATOM 3084 O O . PHE A 1 384 ? 18.839 7.228 -35.743 1.00 57.53 384 PHE A O 1
ATOM 3091 N N . GLN A 1 385 ? 18.419 5.660 -34.193 1.00 65.44 385 GLN A N 1
ATOM 3092 C CA . GLN A 1 385 ? 16.983 5.475 -34.454 1.00 65.44 385 GLN A CA 1
ATOM 3093 C C . GLN A 1 385 ? 16.600 4.956 -35.849 1.00 65.44 385 GLN A C 1
ATOM 3095 O O . GLN A 1 385 ? 15.651 5.444 -36.448 1.00 65.44 385 GLN A O 1
ATOM 3100 N N . LEU A 1 386 ? 17.247 3.890 -36.321 1.00 50.22 386 LEU A N 1
ATOM 3101 C CA . LEU A 1 386 ? 16.851 3.212 -37.564 1.00 50.22 386 LEU A CA 1
ATOM 3102 C C . LEU A 1 386 ? 16.250 1.834 -37.240 1.00 50.22 386 LEU A C 1
ATOM 3104 O O . LEU A 1 386 ? 16.915 1.004 -36.616 1.00 50.22 386 LEU A O 1
ATOM 3108 N N . LYS A 1 387 ? 14.976 1.598 -37.588 1.00 45.41 387 LYS A N 1
ATOM 3109 C CA . LYS A 1 387 ? 14.315 0.285 -37.455 1.00 45.41 387 LYS A CA 1
ATOM 3110 C C . LYS A 1 387 ? 13.251 0.015 -38.513 1.00 45.41 387 LYS A C 1
ATOM 3112 O O . LYS A 1 387 ? 12.511 0.970 -38.836 1.00 45.41 387 LYS A O 1
#